Protein AF-A0A9E5NIS7-F1 (afdb_monomer)

Structure (mmCIF, N/CA/C/O backbone):
data_AF-A0A9E5NIS7-F1
#
_entry.id   AF-A0A9E5NIS7-F1
#
loop_
_atom_site.group_PDB
_atom_site.id
_atom_site.type_symbol
_atom_site.label_atom_id
_atom_site.label_alt_id
_atom_site.label_comp_id
_atom_site.label_asym_id
_atom_site.label_entity_id
_atom_site.label_seq_id
_atom_site.pdbx_PDB_ins_code
_atom_site.Cartn_x
_atom_site.Cartn_y
_atom_site.Cartn_z
_atom_site.occupancy
_atom_site.B_iso_or_equiv
_atom_site.auth_seq_id
_atom_site.auth_comp_id
_atom_site.auth_asym_id
_atom_site.auth_atom_id
_atom_site.pdbx_PDB_model_num
ATOM 1 N N . MET A 1 1 ? -7.235 -54.089 -7.232 1.00 50.25 1 MET A N 1
ATOM 2 C CA . MET A 1 1 ? -8.246 -53.008 -7.090 1.00 50.25 1 MET A CA 1
ATOM 3 C C . MET A 1 1 ? -9.148 -53.120 -5.850 1.00 50.25 1 MET A C 1
ATOM 5 O O . MET A 1 1 ? -9.599 -52.086 -5.379 1.00 50.25 1 MET A O 1
ATOM 9 N N . ALA A 1 2 ? -9.374 -54.301 -5.255 1.00 45.34 2 ALA A N 1
ATOM 10 C CA . ALA A 1 2 ? -10.142 -54.419 -4.001 1.00 45.34 2 ALA A CA 1
ATOM 11 C C . ALA A 1 2 ? -9.331 -54.105 -2.719 1.00 45.34 2 ALA A C 1
ATOM 13 O O . ALA A 1 2 ? -9.905 -53.744 -1.694 1.00 45.34 2 ALA A O 1
ATOM 14 N N . GLU A 1 3 ? -7.998 -54.183 -2.776 1.00 42.12 3 GLU A N 1
ATOM 15 C CA . GLU A 1 3 ? -7.111 -53.960 -1.621 1.00 42.12 3 GLU A CA 1
ATOM 16 C C . GLU A 1 3 ? -6.833 -52.473 -1.327 1.00 42.12 3 GLU A C 1
ATOM 18 O O . GLU A 1 3 ? -6.758 -52.076 -0.166 1.00 42.12 3 GLU A O 1
ATOM 23 N N . ASN A 1 4 ? -6.821 -51.612 -2.354 1.00 43.50 4 ASN A N 1
ATOM 24 C CA . ASN A 1 4 ? -6.663 -50.161 -2.174 1.00 43.50 4 ASN A CA 1
ATOM 25 C C . ASN A 1 4 ? -7.905 -49.487 -1.569 1.00 43.50 4 ASN A C 1
ATOM 27 O O . ASN A 1 4 ? -7.769 -48.509 -0.840 1.00 43.50 4 ASN A O 1
ATOM 31 N N . ARG A 1 5 ? -9.114 -50.035 -1.772 1.00 44.28 5 ARG A N 1
ATOM 32 C CA . ARG A 1 5 ? -10.333 -49.507 -1.128 1.00 44.28 5 ARG A CA 1
ATOM 33 C C . ARG A 1 5 ? -10.367 -49.763 0.382 1.00 44.28 5 ARG A C 1
ATOM 35 O O . ARG A 1 5 ? -10.916 -48.946 1.112 1.00 44.28 5 ARG A O 1
ATOM 42 N N . LYS A 1 6 ? -9.739 -50.838 0.874 1.00 43.81 6 LYS A N 1
ATOM 43 C CA . LYS A 1 6 ? -9.675 -51.131 2.318 1.00 43.81 6 LYS A CA 1
ATOM 44 C C . LYS A 1 6 ? -8.683 -50.231 3.066 1.00 43.81 6 LYS A C 1
ATOM 46 O O . LYS A 1 6 ? -8.939 -49.899 4.218 1.00 43.81 6 LYS A O 1
ATOM 51 N N . ARG A 1 7 ? -7.605 -49.774 2.413 1.00 46.09 7 ARG A N 1
ATOM 52 C CA . ARG A 1 7 ? -6.649 -48.813 3.001 1.00 46.09 7 ARG A CA 1
ATOM 53 C C . ARG A 1 7 ? -7.211 -47.391 3.094 1.00 46.09 7 ARG A C 1
ATOM 55 O O . ARG A 1 7 ? -6.992 -46.732 4.102 1.00 46.09 7 ARG A O 1
ATOM 62 N N . VAL A 1 8 ? -8.001 -46.954 2.110 1.00 49.34 8 VAL A N 1
ATOM 63 C CA . VAL A 1 8 ? -8.644 -45.624 2.132 1.00 49.34 8 VAL A CA 1
ATOM 64 C C . VAL A 1 8 ? -9.731 -45.537 3.213 1.00 49.34 8 VAL A C 1
ATOM 66 O O . VAL A 1 8 ? -9.801 -44.544 3.928 1.00 49.34 8 VAL A O 1
ATOM 69 N N . VAL A 1 9 ? -10.519 -46.600 3.423 1.00 48.97 9 VAL A N 1
ATOM 70 C CA . VAL A 1 9 ? -11.538 -46.631 4.492 1.00 48.97 9 VAL A CA 1
ATOM 71 C C . VAL A 1 9 ? -10.906 -46.642 5.893 1.00 48.97 9 VAL A C 1
ATOM 73 O O . VAL A 1 9 ? -11.435 -46.009 6.802 1.00 48.97 9 VAL A O 1
ATOM 76 N N . LEU A 1 10 ? -9.746 -47.286 6.075 1.00 41.69 10 LEU A N 1
ATOM 77 C CA . LEU A 1 10 ? -9.050 -47.307 7.368 1.00 41.69 10 LEU A CA 1
ATOM 78 C C . LEU A 1 10 ? -8.435 -45.939 7.729 1.00 41.69 10 LEU A C 1
ATOM 80 O O . LEU A 1 10 ? -8.458 -45.553 8.894 1.00 41.69 10 LEU A O 1
ATOM 84 N N . ILE A 1 11 ? -7.948 -45.181 6.738 1.00 48.31 11 ILE A N 1
ATOM 85 C CA . ILE A 1 11 ? -7.388 -43.829 6.935 1.00 48.31 11 ILE A CA 1
ATOM 86 C C . ILE A 1 11 ? -8.492 -42.811 7.265 1.00 48.31 11 ILE A C 1
ATOM 88 O O . ILE A 1 11 ? -8.315 -41.984 8.157 1.00 48.31 11 ILE A O 1
ATOM 92 N N . VAL A 1 12 ? -9.666 -42.918 6.633 1.00 46.78 12 VAL A N 1
ATOM 93 C CA . VAL A 1 12 ? -10.815 -42.035 6.916 1.00 46.78 12 VAL A CA 1
ATOM 94 C C . VAL A 1 12 ? -11.391 -42.280 8.321 1.00 46.78 12 VAL A C 1
ATOM 96 O O . VAL A 1 12 ? -11.752 -41.329 9.016 1.00 46.78 12 VAL A O 1
ATOM 99 N N . VAL A 1 13 ? -11.405 -43.528 8.805 1.00 45.97 13 VAL A N 1
ATOM 100 C CA . VAL A 1 13 ? -11.854 -43.848 10.176 1.00 45.97 13 VAL A CA 1
ATOM 101 C C . VAL A 1 13 ? -10.844 -43.376 11.235 1.00 45.97 13 VAL A C 1
ATOM 103 O O . VAL A 1 13 ? -11.252 -42.870 12.279 1.00 45.97 13 VAL A O 1
ATOM 106 N N . LEU A 1 14 ? -9.536 -43.440 10.958 1.00 39.91 14 LEU A N 1
ATOM 107 C CA . LEU A 1 14 ? -8.494 -42.925 11.861 1.00 39.91 14 LEU A CA 1
ATOM 108 C C . LEU A 1 14 ? -8.490 -41.387 11.965 1.00 39.91 14 LEU A C 1
ATOM 110 O O . LEU A 1 14 ? -8.329 -40.865 13.067 1.00 39.91 14 LEU A O 1
ATOM 114 N N . LEU A 1 15 ? -8.764 -40.660 10.874 1.00 41.22 15 LEU A N 1
ATOM 115 C CA . LEU A 1 15 ? -8.943 -39.198 10.910 1.00 41.22 15 LEU A CA 1
ATOM 116 C C . LEU A 1 15 ? -10.208 -38.770 11.675 1.00 41.22 15 LEU A C 1
ATOM 118 O O . LEU A 1 15 ? -10.198 -37.752 12.365 1.00 41.22 15 LEU A O 1
ATOM 122 N N . SER A 1 16 ? -11.270 -39.577 11.627 1.00 38.44 16 SER A N 1
ATOM 123 C CA . SER A 1 16 ? -12.523 -39.318 12.356 1.00 38.44 16 SER A CA 1
ATOM 124 C C . SER A 1 16 ? -12.361 -39.479 13.878 1.00 38.44 16 SER A C 1
ATOM 126 O O . SER A 1 16 ? -12.952 -38.736 14.664 1.00 38.44 16 SER A O 1
ATOM 128 N N . ILE A 1 17 ? -11.520 -40.426 14.310 1.00 41.69 17 ILE A N 1
ATOM 129 C CA . ILE A 1 17 ? -11.227 -40.679 15.731 1.00 41.69 17 ILE A CA 1
ATOM 130 C C . ILE A 1 17 ? -10.254 -39.624 16.293 1.00 41.69 17 ILE A C 1
ATOM 132 O O . ILE A 1 17 ? -10.407 -39.208 17.441 1.00 41.69 17 ILE A O 1
ATOM 136 N N . LEU A 1 18 ? -9.331 -39.101 15.476 1.00 36.44 18 LEU A N 1
ATOM 137 C CA . LEU A 1 18 ? -8.460 -37.976 15.850 1.00 36.44 18 LEU A CA 1
ATOM 138 C C . LEU A 1 18 ? -9.215 -36.639 15.948 1.00 36.44 18 LEU A C 1
ATOM 140 O O . LEU A 1 18 ? -8.961 -35.881 16.881 1.00 36.44 18 LEU A O 1
ATOM 144 N N . LEU A 1 19 ? -10.208 -36.383 15.086 1.00 36.41 19 LEU A N 1
ATOM 145 C CA . LEU A 1 19 ? -11.086 -35.209 15.229 1.00 36.41 19 LEU A CA 1
ATOM 146 C C . LEU A 1 19 ? -11.973 -35.285 16.485 1.00 36.41 19 LEU A C 1
ATOM 148 O O . LEU A 1 19 ? -12.240 -34.267 17.119 1.00 36.41 19 LEU A O 1
ATOM 152 N N . SER A 1 20 ? -12.384 -36.490 16.888 1.00 33.38 20 SER A N 1
ATOM 153 C CA . SER A 1 20 ? -13.212 -36.697 18.086 1.00 33.38 20 SER A CA 1
ATOM 154 C C . SER A 1 20 ? -12.415 -36.541 19.392 1.00 33.38 20 SER A C 1
ATOM 156 O O . SER A 1 20 ? -12.963 -36.112 20.407 1.00 33.38 20 SER A O 1
ATOM 158 N N . ALA A 1 21 ? -11.107 -36.826 19.371 1.00 31.30 21 ALA A N 1
ATOM 159 C CA . ALA A 1 21 ? -10.221 -36.669 20.527 1.00 31.30 21 ALA A CA 1
ATOM 160 C C . ALA A 1 21 ? -9.796 -35.208 20.784 1.00 31.30 21 ALA A C 1
ATOM 162 O O . ALA A 1 21 ? -9.495 -34.856 21.923 1.00 31.30 21 ALA A O 1
ATOM 163 N N . VAL A 1 22 ? -9.850 -34.331 19.772 1.00 33.78 22 VAL A N 1
ATOM 164 C CA . VAL A 1 22 ? -9.609 -32.880 19.932 1.00 33.78 22 VAL A CA 1
ATOM 165 C C . VAL A 1 22 ? -10.830 -32.154 20.528 1.00 33.78 22 VAL A C 1
ATOM 167 O O . VAL A 1 22 ? -10.695 -31.086 21.119 1.00 33.78 22 VAL A O 1
ATOM 170 N N . VAL A 1 23 ? -12.019 -32.766 20.483 1.00 35.09 23 VAL A N 1
ATOM 171 C CA . VAL A 1 23 ? -13.262 -32.197 21.043 1.00 35.09 23 VAL A CA 1
ATOM 172 C C . VAL A 1 23 ? -13.480 -32.566 22.527 1.00 35.09 23 VAL A C 1
ATOM 174 O O . VAL A 1 23 ? -14.280 -31.924 23.205 1.00 35.09 23 VAL A O 1
ATOM 177 N N . ALA A 1 24 ? -12.735 -33.527 23.092 1.00 32.31 24 ALA A N 1
ATOM 178 C CA . ALA A 1 24 ? -12.999 -34.074 24.434 1.00 32.31 24 ALA A CA 1
ATOM 179 C C . ALA A 1 24 ? -11.950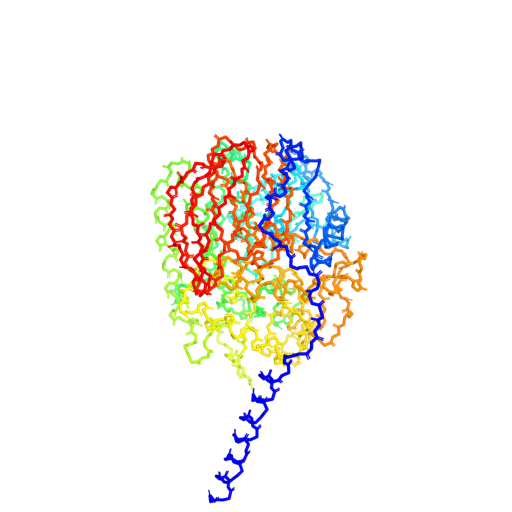 -33.758 25.526 1.00 32.31 24 ALA A C 1
ATOM 181 O O . ALA A 1 24 ? -12.021 -34.324 26.615 1.00 32.31 24 ALA A O 1
ATOM 182 N N . ALA A 1 25 ? -11.021 -32.823 25.301 1.00 32.94 25 ALA A N 1
ATOM 183 C CA . ALA A 1 25 ? -10.080 -32.348 26.326 1.00 32.94 25 ALA A CA 1
ATOM 184 C C . ALA A 1 25 ? -10.395 -30.906 26.774 1.00 32.94 25 ALA A C 1
ATOM 186 O O . ALA A 1 25 ? -9.562 -30.008 26.711 1.00 32.94 25 ALA A O 1
ATOM 187 N N . ARG A 1 26 ? -11.627 -30.672 27.243 1.00 40.84 26 ARG A N 1
ATOM 188 C CA . ARG A 1 26 ? -11.985 -29.501 28.062 1.00 40.84 26 ARG A CA 1
ATOM 189 C C . ARG A 1 26 ? -12.266 -29.966 29.488 1.00 40.84 26 ARG A C 1
ATOM 191 O O . ARG A 1 26 ? -13.321 -30.542 29.731 1.00 40.84 26 ARG A O 1
ATOM 198 N N . ARG A 1 27 ? -11.311 -29.722 30.392 1.00 35.09 27 ARG A N 1
ATOM 199 C CA . ARG A 1 27 ? -11.364 -29.699 31.878 1.00 35.09 27 ARG A CA 1
ATOM 200 C C . ARG A 1 27 ? -9.895 -29.676 32.330 1.00 35.09 27 ARG A C 1
ATOM 202 O O . ARG A 1 27 ? -9.139 -30.513 31.872 1.00 35.09 27 ARG A O 1
ATOM 209 N N . LEU A 1 28 ? -9.366 -28.804 33.174 1.00 32.62 28 LEU A N 1
ATOM 210 C CA . LEU A 1 28 ? -9.856 -27.739 34.035 1.00 32.62 28 LEU A CA 1
ATOM 211 C C . LEU A 1 28 ? -8.669 -26.772 34.165 1.00 32.62 28 LEU A C 1
ATOM 213 O O . LEU A 1 28 ? -7.615 -27.175 34.648 1.00 32.62 28 LEU A O 1
ATOM 217 N N . VAL A 1 29 ? -8.838 -25.517 33.766 1.00 31.75 29 VAL A N 1
ATOM 218 C CA . VAL A 1 29 ? -8.044 -24.416 34.322 1.00 31.75 29 VAL A CA 1
ATOM 219 C C . VAL A 1 29 ? -9.032 -23.641 35.189 1.00 31.75 29 VAL A C 1
ATOM 221 O O . VAL A 1 29 ? -10.125 -23.351 34.693 1.00 31.75 29 VAL A O 1
ATOM 224 N N . PRO A 1 30 ? -8.751 -23.359 36.472 1.00 29.48 30 PRO A N 1
ATOM 225 C CA . PRO A 1 30 ? -9.657 -22.558 37.275 1.00 29.48 30 PRO A CA 1
ATOM 226 C C . PRO A 1 30 ? -9.638 -21.134 36.715 1.00 29.48 30 PRO A C 1
ATOM 228 O O . PRO A 1 30 ? -8.688 -20.386 36.923 1.00 29.48 30 PRO A O 1
ATOM 231 N N . SER A 1 31 ? -10.684 -20.763 35.981 1.00 33.12 31 SER A N 1
ATOM 232 C CA . SER A 1 31 ? -10.993 -19.371 35.681 1.00 33.12 31 SER A CA 1
ATOM 233 C C . SER A 1 31 ? -11.517 -18.728 36.964 1.00 33.12 31 SER A C 1
ATOM 235 O O . SER A 1 31 ? -12.718 -18.720 37.233 1.00 33.12 31 SER A O 1
ATOM 237 N N . SER A 1 32 ? -10.616 -18.235 37.805 1.00 38.88 32 SER A N 1
ATOM 238 C CA . SER A 1 32 ? -10.978 -17.393 38.938 1.00 38.88 32 SER A CA 1
ATOM 239 C C . SER A 1 32 ? -11.095 -15.940 38.489 1.00 38.88 32 SER A C 1
ATOM 241 O O . SER A 1 32 ? -10.210 -15.162 38.803 1.00 38.88 32 SER A O 1
ATOM 243 N N . VAL A 1 33 ? -12.165 -15.594 37.767 1.00 34.84 33 VAL A N 1
ATOM 244 C CA . VAL A 1 33 ? -12.882 -14.309 37.891 1.00 34.84 33 VAL A CA 1
ATOM 245 C C . VAL A 1 33 ? -14.302 -14.543 37.363 1.00 34.84 33 VAL A C 1
ATOM 247 O O . VAL A 1 33 ? -14.600 -14.357 36.190 1.00 34.84 33 VAL A O 1
ATOM 250 N N . THR A 1 34 ? -15.205 -14.984 38.234 1.00 34.78 34 THR A N 1
ATOM 251 C CA . THR A 1 34 ? -16.611 -14.586 38.115 1.00 34.78 34 THR A CA 1
ATOM 252 C C . THR A 1 34 ? -16.664 -13.105 38.470 1.00 34.78 34 THR A C 1
ATOM 254 O O . THR A 1 34 ? -16.646 -12.773 39.657 1.00 34.78 34 THR A O 1
ATOM 257 N N . SER A 1 35 ? -16.675 -12.208 37.483 1.00 35.06 35 SER A N 1
ATOM 258 C CA . SER A 1 35 ? -17.102 -10.838 37.742 1.00 35.06 35 SER A CA 1
ATOM 259 C C . SER A 1 35 ? -18.624 -10.832 37.716 1.00 35.06 35 SER A C 1
ATOM 261 O O . SER A 1 35 ? -19.275 -11.223 36.750 1.00 35.06 35 SER A O 1
ATOM 263 N N . ALA A 1 36 ? -19.188 -10.434 38.852 1.00 35.34 36 ALA A N 1
ATOM 264 C CA . ALA A 1 36 ? -20.543 -9.929 38.945 1.00 35.34 36 ALA A CA 1
ATOM 265 C C . ALA A 1 36 ? -20.765 -8.818 37.902 1.00 35.34 36 ALA A C 1
ATOM 267 O O . ALA A 1 36 ? -19.798 -8.305 37.343 1.00 35.34 36 ALA A O 1
ATOM 268 N N . VAL A 1 37 ? -22.024 -8.421 37.692 1.00 38.41 37 VAL A N 1
ATOM 269 C CA . VAL A 1 37 ? -22.419 -7.195 36.977 1.00 38.41 37 VAL A CA 1
ATOM 270 C C . VAL A 1 37 ? -21.708 -6.001 37.630 1.00 38.41 37 VAL A C 1
ATOM 272 O O . VAL A 1 37 ? -22.212 -5.374 38.558 1.00 38.41 37 VAL A O 1
ATOM 275 N N . GLY A 1 38 ? -20.463 -5.777 37.231 1.00 48.44 38 GLY A N 1
ATOM 276 C CA . GLY A 1 38 ? -19.601 -4.714 37.698 1.00 48.44 38 GLY A CA 1
ATOM 277 C C . GLY A 1 38 ? -19.851 -3.520 36.806 1.00 48.44 38 GLY A C 1
ATOM 278 O O . GLY A 1 38 ? -19.929 -3.659 35.588 1.00 48.44 38 GLY A O 1
ATOM 279 N N . SER A 1 39 ? -20.001 -2.348 37.415 1.00 70.06 39 SER A N 1
ATOM 280 C CA . SER A 1 39 ? -19.918 -1.082 36.695 1.00 70.06 39 SER A CA 1
ATOM 281 C C . SER A 1 39 ? -18.714 -1.115 35.753 1.00 70.06 39 SER A C 1
ATOM 283 O O . SER A 1 39 ? -17.619 -1.469 36.199 1.00 70.06 39 SER A O 1
ATOM 285 N N . LEU A 1 40 ? -18.920 -0.756 34.480 1.00 80.69 40 LEU A N 1
ATOM 286 C CA . LEU A 1 40 ? -17.829 -0.586 33.519 1.00 80.69 40 LEU A CA 1
ATOM 287 C C . LEU A 1 40 ? -16.710 0.254 34.155 1.00 80.69 40 LEU A C 1
ATOM 289 O O . LEU A 1 40 ? -17.026 1.194 34.898 1.00 80.69 40 LEU A O 1
ATOM 293 N N . PRO A 1 41 ? -15.430 -0.053 33.880 1.00 86.12 41 PRO A N 1
ATOM 294 C CA . PRO A 1 41 ? -14.334 0.753 34.396 1.00 86.12 41 PRO A CA 1
ATOM 295 C C . PRO A 1 41 ? -14.530 2.229 34.007 1.00 86.12 41 PRO A C 1
ATOM 297 O O . PRO A 1 41 ? -15.158 2.525 32.977 1.00 86.12 41 PRO A O 1
ATOM 300 N N . PRO A 1 42 ? -14.059 3.176 34.838 1.00 89.81 42 PRO A N 1
ATOM 301 C CA . PRO A 1 42 ? -14.079 4.582 34.466 1.00 89.81 42 PRO A CA 1
ATOM 302 C C . PRO A 1 42 ? -13.263 4.780 33.187 1.00 89.81 42 PRO A C 1
ATOM 304 O O . PRO A 1 42 ? -12.239 4.132 32.995 1.00 89.81 42 PRO A O 1
ATOM 307 N N . MET A 1 43 ? -13.740 5.662 32.314 1.00 94.00 43 MET A N 1
ATOM 308 C CA . MET A 1 43 ? -13.024 6.035 31.097 1.00 94.00 43 MET A CA 1
ATOM 309 C C . MET A 1 43 ? -11.737 6.788 31.448 1.00 94.00 43 MET A C 1
ATOM 311 O O . MET A 1 43 ? -11.750 7.651 32.331 1.00 94.00 43 MET A O 1
ATOM 315 N N . ASN A 1 44 ? -10.663 6.537 30.697 1.00 93.25 44 ASN A N 1
ATOM 316 C CA . ASN A 1 44 ? -9.409 7.295 30.753 1.00 93.25 44 ASN A CA 1
ATOM 317 C C . ASN A 1 44 ? -9.559 8.684 30.100 1.00 93.25 44 ASN A C 1
ATOM 319 O O . ASN A 1 44 ? -8.891 9.010 29.122 1.00 93.25 44 ASN A O 1
ATOM 323 N N . TYR A 1 45 ? -10.468 9.512 30.626 1.00 94.31 45 TYR A N 1
ATOM 324 C CA . TYR A 1 45 ? -10.863 10.780 30.002 1.00 94.31 45 TYR A CA 1
ATOM 325 C C . TYR A 1 45 ? -9.673 11.713 29.741 1.00 94.31 45 TYR A C 1
ATOM 327 O O . TYR A 1 45 ? -9.595 12.320 28.680 1.00 94.31 45 TYR A O 1
ATOM 335 N N . GLU A 1 46 ? -8.733 11.817 30.686 1.00 92.31 46 GLU A N 1
ATOM 336 C CA . GLU A 1 46 ? -7.555 12.683 30.544 1.00 92.31 46 GLU A CA 1
ATOM 337 C C . GLU A 1 46 ? -6.715 12.290 29.323 1.00 92.31 46 GLU A C 1
ATOM 339 O O . GLU A 1 46 ? -6.415 13.140 28.485 1.00 92.31 46 GLU A O 1
ATOM 344 N N . GLU A 1 47 ? -6.428 10.998 29.168 1.00 93.31 47 GLU A N 1
ATOM 345 C CA . GLU A 1 47 ? -5.602 10.480 28.078 1.00 93.31 47 GLU A CA 1
ATOM 346 C C . GLU A 1 47 ? -6.308 10.552 26.716 1.00 93.31 47 GLU A C 1
ATOM 348 O O . GLU A 1 47 ? -5.679 10.855 25.705 1.00 93.31 47 GLU A O 1
ATOM 353 N N . LEU A 1 48 ? -7.626 10.333 26.684 1.00 96.94 48 LEU A N 1
ATOM 354 C CA . LEU A 1 48 ? -8.426 10.416 25.458 1.00 96.94 48 LEU A CA 1
ATOM 355 C C . LEU A 1 48 ? -8.732 11.861 25.039 1.00 96.94 48 LEU A C 1
ATOM 357 O O . LEU A 1 48 ? -9.032 12.105 23.877 1.00 96.94 48 LEU A O 1
ATOM 361 N N . SER A 1 49 ? -8.660 12.826 25.957 1.00 95.56 49 SER A N 1
ATOM 362 C CA . SER A 1 49 ? -9.017 14.227 25.686 1.00 95.56 49 SER A CA 1
ATOM 363 C C . SER A 1 49 ? -7.953 15.037 24.951 1.00 95.56 49 SER A C 1
ATOM 365 O O . SER A 1 49 ? -8.250 16.126 24.451 1.00 95.56 49 SER A O 1
ATOM 367 N N . SER A 1 50 ? -6.720 14.536 24.891 1.00 91.56 50 SER A N 1
ATOM 368 C CA . SER A 1 50 ? -5.570 15.276 24.376 1.00 91.56 50 SER A CA 1
ATOM 369 C C . SER A 1 50 ? -4.838 14.490 23.287 1.00 91.56 50 SER A C 1
ATOM 371 O O . SER A 1 50 ? -4.767 13.263 23.367 1.00 91.56 50 SER A O 1
ATOM 373 N N . PRO A 1 51 ? -4.250 15.172 22.284 1.00 92.19 51 PRO A N 1
ATOM 374 C CA . PRO A 1 51 ? -3.372 14.513 21.328 1.00 92.19 51 PRO A CA 1
ATOM 375 C C . PRO A 1 51 ? -2.212 13.823 22.063 1.00 92.19 51 PRO A C 1
ATOM 377 O O . PRO A 1 51 ? -1.594 14.450 22.932 1.00 92.19 51 PRO A O 1
ATOM 380 N N . PRO A 1 52 ? -1.886 12.562 21.737 1.00 93.75 52 PRO A N 1
ATOM 381 C CA . PRO A 1 52 ? -0.747 11.894 22.344 1.00 93.75 52 PRO A CA 1
ATOM 382 C C . PRO A 1 52 ? 0.560 12.508 21.826 1.00 93.75 52 PRO A C 1
ATOM 384 O O . PRO A 1 52 ? 0.619 13.056 20.727 1.00 93.75 52 PRO A O 1
ATOM 387 N N . ALA A 1 53 ? 1.640 12.374 22.598 1.00 92.25 53 ALA A N 1
ATOM 388 C CA . ALA A 1 53 ? 2.956 12.866 22.179 1.00 92.25 53 ALA A CA 1
ATOM 389 C C . ALA A 1 53 ? 3.506 12.129 20.943 1.00 92.25 53 ALA A C 1
ATOM 391 O O . ALA A 1 53 ? 4.281 12.691 20.173 1.00 92.25 53 ALA A O 1
ATOM 392 N N . GLN A 1 54 ? 3.128 10.863 20.772 1.00 91.56 54 GLN A N 1
ATOM 393 C CA . GLN A 1 54 ? 3.497 10.027 19.636 1.00 91.56 54 GLN A CA 1
ATOM 394 C C . GLN A 1 54 ? 2.446 8.939 19.438 1.00 91.56 54 GLN A C 1
ATOM 396 O O . GLN A 1 54 ? 1.726 8.599 20.380 1.00 91.56 54 GLN A O 1
ATOM 401 N N . THR A 1 55 ? 2.411 8.348 18.244 1.00 97.12 55 THR A N 1
ATOM 402 C CA . THR A 1 55 ? 1.527 7.214 17.987 1.00 97.12 55 THR A CA 1
ATOM 403 C C . THR A 1 55 ? 1.948 5.988 18.803 1.00 97.12 55 THR A C 1
ATOM 405 O O . THR A 1 55 ? 3.102 5.556 18.742 1.00 97.12 55 THR A O 1
ATOM 408 N N . THR A 1 56 ? 1.026 5.414 19.577 1.00 96.94 56 THR A N 1
ATOM 409 C CA . THR A 1 56 ? 1.259 4.212 20.394 1.00 96.94 56 THR A CA 1
ATOM 410 C C . THR A 1 56 ? 0.109 3.227 20.274 1.00 96.94 56 THR A C 1
ATOM 412 O O . THR A 1 56 ? -1.015 3.603 19.965 1.00 96.94 56 THR A O 1
ATOM 415 N N . TRP A 1 57 ? 0.385 1.953 20.535 1.00 97.69 57 TRP A N 1
ATOM 416 C CA . TRP A 1 57 ? -0.633 0.918 20.641 1.00 97.69 57 TRP A CA 1
ATOM 417 C C . TRP A 1 57 ? -0.212 -0.152 21.635 1.00 97.69 57 TRP A C 1
ATOM 419 O O . TRP A 1 57 ? 0.978 -0.324 21.918 1.00 97.69 57 TRP A O 1
ATOM 429 N N . ASN A 1 58 ? -1.193 -0.895 22.128 1.00 97.19 58 ASN A N 1
ATOM 430 C CA . ASN A 1 58 ? -0.976 -2.018 23.016 1.00 97.19 58 ASN A CA 1
ATOM 431 C C . ASN A 1 58 ? -2.123 -3.031 22.894 1.00 97.19 58 ASN A C 1
ATOM 433 O O . ASN A 1 58 ? -3.292 -2.679 22.755 1.00 97.19 58 ASN A O 1
ATOM 437 N N . VAL A 1 59 ? -1.758 -4.311 22.930 1.00 96.88 59 VAL A N 1
ATOM 438 C CA . VAL A 1 59 ? -2.686 -5.444 22.950 1.00 96.88 59 VAL A CA 1
ATOM 439 C C . VAL A 1 59 ? -2.176 -6.387 24.037 1.00 96.88 59 VAL A C 1
ATOM 441 O O . VAL A 1 59 ? -1.230 -7.134 23.772 1.00 96.88 59 VAL A O 1
ATOM 444 N N . PRO A 1 60 ? -2.735 -6.356 25.261 1.00 96.31 60 PRO A N 1
ATOM 445 C CA . PRO A 1 60 ? -2.165 -7.062 26.413 1.00 96.31 60 PRO A CA 1
ATOM 446 C C . PRO A 1 60 ? -1.938 -8.563 26.193 1.00 96.31 60 PRO A C 1
ATOM 448 O O . PRO A 1 60 ? -0.932 -9.113 26.638 1.00 96.31 60 PRO A O 1
ATOM 451 N N . ASP A 1 61 ? -2.828 -9.219 25.445 1.00 96.50 61 ASP A N 1
ATOM 452 C CA . ASP A 1 61 ? -2.711 -10.644 25.109 1.00 96.50 61 ASP A CA 1
ATOM 453 C C . ASP A 1 61 ? -1.580 -10.946 24.106 1.00 96.50 61 ASP A C 1
ATOM 455 O O . ASP A 1 61 ? -1.140 -12.094 23.981 1.00 96.50 61 ASP A O 1
ATOM 459 N N . TYR A 1 62 ? -1.097 -9.929 23.385 1.00 96.50 62 TYR A N 1
ATOM 460 C CA . TYR A 1 62 ? -0.085 -10.032 22.333 1.00 96.50 62 TYR A CA 1
ATOM 461 C C . TYR A 1 62 ? 1.020 -8.973 22.500 1.00 96.50 62 TYR A C 1
ATOM 463 O O . TYR A 1 62 ? 1.207 -8.129 21.619 1.00 96.50 62 TYR A O 1
ATOM 471 N N . PRO A 1 63 ? 1.830 -9.045 23.576 1.00 95.56 63 PRO A N 1
ATOM 472 C CA . PRO A 1 63 ? 2.863 -8.044 23.865 1.00 95.56 63 PRO A CA 1
ATOM 473 C C . PRO A 1 63 ? 3.913 -7.913 22.752 1.00 95.56 63 PRO A C 1
ATOM 475 O O . PRO A 1 63 ? 4.488 -6.845 22.574 1.00 95.56 63 PRO A O 1
ATOM 478 N N . ALA A 1 64 ? 4.125 -8.969 21.959 1.00 96.69 64 ALA A N 1
ATOM 479 C CA . ALA A 1 64 ? 5.009 -8.931 20.798 1.00 96.69 64 ALA A CA 1
ATOM 480 C C . ALA A 1 64 ? 4.542 -7.928 19.724 1.00 96.69 64 ALA A C 1
ATOM 482 O O . ALA A 1 64 ? 5.375 -7.250 19.140 1.00 96.69 64 ALA A O 1
ATOM 483 N N . ILE A 1 65 ? 3.227 -7.768 19.513 1.00 96.50 65 ILE A N 1
ATOM 484 C CA . ILE A 1 65 ? 2.673 -6.762 18.586 1.00 96.50 65 ILE A CA 1
ATOM 485 C C . ILE A 1 65 ? 2.903 -5.346 19.135 1.00 96.50 65 ILE A C 1
ATOM 487 O O . ILE A 1 65 ? 3.235 -4.433 18.382 1.00 96.50 65 ILE A O 1
ATOM 491 N N . GLY A 1 66 ? 2.774 -5.158 20.453 1.00 91.75 66 GLY A N 1
ATOM 492 C CA . GLY A 1 66 ? 3.127 -3.893 21.106 1.00 91.75 66 GLY A CA 1
ATOM 493 C C . GLY A 1 66 ? 4.612 -3.549 20.938 1.00 91.75 66 GLY A C 1
ATOM 494 O O . GLY A 1 66 ? 4.952 -2.419 20.595 1.00 91.75 66 GLY A O 1
ATOM 495 N N . ALA A 1 67 ? 5.496 -4.539 21.097 1.00 92.75 67 ALA A N 1
ATOM 496 C CA . ALA A 1 67 ? 6.944 -4.368 20.967 1.00 92.75 67 ALA A CA 1
ATOM 497 C C . ALA A 1 67 ? 7.404 -4.006 19.541 1.00 92.75 67 ALA A C 1
ATOM 499 O O . ALA A 1 67 ? 8.423 -3.331 19.391 1.00 92.75 67 ALA A O 1
ATOM 500 N N . MET A 1 68 ? 6.645 -4.383 18.499 1.00 95.56 68 MET A N 1
ATOM 501 C CA . MET A 1 68 ? 6.960 -4.018 17.107 1.00 95.56 68 MET A CA 1
ATOM 502 C C . MET A 1 68 ? 7.038 -2.502 16.894 1.00 95.56 68 MET A C 1
ATOM 504 O O . MET A 1 68 ? 7.769 -2.059 16.011 1.00 95.56 68 MET A O 1
ATOM 508 N N . ARG A 1 69 ? 6.344 -1.697 17.713 1.00 92.25 69 ARG A N 1
ATOM 509 C CA . ARG A 1 69 ? 6.401 -0.231 17.640 1.00 92.25 69 ARG A CA 1
ATOM 510 C C . ARG A 1 69 ? 7.827 0.289 17.780 1.00 92.25 69 ARG A C 1
ATOM 512 O O . ARG A 1 69 ? 8.267 1.094 16.967 1.00 92.25 69 ARG A O 1
ATOM 519 N N . ASP A 1 70 ? 8.530 -0.147 18.822 1.00 89.75 70 ASP A N 1
ATOM 520 C CA . ASP A 1 70 ? 9.829 0.425 19.177 1.00 89.75 70 ASP A CA 1
ATOM 521 C C . ASP A 1 70 ? 10.899 0.007 18.160 1.00 89.75 70 ASP A C 1
ATOM 523 O O . ASP A 1 70 ? 11.672 0.851 17.710 1.00 89.75 70 ASP A O 1
ATOM 527 N N . GLY A 1 71 ? 10.883 -1.259 17.721 1.00 90.56 71 GLY A N 1
ATOM 528 C CA . GLY A 1 71 ? 11.766 -1.754 16.657 1.00 90.56 71 GLY A CA 1
ATOM 529 C C . GLY A 1 71 ? 11.477 -1.122 15.290 1.00 90.56 71 GLY A C 1
ATOM 530 O O . GLY A 1 71 ? 12.406 -0.740 14.574 1.00 90.56 71 GLY A O 1
ATOM 531 N N . GLY A 1 72 ? 10.196 -0.936 14.953 1.00 93.12 72 GLY A N 1
ATOM 532 C CA . GLY A 1 72 ? 9.767 -0.261 13.728 1.00 93.12 72 GLY A CA 1
ATOM 533 C C . GLY A 1 72 ? 10.189 1.207 13.704 1.00 93.12 72 GLY A C 1
ATOM 534 O O . GLY A 1 72 ? 10.846 1.641 12.765 1.00 93.12 72 GLY A O 1
ATOM 535 N N . LEU A 1 73 ? 9.908 1.964 14.769 1.00 93.62 73 LEU A N 1
ATOM 536 C CA . LEU A 1 73 ? 10.326 3.366 14.880 1.00 93.62 73 LEU A CA 1
ATOM 537 C C . LEU A 1 73 ? 11.844 3.531 14.891 1.00 93.62 73 LEU A C 1
ATOM 539 O O . LEU A 1 73 ? 12.362 4.469 14.289 1.00 93.62 73 LEU A O 1
ATOM 543 N N . HIS A 1 74 ? 12.563 2.637 15.572 1.00 94.25 74 HIS A N 1
ATOM 544 C CA . HIS A 1 74 ? 14.020 2.635 15.537 1.00 94.25 74 HIS A CA 1
ATOM 545 C C . HIS A 1 74 ? 14.538 2.450 14.107 1.00 94.25 74 HIS A C 1
ATOM 547 O O . HIS A 1 74 ? 15.401 3.207 13.669 1.00 94.25 74 HIS A O 1
ATOM 553 N N . THR A 1 75 ? 13.955 1.502 13.373 1.00 95.81 75 THR A N 1
ATOM 554 C CA . THR A 1 75 ? 14.288 1.221 11.974 1.00 95.81 75 THR A CA 1
ATOM 555 C C . THR A 1 75 ? 14.016 2.420 11.063 1.00 95.81 75 THR A C 1
ATOM 557 O O . THR A 1 75 ? 14.910 2.823 10.322 1.00 95.81 75 THR A O 1
ATOM 560 N N . LEU A 1 76 ? 12.8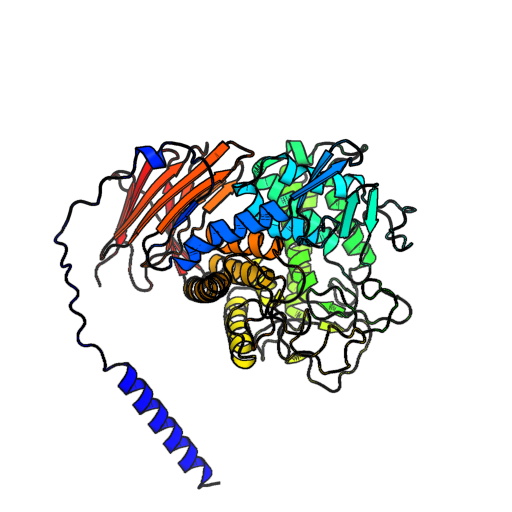34 3.039 11.164 1.00 96.06 76 LEU A N 1
ATOM 561 C CA . LEU A 1 76 ? 12.489 4.227 10.374 1.00 96.06 76 LEU A CA 1
ATOM 562 C C . LEU A 1 76 ? 13.493 5.367 10.609 1.00 96.06 76 LEU A C 1
ATOM 564 O O . LEU A 1 76 ? 14.009 5.928 9.648 1.00 96.06 76 LEU A O 1
ATOM 568 N N . ARG A 1 77 ? 13.861 5.632 11.872 1.00 95.69 77 ARG A N 1
ATOM 569 C CA . ARG A 1 77 ? 14.842 6.675 12.227 1.00 95.69 77 ARG A CA 1
ATOM 570 C C . ARG A 1 77 ? 16.236 6.429 11.664 1.00 95.69 77 ARG A C 1
ATOM 572 O O . ARG A 1 77 ? 16.923 7.377 11.306 1.00 95.69 77 ARG A O 1
ATOM 579 N N . LEU A 1 78 ? 16.676 5.173 11.602 1.00 96.12 78 LEU A N 1
ATOM 580 C CA . LEU A 1 78 ? 17.978 4.827 11.022 1.00 96.12 78 LEU A CA 1
ATOM 581 C C . LEU A 1 78 ? 18.032 5.033 9.506 1.00 96.12 78 LEU A C 1
ATOM 583 O O . LEU A 1 78 ? 19.128 5.132 8.956 1.00 96.12 78 LEU A O 1
ATOM 587 N N . CYS A 1 79 ? 16.871 5.084 8.856 1.00 97.12 79 CYS A N 1
ATOM 588 C CA . CYS A 1 79 ? 16.743 5.226 7.413 1.00 97.12 79 CYS A CA 1
ATOM 589 C C . CYS A 1 79 ? 16.365 6.645 6.977 1.00 97.12 79 CYS A C 1
ATOM 591 O O . CYS A 1 79 ? 16.208 6.884 5.782 1.00 97.12 79 CYS A O 1
ATOM 593 N N . GLU A 1 80 ? 16.218 7.586 7.913 1.00 97.50 80 GLU A N 1
ATOM 594 C CA . GLU A 1 80 ? 16.007 8.997 7.597 1.00 97.50 80 GLU A CA 1
ATOM 595 C C . GLU A 1 80 ? 17.165 9.538 6.752 1.00 97.50 80 GLU A C 1
ATOM 597 O O . GLU A 1 80 ? 18.343 9.309 7.036 1.00 97.50 80 GLU A O 1
ATOM 602 N N . THR A 1 81 ? 16.824 10.280 5.704 1.00 97.31 81 THR A N 1
ATOM 603 C CA . THR A 1 81 ? 17.792 10.965 4.855 1.00 97.31 81 THR A CA 1
ATOM 604 C C . THR A 1 81 ? 17.279 12.342 4.462 1.00 97.31 81 THR A C 1
ATOM 606 O O . THR A 1 81 ? 16.073 12.558 4.300 1.00 97.31 81 THR A O 1
ATOM 609 N N . GLU A 1 82 ? 18.211 13.272 4.288 1.00 97.31 82 GLU A N 1
ATOM 610 C CA . GLU A 1 82 ? 17.939 14.595 3.750 1.00 97.31 82 GLU A CA 1
ATOM 611 C C . GLU A 1 82 ? 19.030 15.017 2.764 1.00 97.31 82 GLU A C 1
ATOM 613 O O . GLU A 1 82 ? 20.211 14.705 2.939 1.00 97.31 82 GLU A O 1
ATOM 618 N N . PHE A 1 83 ? 18.633 15.715 1.704 1.00 98.00 83 PHE A N 1
ATOM 619 C CA . PHE A 1 83 ? 19.559 16.272 0.720 1.00 98.00 83 PHE A CA 1
ATOM 620 C C . PHE A 1 83 ? 18.946 17.465 -0.015 1.00 98.00 83 PHE A C 1
ATOM 622 O O . PHE A 1 83 ? 17.731 17.646 -0.050 1.00 98.00 83 PHE A O 1
ATOM 629 N N . GLU A 1 84 ? 19.793 18.287 -0.632 1.00 98.12 84 GLU A N 1
ATOM 630 C CA . GLU A 1 84 ? 19.348 19.397 -1.479 1.00 98.12 84 GLU A CA 1
ATOM 631 C C . GLU A 1 84 ? 18.735 18.871 -2.788 1.00 98.12 84 GLU A C 1
ATOM 633 O O . GLU A 1 84 ? 19.424 18.240 -3.597 1.00 98.12 84 GLU A O 1
ATOM 638 N N . GLY A 1 85 ? 17.437 19.120 -2.980 1.00 96.44 85 GLY A N 1
ATOM 639 C CA . GLY A 1 85 ? 16.694 18.843 -4.210 1.00 96.44 85 GLY A CA 1
ATOM 640 C C . GLY A 1 85 ? 16.683 20.029 -5.177 1.00 96.44 85 GLY A C 1
ATOM 641 O O . GLY A 1 85 ? 17.441 20.987 -5.025 1.00 96.44 85 GLY A O 1
ATOM 642 N N . LEU A 1 86 ? 15.809 19.986 -6.189 1.00 94.25 86 LEU A N 1
ATOM 643 C CA . LEU A 1 86 ? 15.754 21.032 -7.226 1.00 94.25 86 LEU A CA 1
ATOM 644 C C . LEU A 1 86 ? 15.264 22.395 -6.714 1.00 94.25 86 LEU A C 1
ATOM 646 O O . LEU A 1 86 ? 15.750 23.429 -7.165 1.00 94.25 86 LEU A O 1
ATOM 650 N N . GLU A 1 87 ? 14.301 22.409 -5.791 1.00 92.00 87 GLU A N 1
ATOM 651 C CA . GLU A 1 87 ? 13.687 23.645 -5.270 1.00 92.00 87 GLU A CA 1
ATOM 652 C C . GLU A 1 87 ? 13.622 23.668 -3.731 1.00 92.00 87 GLU A C 1
ATOM 654 O O . GLU A 1 87 ? 12.777 24.344 -3.141 1.00 92.00 87 GLU A O 1
ATOM 659 N N . GLY A 1 88 ? 14.508 22.920 -3.068 1.00 95.00 88 GLY A N 1
ATOM 660 C CA . GLY A 1 88 ? 14.634 22.887 -1.612 1.00 95.00 88 GLY A CA 1
ATOM 661 C C . GLY A 1 88 ? 15.065 21.525 -1.079 1.00 95.00 88 GLY A C 1
ATOM 662 O O . GLY A 1 88 ? 15.237 20.569 -1.834 1.00 95.00 88 GLY A O 1
ATOM 663 N N . THR A 1 89 ? 15.221 21.440 0.240 1.00 98.19 89 THR A N 1
ATOM 664 C CA . THR A 1 89 ? 15.618 20.208 0.924 1.00 98.19 89 THR A CA 1
ATOM 665 C C . THR A 1 89 ? 14.539 19.130 0.794 1.00 98.19 89 THR A C 1
ATOM 667 O O . THR A 1 89 ? 13.362 19.363 1.088 1.00 98.19 89 THR A O 1
ATOM 670 N N . VAL A 1 90 ? 14.961 17.943 0.372 1.00 98.56 90 VAL A N 1
ATOM 671 C CA . VAL A 1 90 ? 14.164 16.717 0.357 1.00 98.56 90 VAL A CA 1
ATOM 672 C C . VAL A 1 90 ? 14.403 15.988 1.667 1.00 98.56 90 VAL A C 1
ATOM 674 O O . VAL A 1 90 ? 15.551 15.768 2.035 1.00 98.56 90 VAL A O 1
ATOM 677 N N . TYR A 1 91 ? 13.323 15.605 2.339 1.00 98.25 91 TYR A N 1
ATOM 678 C CA . TYR A 1 91 ? 13.316 14.778 3.542 1.00 98.25 91 TYR A CA 1
ATOM 679 C C . TYR A 1 91 ? 12.599 13.480 3.210 1.00 98.25 91 TYR A C 1
ATOM 681 O O . TYR A 1 91 ? 11.453 13.516 2.766 1.00 98.25 91 TYR A O 1
ATOM 689 N N . GLY A 1 92 ? 13.238 12.341 3.430 1.00 97.19 92 GLY A N 1
ATOM 690 C CA . GLY A 1 92 ? 12.630 11.051 3.138 1.00 97.19 92 GLY A CA 1
ATOM 691 C C . GLY A 1 92 ? 13.314 9.916 3.872 1.00 97.19 92 GLY A C 1
ATOM 692 O O . GLY A 1 92 ? 14.070 10.136 4.818 1.00 97.19 92 GLY A O 1
ATOM 693 N N . LEU A 1 93 ? 13.004 8.696 3.449 1.00 97.88 93 LEU A N 1
ATOM 694 C CA . LEU A 1 93 ? 13.609 7.492 3.992 1.00 97.88 93 LEU A CA 1
ATOM 695 C C . LEU A 1 93 ? 14.201 6.661 2.856 1.00 97.88 93 LEU A C 1
ATOM 697 O O . LEU A 1 93 ? 13.574 6.495 1.808 1.00 97.88 93 LEU A O 1
ATOM 701 N N . VAL A 1 94 ? 15.402 6.137 3.079 1.00 97.31 94 VAL A N 1
ATOM 702 C CA . VAL A 1 94 ? 15.976 5.081 2.239 1.00 97.31 94 VAL A CA 1
ATOM 703 C C . VAL A 1 94 ? 15.367 3.716 2.624 1.00 97.31 94 VAL A C 1
ATOM 705 O O . VAL A 1 94 ? 14.882 3.574 3.747 1.00 97.31 94 VAL A O 1
ATOM 708 N N . PRO A 1 95 ? 15.369 2.697 1.743 1.00 94.69 95 PRO A N 1
ATOM 709 C CA . PRO A 1 95 ? 14.782 1.383 2.043 1.00 94.69 95 PRO A CA 1
ATOM 710 C C . PRO A 1 95 ? 15.404 0.674 3.250 1.00 94.69 95 PRO A C 1
ATOM 712 O O . PRO A 1 95 ? 14.710 0.001 4.003 1.00 94.69 95 PRO A O 1
ATOM 715 N N . GLY A 1 96 ? 16.709 0.833 3.445 1.00 93.00 96 GLY A N 1
ATOM 716 C CA . GLY A 1 96 ? 17.475 0.253 4.544 1.00 93.00 96 GLY A CA 1
ATOM 717 C C . GLY A 1 96 ? 18.783 1.011 4.730 1.00 93.00 96 GLY A C 1
ATOM 718 O O . GLY A 1 96 ? 19.178 1.802 3.873 1.00 93.00 96 GLY A O 1
ATOM 719 N N . ARG A 1 97 ? 19.485 0.776 5.839 1.00 85.31 97 ARG A N 1
ATOM 720 C CA . ARG A 1 97 ? 20.639 1.600 6.243 1.00 85.31 97 ARG A CA 1
ATOM 721 C C . ARG A 1 97 ? 21.795 1.615 5.232 1.00 85.31 97 ARG A C 1
ATOM 723 O O . ARG A 1 97 ? 22.597 2.546 5.226 1.00 85.31 97 ARG A O 1
ATOM 730 N N . GLU A 1 98 ? 21.909 0.578 4.412 1.00 88.94 98 GLU A N 1
ATOM 731 C CA . GLU A 1 98 ? 22.980 0.453 3.413 1.00 88.94 98 GLU A CA 1
ATOM 732 C C . GLU A 1 98 ? 22.637 1.124 2.076 1.00 88.94 98 GLU A C 1
ATOM 734 O O . GLU A 1 98 ? 23.502 1.259 1.211 1.00 88.94 98 GLU A O 1
ATOM 739 N N . TYR A 1 99 ? 21.396 1.582 1.910 1.00 92.69 99 TYR A N 1
ATOM 740 C CA . TYR A 1 99 ? 20.943 2.258 0.705 1.00 92.69 99 TYR A CA 1
ATOM 741 C C . TYR A 1 99 ? 21.312 3.747 0.731 1.00 92.69 99 TYR A C 1
ATOM 743 O O . TYR A 1 99 ? 21.179 4.431 1.742 1.00 92.69 99 TYR A O 1
ATOM 751 N N . GLY A 1 100 ? 21.749 4.270 -0.418 1.00 92.50 100 GLY A N 1
ATOM 752 C CA . GLY A 1 100 ? 22.113 5.683 -0.590 1.00 92.50 100 GLY A CA 1
ATOM 753 C C . GLY A 1 100 ? 21.054 6.540 -1.287 1.00 92.50 100 GLY A C 1
ATOM 754 O O . GLY A 1 100 ? 21.346 7.676 -1.656 1.00 92.50 100 GLY A O 1
ATOM 755 N N . MET A 1 101 ? 19.864 5.991 -1.547 1.00 96.50 101 MET A N 1
ATOM 756 C CA . MET A 1 101 ? 18.860 6.593 -2.430 1.00 96.50 101 MET A CA 1
ATOM 757 C C . MET A 1 101 ? 17.449 6.370 -1.889 1.00 96.50 101 MET A C 1
ATOM 759 O O . MET A 1 101 ? 17.177 5.345 -1.262 1.00 96.50 101 MET A O 1
ATOM 763 N N . ILE A 1 102 ? 16.552 7.316 -2.162 1.00 98.19 102 ILE A N 1
ATOM 764 C CA . ILE A 1 102 ? 15.119 7.154 -1.911 1.00 98.19 102 ILE A CA 1
ATOM 765 C C . ILE A 1 102 ? 14.511 6.458 -3.125 1.00 98.19 102 ILE A C 1
ATOM 767 O O . ILE A 1 102 ? 14.665 6.932 -4.250 1.00 98.19 102 ILE A O 1
ATOM 771 N N . PHE A 1 103 ? 13.784 5.372 -2.880 1.00 98.19 103 PHE A N 1
ATOM 772 C CA . PHE A 1 103 ? 13.055 4.618 -3.897 1.00 98.19 103 PHE A CA 1
ATOM 773 C C . PHE A 1 103 ? 11.571 4.989 -3.858 1.00 98.19 103 PHE A C 1
ATOM 775 O O . PHE A 1 103 ? 10.978 5.123 -2.780 1.00 98.19 103 PHE A O 1
ATOM 782 N N . ILE A 1 104 ? 10.945 5.151 -5.025 1.00 98.38 104 ILE A N 1
ATOM 783 C CA . ILE A 1 104 ? 9.522 5.509 -5.098 1.00 98.38 104 ILE A CA 1
ATOM 784 C C . ILE A 1 104 ? 8.620 4.376 -4.604 1.00 98.38 104 ILE A C 1
ATOM 786 O O . ILE A 1 104 ? 7.608 4.640 -3.953 1.00 98.38 104 ILE A O 1
ATOM 790 N N . ARG A 1 105 ? 9.014 3.120 -4.848 1.00 97.38 105 ARG A N 1
ATOM 791 C CA . ARG A 1 105 ? 8.318 1.922 -4.361 1.00 97.38 105 ARG A CA 1
ATOM 792 C C . ARG A 1 105 ? 8.237 1.932 -2.837 1.00 97.38 105 ARG A C 1
ATOM 794 O O . ARG A 1 105 ? 7.140 1.909 -2.286 1.00 97.38 105 ARG A O 1
ATOM 801 N N . ASP A 1 106 ? 9.378 2.075 -2.175 1.00 97.69 106 ASP A N 1
ATOM 802 C CA . ASP A 1 106 ? 9.496 2.141 -0.717 1.00 97.69 106 ASP A CA 1
ATOM 803 C C . ASP A 1 106 ? 8.782 3.362 -0.132 1.00 97.69 106 ASP A C 1
ATOM 805 O O . ASP A 1 106 ? 8.022 3.254 0.829 1.00 97.69 106 ASP A O 1
ATOM 809 N N . THR A 1 107 ? 8.939 4.532 -0.757 1.00 98.12 107 THR A N 1
ATOM 810 C CA . THR A 1 107 ? 8.206 5.745 -0.356 1.00 98.12 107 THR A CA 1
ATOM 811 C C . THR A 1 107 ? 6.697 5.497 -0.368 1.00 98.12 107 THR A C 1
ATOM 813 O O . THR A 1 107 ? 5.995 5.831 0.585 1.00 98.12 107 THR A O 1
ATOM 816 N N . SER A 1 108 ? 6.198 4.882 -1.440 1.00 97.81 108 SER A N 1
ATOM 817 C CA . SER A 1 108 ? 4.785 4.579 -1.652 1.00 97.81 108 SER A CA 1
ATOM 818 C C . SER A 1 108 ? 4.238 3.578 -0.633 1.00 97.81 108 SER A C 1
ATOM 820 O O . SER A 1 108 ? 3.155 3.800 -0.094 1.00 97.81 108 SER A O 1
ATOM 822 N N . THR A 1 109 ? 4.978 2.509 -0.330 1.00 95.75 109 THR A N 1
ATOM 823 C CA . THR A 1 109 ? 4.540 1.466 0.615 1.00 95.75 109 THR A CA 1
ATOM 824 C C . THR A 1 109 ? 4.647 1.890 2.076 1.00 95.75 109 THR A C 1
ATOM 826 O O . THR A 1 109 ? 3.856 1.438 2.900 1.00 95.75 109 THR A O 1
ATOM 829 N N . MET A 1 110 ? 5.578 2.783 2.417 1.00 97.12 110 MET A N 1
ATOM 830 C CA . MET A 1 110 ? 5.702 3.318 3.774 1.00 97.12 110 MET A CA 1
ATOM 831 C C . MET A 1 110 ? 4.726 4.463 4.063 1.00 97.12 110 MET A C 1
ATOM 833 O O . MET A 1 110 ? 4.353 4.660 5.223 1.00 97.12 110 MET A O 1
ATOM 837 N N . MET A 1 111 ? 4.298 5.218 3.042 1.00 96.56 111 MET A N 1
ATOM 838 C CA . MET A 1 111 ? 3.480 6.432 3.194 1.00 96.56 111 MET A CA 1
ATOM 839 C C . MET A 1 111 ? 2.258 6.264 4.121 1.00 96.56 111 MET A C 1
ATOM 841 O O . MET A 1 111 ? 2.046 7.139 4.968 1.00 96.56 111 MET A O 1
ATOM 845 N N . PRO A 1 112 ? 1.475 5.161 4.053 1.00 96.12 112 PRO A N 1
ATOM 846 C CA . PRO A 1 112 ? 0.347 4.951 4.961 1.00 96.12 112 PRO A CA 1
ATOM 847 C C . PRO A 1 112 ? 0.727 4.923 6.448 1.00 96.12 112 PRO A C 1
ATOM 849 O O . PRO A 1 112 ? -0.100 5.286 7.282 1.00 96.12 112 PRO A O 1
ATOM 852 N N . ALA A 1 113 ? 1.955 4.530 6.794 1.00 96.62 113 ALA A N 1
ATOM 853 C CA . ALA A 1 113 ? 2.453 4.525 8.167 1.00 96.62 113 ALA A CA 1
ATOM 854 C C . ALA A 1 113 ? 3.200 5.810 8.544 1.00 96.62 113 ALA A C 1
ATOM 856 O O . ALA A 1 113 ? 3.021 6.305 9.658 1.00 96.62 113 ALA A O 1
ATOM 857 N N . LEU A 1 114 ? 4.008 6.377 7.639 1.00 97.31 114 LEU A N 1
ATOM 858 C CA . LEU A 1 114 ? 4.848 7.545 7.945 1.00 97.31 114 LEU A CA 1
ATOM 859 C C . LEU A 1 114 ? 4.037 8.742 8.452 1.00 97.31 114 LEU A C 1
ATOM 861 O O . LEU A 1 114 ? 4.501 9.464 9.335 1.00 97.31 114 LEU A O 1
ATOM 865 N N . GLN A 1 115 ? 2.803 8.911 7.969 1.00 96.69 115 GLN A N 1
ATOM 866 C CA . GLN A 1 115 ? 1.896 9.976 8.408 1.00 96.69 115 GLN A CA 1
ATOM 867 C C . GLN A 1 115 ? 1.628 10.008 9.923 1.00 96.69 115 GLN A C 1
ATOM 869 O O . GLN A 1 115 ? 1.224 11.048 10.438 1.00 96.69 115 GLN A O 1
ATOM 874 N N . TYR A 1 116 ? 1.857 8.900 10.636 1.00 97.44 116 TYR A N 1
ATOM 875 C CA . TYR A 1 116 ? 1.626 8.785 12.078 1.00 97.44 116 TYR A CA 1
ATOM 876 C C . TYR A 1 116 ? 2.851 9.110 12.946 1.00 97.44 116 TYR A C 1
ATOM 878 O O . TYR A 1 116 ? 2.758 9.097 14.178 1.00 97.44 116 TYR A O 1
ATOM 886 N N . PHE A 1 117 ? 4.000 9.388 12.322 1.00 96.56 117 PHE A N 1
ATOM 887 C CA . PHE A 1 117 ? 5.272 9.626 13.020 1.00 96.56 117 PHE A CA 1
ATOM 888 C C . PHE A 1 117 ? 6.050 10.823 12.486 1.00 96.56 117 PHE A C 1
ATOM 890 O O . PHE A 1 117 ? 6.810 11.432 13.236 1.00 96.56 117 PHE A O 1
ATOM 897 N N . TYR A 1 118 ? 5.841 11.182 11.222 1.00 97.19 118 TYR A N 1
ATOM 898 C CA . TYR A 1 118 ? 6.589 12.227 10.545 1.00 97.19 118 TYR A CA 1
ATOM 899 C C . TYR A 1 118 ? 5.715 13.433 10.191 1.00 97.19 118 TYR A C 1
ATOM 901 O O . TYR A 1 118 ? 4.502 13.331 9.988 1.00 97.19 118 TYR A O 1
ATOM 909 N N . GLY A 1 119 ? 6.357 14.602 10.144 1.00 96.50 119 GLY A N 1
ATOM 910 C CA . GLY A 1 119 ? 5.740 15.852 9.703 1.00 96.50 119 GLY A CA 1
ATOM 911 C C . GLY A 1 119 ? 5.670 15.981 8.179 1.00 96.50 119 GLY A C 1
ATOM 912 O O . GLY A 1 119 ? 6.259 15.187 7.444 1.00 96.50 119 GLY A O 1
ATOM 913 N N . ASP A 1 120 ? 4.994 17.041 7.723 1.00 97.50 120 ASP A N 1
ATOM 914 C CA . ASP A 1 120 ? 4.620 17.279 6.320 1.00 97.50 120 ASP A CA 1
ATOM 915 C C . ASP A 1 120 ? 5.777 17.076 5.336 1.00 97.50 120 ASP A C 1
ATOM 917 O O . ASP A 1 120 ? 5.613 16.447 4.294 1.00 97.50 120 ASP A O 1
ATOM 921 N N . GLN A 1 121 ? 6.966 17.565 5.686 1.00 97.62 121 GLN A N 1
ATOM 922 C CA . GLN A 1 121 ? 8.141 17.522 4.821 1.00 97.62 121 GLN A CA 1
ATOM 923 C C . GLN A 1 121 ? 8.530 16.105 4.367 1.00 97.62 121 GLN A C 1
ATOM 925 O O . GLN A 1 121 ? 8.864 15.932 3.198 1.00 97.62 121 GLN A O 1
ATOM 930 N N . TYR A 1 122 ? 8.418 15.098 5.238 1.00 98.06 122 TYR A N 1
ATOM 931 C CA . TYR A 1 122 ? 8.752 13.704 4.916 1.00 98.06 122 TYR A CA 1
ATOM 932 C C . TYR A 1 122 ? 7.716 13.038 4.009 1.00 98.06 122 TYR A C 1
ATOM 934 O O . TYR A 1 122 ? 8.026 12.078 3.310 1.00 98.06 122 TYR A O 1
ATOM 942 N N . LEU A 1 123 ? 6.481 13.543 4.020 1.00 98.12 123 LEU A N 1
ATOM 943 C CA . LEU A 1 123 ? 5.395 13.019 3.197 1.00 98.12 123 LEU A CA 1
ATOM 944 C C . LEU A 1 123 ? 5.347 13.729 1.837 1.00 98.12 123 LEU A C 1
ATOM 946 O O . LEU A 1 123 ? 5.107 13.102 0.812 1.00 98.12 123 LEU A O 1
ATOM 950 N N . ARG A 1 124 ? 5.598 15.044 1.822 1.00 98.50 124 ARG A N 1
ATOM 951 C CA . ARG A 1 124 ? 5.457 15.902 0.641 1.00 98.50 124 ARG A CA 1
ATOM 952 C C . ARG A 1 124 ? 6.703 15.940 -0.233 1.00 98.50 124 ARG A C 1
ATOM 954 O O . ARG A 1 124 ? 6.602 15.843 -1.454 1.00 98.50 124 ARG A O 1
ATOM 961 N N . THR A 1 125 ? 7.872 16.181 0.364 1.00 98.56 125 THR A N 1
ATOM 962 C CA . THR A 1 125 ? 9.053 16.594 -0.413 1.00 98.56 125 THR A CA 1
ATOM 963 C C . THR A 1 125 ? 9.619 15.510 -1.332 1.00 98.56 125 THR A C 1
ATOM 965 O O . THR A 1 125 ? 9.988 15.884 -2.447 1.00 98.56 125 THR A O 1
ATOM 968 N N . PRO A 1 126 ? 9.611 14.201 -0.991 1.00 98.44 126 PRO A N 1
ATOM 969 C CA . PRO A 1 126 ? 10.043 13.167 -1.932 1.00 98.44 126 PRO A CA 1
ATOM 970 C C . PRO A 1 126 ? 9.153 13.117 -3.175 1.00 98.44 126 PRO A C 1
ATOM 972 O O . PRO A 1 126 ? 9.660 13.099 -4.291 1.00 98.44 126 PRO A O 1
ATOM 975 N N . ILE A 1 127 ? 7.826 13.174 -2.995 1.00 98.69 127 ILE A N 1
ATOM 976 C CA . ILE A 1 127 ? 6.849 13.146 -4.095 1.00 98.69 127 ILE A CA 1
ATOM 977 C C . ILE A 1 127 ? 7.070 14.337 -5.029 1.00 98.69 127 ILE A C 1
ATOM 979 O O . ILE A 1 127 ? 7.143 14.172 -6.246 1.00 98.69 127 ILE A O 1
ATOM 983 N N . GLU A 1 128 ? 7.196 15.543 -4.467 1.00 98.69 128 GLU A N 1
ATOM 984 C CA . GLU A 1 128 ? 7.460 16.736 -5.273 1.00 98.69 128 GLU A CA 1
ATOM 985 C C . GLU A 1 128 ? 8.805 16.647 -6.004 1.00 98.69 128 GLU A C 1
ATOM 987 O O . GLU A 1 128 ? 8.896 17.108 -7.137 1.00 98.69 128 GLU A O 1
ATOM 992 N N . GLU A 1 129 ? 9.839 16.050 -5.404 1.00 98.50 129 GLU A N 1
ATOM 993 C CA . GLU A 1 129 ? 11.134 15.882 -6.070 1.00 98.50 129 GLU A CA 1
ATOM 994 C C . GLU A 1 129 ? 11.064 14.892 -7.240 1.00 98.50 129 GLU A C 1
ATOM 996 O O . GLU A 1 129 ? 11.555 15.221 -8.320 1.00 98.50 129 GLU A O 1
ATOM 1001 N N . PHE A 1 130 ? 10.395 13.743 -7.085 1.00 98.50 130 PHE A N 1
ATOM 1002 C CA . PHE A 1 130 ? 10.129 12.832 -8.208 1.00 98.50 130 PHE A CA 1
ATOM 1003 C C . PHE A 1 130 ? 9.381 13.547 -9.344 1.00 98.50 130 PHE A C 1
ATOM 1005 O O . PHE A 1 130 ? 9.755 13.423 -10.507 1.00 98.50 130 PHE A O 1
ATOM 1012 N N . LEU A 1 131 ? 8.367 14.357 -9.019 1.00 98.38 131 LEU A N 1
ATOM 1013 C CA . LEU A 1 131 ? 7.589 15.104 -10.014 1.00 98.38 131 LEU A CA 1
ATOM 1014 C C . LEU A 1 131 ? 8.392 16.215 -10.706 1.00 98.38 131 LEU A C 1
ATOM 1016 O O . LEU A 1 131 ? 8.224 16.422 -11.908 1.00 98.38 131 LEU A O 1
ATOM 1020 N N . ARG A 1 132 ? 9.271 16.928 -9.987 1.00 96.50 132 ARG A N 1
ATOM 1021 C CA . ARG A 1 132 ? 10.173 17.930 -10.591 1.00 96.50 132 ARG A CA 1
ATOM 1022 C C . ARG A 1 132 ? 11.199 17.289 -11.522 1.00 96.50 132 ARG A C 1
ATOM 1024 O O . ARG A 1 132 ? 11.627 17.925 -12.481 1.00 96.50 132 ARG A O 1
ATOM 1031 N N . ARG A 1 133 ? 11.586 16.044 -11.236 1.00 95.50 133 ARG A N 1
ATOM 1032 C CA . ARG A 1 133 ? 12.542 15.254 -12.022 1.00 95.50 133 ARG A CA 1
ATOM 1033 C C . ARG A 1 133 ? 11.887 14.335 -13.052 1.00 95.50 133 ARG A C 1
ATOM 1035 O O . ARG A 1 133 ? 12.594 13.548 -13.673 1.00 95.50 133 ARG A O 1
ATOM 1042 N N . GLN A 1 134 ? 10.572 14.444 -13.250 1.00 96.50 134 GLN A N 1
ATOM 1043 C CA . GLN A 1 134 ? 9.847 13.712 -14.286 1.00 96.50 134 GLN A CA 1
ATOM 1044 C C . GLN A 1 134 ? 10.527 13.918 -15.645 1.00 96.50 134 GLN A C 1
ATOM 1046 O O . GLN A 1 134 ? 10.825 15.051 -16.037 1.00 96.50 134 GLN A O 1
ATOM 1051 N N . TYR A 1 135 ? 10.792 12.817 -16.346 1.00 96.38 135 TYR A N 1
ATOM 1052 C CA . TYR A 1 135 ? 11.554 12.834 -17.585 1.00 96.38 135 TYR A CA 1
ATOM 1053 C C . TYR A 1 135 ? 10.799 13.595 -18.680 1.00 96.38 135 TYR A C 1
ATOM 1055 O O . TYR A 1 135 ? 9.583 13.466 -18.852 1.00 96.38 135 TYR A O 1
ATOM 1063 N N . GLY A 1 136 ? 11.556 14.397 -19.428 1.00 92.81 136 GLY A N 1
ATOM 1064 C CA . GLY A 1 136 ? 11.142 14.934 -20.721 1.00 92.81 136 GLY A CA 1
ATOM 1065 C C . GLY A 1 136 ? 11.622 14.048 -21.872 1.00 92.81 136 GLY A C 1
ATOM 1066 O O . GLY A 1 136 ? 12.316 13.054 -21.666 1.00 92.81 136 GLY A O 1
ATOM 1067 N N . SER A 1 137 ? 11.327 14.451 -23.107 1.00 88.81 137 SER A N 1
ATOM 1068 C CA . SER A 1 137 ? 11.641 13.679 -24.322 1.00 88.81 137 SER A CA 1
ATOM 1069 C C . SER A 1 137 ? 13.128 13.379 -24.565 1.00 88.81 137 SER A C 1
ATOM 1071 O O . SER A 1 137 ? 13.434 12.456 -25.312 1.00 88.81 137 SER A O 1
ATOM 1073 N N . GLU A 1 138 ? 14.046 14.158 -23.985 1.00 88.44 138 GLU A N 1
ATOM 1074 C CA . GLU A 1 138 ? 15.500 14.042 -24.213 1.00 88.44 138 GLU A CA 1
ATOM 1075 C C . GLU A 1 138 ? 16.300 13.725 -22.937 1.00 88.44 138 GLU A C 1
ATOM 1077 O O . GLU A 1 138 ? 17.520 13.574 -22.991 1.00 88.44 138 GLU A O 1
ATOM 1082 N N . ALA A 1 139 ? 15.643 13.655 -21.775 1.00 87.69 139 ALA A N 1
ATOM 1083 C CA . ALA A 1 139 ? 16.325 13.457 -20.501 1.00 87.69 139 ALA A CA 1
ATOM 1084 C C . ALA A 1 139 ? 16.757 11.992 -20.334 1.00 87.69 139 ALA A C 1
ATOM 1086 O O . ALA A 1 139 ? 15.948 11.081 -20.511 1.00 87.69 139 ALA A O 1
ATOM 1087 N N . ALA A 1 140 ? 18.023 11.780 -19.966 1.00 88.31 140 ALA A N 1
ATOM 1088 C CA . ALA A 1 140 ? 18.584 10.451 -19.762 1.00 88.31 140 ALA A CA 1
ATOM 1089 C C . ALA A 1 140 ? 18.573 10.035 -18.282 1.00 88.31 140 ALA A C 1
ATOM 1091 O O . ALA A 1 140 ? 18.797 10.852 -17.386 1.00 88.31 140 ALA A O 1
ATOM 1092 N N . SER A 1 141 ? 18.342 8.746 -18.051 1.00 88.94 141 SER A N 1
ATOM 1093 C CA . SER A 1 141 ? 18.553 8.040 -16.789 1.00 88.94 141 SER A CA 1
ATOM 1094 C C . SER A 1 141 ? 20.038 7.998 -16.417 1.00 88.94 141 SER A C 1
ATOM 1096 O O . SER A 1 141 ? 20.894 8.154 -17.293 1.00 88.94 141 SER A O 1
ATOM 1098 N N . ALA A 1 142 ? 20.373 7.727 -15.151 1.00 87.06 142 ALA A N 1
ATOM 1099 C CA . ALA A 1 142 ? 21.761 7.467 -14.746 1.00 87.06 142 ALA A CA 1
ATOM 1100 C C . ALA A 1 142 ? 22.393 6.325 -15.557 1.00 87.06 142 ALA A C 1
ATOM 1102 O O . ALA A 1 142 ? 23.589 6.346 -15.854 1.00 87.06 142 ALA A O 1
ATOM 1103 N N . ASP A 1 143 ? 21.563 5.378 -15.979 1.00 86.56 143 ASP A N 1
ATOM 1104 C CA . ASP A 1 143 ? 21.951 4.264 -16.824 1.00 86.56 143 ASP A CA 1
ATOM 1105 C C . ASP A 1 143 ? 22.104 4.581 -18.317 1.00 86.56 143 ASP A C 1
ATOM 1107 O O . ASP A 1 143 ? 22.599 3.738 -19.066 1.00 86.56 143 ASP A O 1
ATOM 1111 N N . GLY A 1 144 ? 21.770 5.801 -18.742 1.00 86.50 144 GLY A N 1
ATOM 1112 C CA . GLY A 1 144 ? 21.902 6.279 -20.120 1.00 86.50 144 GLY A CA 1
ATOM 1113 C C . GLY A 1 144 ? 20.659 6.080 -20.990 1.00 86.50 144 GLY A C 1
ATOM 1114 O O . GLY A 1 144 ? 20.607 6.637 -22.087 1.00 86.50 144 GLY A O 1
ATOM 1115 N N . ASP A 1 145 ? 19.656 5.347 -20.503 1.00 87.56 145 ASP A N 1
ATOM 1116 C CA . ASP A 1 145 ? 18.361 5.196 -21.170 1.00 87.56 145 ASP A CA 1
ATOM 1117 C C . ASP A 1 145 ? 17.633 6.541 -21.264 1.00 87.56 145 ASP A C 1
ATOM 1119 O O . ASP A 1 145 ? 17.766 7.381 -20.378 1.00 87.56 145 ASP A O 1
ATOM 1123 N N . ILE A 1 146 ? 16.833 6.748 -22.313 1.00 91.88 146 ILE A N 1
ATOM 1124 C CA . ILE A 1 146 ? 15.942 7.911 -22.453 1.00 91.88 146 ILE A CA 1
ATOM 1125 C C . ILE A 1 146 ? 14.505 7.393 -22.329 1.00 91.88 146 ILE A C 1
ATOM 1127 O O . ILE A 1 146 ? 13.936 6.945 -23.328 1.00 91.88 146 ILE A O 1
ATOM 1131 N N . PRO A 1 147 ? 13.912 7.408 -21.120 1.00 92.94 147 PRO A N 1
ATOM 1132 C CA . PRO A 1 147 ? 12.575 6.863 -20.887 1.00 92.94 147 PRO A CA 1
ATOM 1133 C C . PRO A 1 147 ? 11.473 7.494 -21.738 1.00 92.94 147 PRO A C 1
ATOM 1135 O O . PRO A 1 147 ? 10.497 6.828 -22.084 1.00 92.94 147 PRO A O 1
ATOM 1138 N N . GLY A 1 148 ? 11.631 8.776 -22.065 1.00 94.12 148 GLY A N 1
ATOM 1139 C CA . GLY A 1 148 ? 10.644 9.567 -22.786 1.00 94.12 148 GLY A CA 1
ATOM 1140 C C . GLY A 1 148 ? 9.778 10.436 -21.876 1.00 94.12 148 GLY A C 1
ATOM 1141 O O . GLY A 1 148 ? 9.877 10.413 -20.650 1.00 94.12 148 GLY A O 1
ATOM 1142 N N . ASP A 1 149 ? 8.943 11.244 -22.522 1.00 95.12 149 ASP A N 1
ATOM 1143 C CA . ASP A 1 149 ? 8.148 12.280 -21.873 1.00 95.12 149 ASP A CA 1
ATOM 1144 C C . ASP A 1 149 ? 7.087 11.702 -20.925 1.00 95.12 149 ASP A C 1
ATOM 1146 O O . ASP A 1 149 ? 6.302 10.842 -21.316 1.00 95.12 149 ASP A O 1
ATOM 1150 N N . GLY A 1 150 ? 7.054 12.190 -19.684 1.00 95.75 150 GLY A N 1
ATOM 1151 C CA . GLY A 1 150 ? 6.083 11.777 -18.666 1.00 95.75 150 GLY A CA 1
ATOM 1152 C C . GLY A 1 150 ? 6.544 10.624 -17.771 1.00 95.75 150 GLY A C 1
ATOM 1153 O O . GLY A 1 150 ? 5.975 10.458 -16.690 1.00 95.75 150 GLY A O 1
ATOM 1154 N N . ALA A 1 151 ? 7.598 9.892 -18.149 1.00 97.62 151 ALA A N 1
ATOM 1155 C CA . ALA A 1 151 ? 8.175 8.840 -17.313 1.00 97.62 151 ALA A CA 1
ATOM 1156 C C . ALA A 1 151 ? 8.685 9.403 -15.984 1.00 97.62 151 ALA A C 1
ATOM 1158 O O . ALA A 1 151 ? 9.128 10.554 -15.919 1.00 97.62 151 ALA A O 1
ATOM 1159 N N . ILE A 1 152 ? 8.721 8.579 -14.940 1.00 97.25 152 ILE A N 1
ATOM 1160 C CA . ILE A 1 152 ? 9.356 8.954 -13.669 1.00 97.25 152 ILE A CA 1
ATOM 1161 C C . ILE A 1 152 ? 10.547 8.048 -13.362 1.00 97.25 152 ILE A C 1
ATOM 1163 O O . ILE A 1 152 ? 10.683 6.979 -13.961 1.00 97.25 152 ILE A O 1
ATOM 1167 N N . SER A 1 153 ? 11.447 8.506 -12.489 1.00 96.88 153 SER A N 1
ATOM 1168 C CA . SER A 1 153 ? 12.556 7.686 -11.993 1.00 96.88 153 SER A CA 1
ATOM 1169 C C . SER A 1 153 ? 12.104 6.798 -10.842 1.00 96.88 153 SER A C 1
ATOM 1171 O O . SER A 1 153 ? 11.314 7.217 -9.998 1.00 96.88 153 SER A O 1
ATOM 1173 N N . GLY A 1 154 ? 12.654 5.592 -10.763 1.00 97.12 154 GLY A N 1
ATOM 1174 C CA . GLY A 1 154 ? 12.502 4.712 -9.609 1.00 97.12 154 GLY A CA 1
ATOM 1175 C C . GLY A 1 154 ? 13.203 5.251 -8.366 1.00 97.12 154 GLY A C 1
ATOM 1176 O O . GLY A 1 154 ? 12.761 4.982 -7.247 1.00 97.12 154 GLY A O 1
ATOM 1177 N N . VAL A 1 155 ? 14.258 6.054 -8.553 1.00 97.88 155 VAL A N 1
ATOM 1178 C CA . VAL A 1 155 ? 15.064 6.619 -7.462 1.00 97.88 155 VAL A CA 1
ATOM 1179 C C . VAL A 1 155 ? 15.311 8.121 -7.588 1.00 97.88 155 VAL A C 1
ATOM 1181 O O . VAL A 1 155 ? 15.345 8.678 -8.689 1.00 97.88 155 VAL A O 1
ATOM 1184 N N . ILE A 1 156 ? 15.527 8.761 -6.438 1.00 98.06 156 ILE A N 1
ATOM 1185 C CA . ILE A 1 156 ? 16.117 10.099 -6.292 1.00 98.06 156 ILE A CA 1
ATOM 1186 C C . ILE A 1 156 ? 17.207 10.059 -5.216 1.00 98.06 156 ILE A C 1
ATOM 1188 O O . ILE A 1 156 ? 17.071 9.374 -4.198 1.00 98.06 156 ILE A O 1
ATOM 1192 N N . ALA A 1 157 ? 18.288 10.813 -5.414 1.00 96.94 157 ALA A N 1
ATOM 1193 C CA . ALA A 1 157 ? 19.337 10.953 -4.407 1.00 96.94 157 ALA A CA 1
ATOM 1194 C C . ALA A 1 157 ? 20.082 12.294 -4.488 1.00 96.94 157 ALA A C 1
ATOM 1196 O O . ALA A 1 157 ? 19.899 13.097 -5.412 1.00 96.94 157 ALA A O 1
ATOM 1197 N N . ALA A 1 158 ? 20.965 12.512 -3.511 1.00 94.19 158 ALA A N 1
ATOM 1198 C CA . ALA A 1 158 ? 21.838 13.677 -3.443 1.00 94.19 158 ALA A CA 1
ATOM 1199 C C . ALA A 1 158 ? 22.662 13.861 -4.731 1.00 94.19 158 ALA A C 1
ATOM 1201 O O . ALA A 1 158 ? 23.031 12.904 -5.412 1.00 94.19 158 ALA A O 1
ATOM 1202 N N . GLY A 1 159 ? 22.955 15.117 -5.079 1.00 92.94 159 GLY A N 1
ATOM 1203 C CA . GLY A 1 159 ? 23.650 15.446 -6.331 1.00 92.94 159 GLY A CA 1
ATOM 1204 C C . GLY A 1 159 ? 22.776 15.310 -7.582 1.00 92.94 159 GLY A C 1
ATOM 1205 O O . GLY A 1 159 ? 23.271 15.486 -8.692 1.00 92.94 159 GLY A O 1
ATOM 1206 N N . GLY A 1 160 ? 21.479 15.036 -7.410 1.00 91.88 160 GLY A N 1
ATOM 1207 C CA . GLY A 1 160 ? 20.500 14.976 -8.487 1.00 91.88 160 GLY A CA 1
ATOM 1208 C C . GLY A 1 160 ? 20.496 13.674 -9.281 1.00 91.88 160 GLY A C 1
ATOM 1209 O O . GLY A 1 160 ? 20.025 13.671 -10.416 1.00 91.88 160 GLY A O 1
ATOM 1210 N N . HIS A 1 161 ? 21.009 12.595 -8.692 1.00 94.31 161 HIS A N 1
ATOM 1211 C CA . HIS A 1 161 ? 20.955 11.264 -9.280 1.00 94.31 161 HIS A CA 1
ATOM 1212 C C . HIS A 1 161 ? 19.503 10.779 -9.397 1.00 94.31 161 HIS A C 1
ATOM 1214 O O . HIS A 1 161 ? 18.742 10.853 -8.429 1.00 94.31 161 HIS A O 1
ATOM 1220 N N . ILE A 1 162 ? 19.154 10.286 -10.586 1.00 96.00 162 I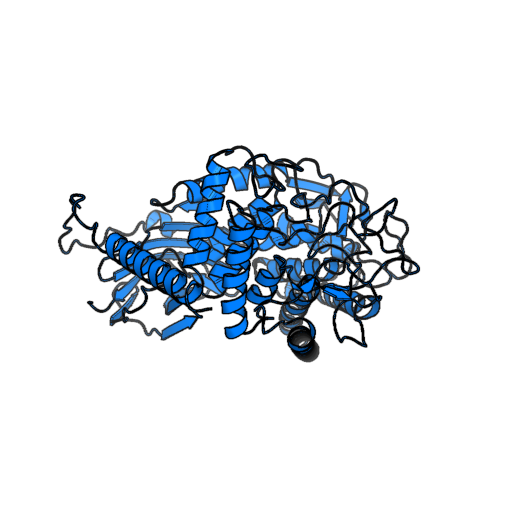LE A N 1
ATOM 1221 C CA . ILE A 1 162 ? 17.881 9.642 -10.907 1.00 96.00 162 ILE A CA 1
ATOM 1222 C C . ILE A 1 162 ? 18.131 8.453 -11.815 1.00 96.00 162 ILE A C 1
ATOM 1224 O O . ILE A 1 162 ? 18.937 8.547 -12.741 1.00 96.00 162 ILE A O 1
ATOM 1228 N N . ASP A 1 163 ? 17.412 7.367 -11.573 1.00 95.94 163 ASP A N 1
ATOM 1229 C CA . ASP A 1 163 ? 17.477 6.188 -12.420 1.00 95.94 163 ASP A CA 1
ATOM 1230 C C . ASP A 1 163 ? 16.100 5.552 -12.616 1.00 95.94 163 ASP A C 1
ATOM 1232 O O . ASP A 1 163 ? 15.254 5.621 -11.721 1.00 95.94 163 ASP A O 1
ATOM 1236 N N . LYS A 1 164 ? 15.874 4.976 -13.796 1.00 95.69 164 LYS A N 1
ATOM 1237 C CA . LYS A 1 164 ? 14.649 4.292 -14.197 1.00 95.69 164 LYS A CA 1
ATOM 1238 C C . LYS A 1 164 ? 14.944 2.820 -14.451 1.00 95.69 164 LYS A C 1
ATOM 1240 O O . LYS A 1 164 ? 15.668 2.497 -15.391 1.00 95.69 164 LYS A O 1
ATOM 1245 N N . ALA A 1 165 ? 14.291 1.934 -13.706 1.00 95.62 165 ALA A N 1
ATOM 1246 C CA . ALA A 1 165 ? 14.369 0.505 -13.973 1.00 95.62 165 ALA A CA 1
ATOM 1247 C C . ALA A 1 165 ? 13.469 0.159 -15.169 1.00 95.62 165 ALA A C 1
ATOM 1249 O O . ALA A 1 165 ? 12.254 -0.008 -15.054 1.00 95.62 165 ALA A O 1
ATOM 1250 N N . THR A 1 166 ? 14.042 0.056 -16.367 1.00 95.44 166 THR A N 1
ATOM 1251 C CA . THR A 1 166 ? 13.244 -0.166 -17.584 1.00 95.44 166 THR A CA 1
ATOM 1252 C C . THR A 1 166 ? 12.625 -1.566 -17.658 1.00 95.44 166 THR A C 1
ATOM 1254 O O . THR A 1 166 ? 11.684 -1.766 -18.426 1.00 95.44 166 THR A O 1
ATOM 1257 N N . VAL A 1 167 ? 13.073 -2.518 -16.837 1.00 96.69 167 VAL A N 1
ATOM 1258 C CA . VAL A 1 167 ? 12.485 -3.864 -16.743 1.00 96.69 167 VAL A CA 1
ATOM 1259 C C . VAL A 1 167 ? 11.145 -3.904 -15.996 1.00 96.69 167 VAL A C 1
ATOM 1261 O O . VAL A 1 167 ? 10.389 -4.869 -16.127 1.00 96.69 167 VAL A O 1
ATOM 1264 N N . VAL A 1 168 ? 10.825 -2.873 -15.210 1.00 97.00 168 VAL A N 1
ATOM 1265 C CA . VAL A 1 168 ? 9.614 -2.825 -14.377 1.00 97.00 168 VAL A CA 1
ATOM 1266 C C . VAL A 1 168 ? 8.543 -1.906 -14.977 1.00 97.00 168 VAL A C 1
ATOM 1268 O O . VAL A 1 168 ? 8.746 -1.264 -16.013 1.00 97.00 168 VAL A O 1
ATOM 1271 N N . SER A 1 169 ? 7.345 -1.899 -14.389 1.00 97.75 169 SER A N 1
ATOM 1272 C CA . SER A 1 169 ? 6.213 -1.056 -14.822 1.00 97.75 169 SER A CA 1
ATOM 1273 C C . SER A 1 169 ? 5.392 -0.498 -13.657 1.00 97.75 169 SER A C 1
ATOM 1275 O O . SER A 1 169 ? 4.267 -0.038 -13.838 1.00 97.75 169 SER A O 1
ATOM 1277 N N . ASP A 1 170 ? 5.962 -0.517 -12.454 1.00 97.75 170 ASP A N 1
ATOM 1278 C CA . ASP A 1 170 ? 5.284 -0.142 -11.220 1.00 97.75 170 ASP A CA 1
ATOM 1279 C C . ASP A 1 170 ? 5.698 1.233 -10.673 1.00 97.75 170 ASP A C 1
ATOM 1281 O O . ASP A 1 170 ? 4.985 1.778 -9.829 1.00 97.75 170 ASP A O 1
ATOM 1285 N N . GLU A 1 171 ? 6.781 1.840 -11.164 1.00 98.25 171 GLU A N 1
ATOM 1286 C CA . GLU A 1 171 ? 7.302 3.116 -10.653 1.00 98.25 171 GLU A CA 1
ATOM 1287 C C . GLU A 1 171 ? 6.250 4.244 -10.733 1.00 98.25 171 GLU A C 1
ATOM 1289 O O . GLU A 1 171 ? 5.928 4.873 -9.719 1.00 98.25 171 GLU A O 1
ATOM 1294 N N . GLU A 1 172 ? 5.634 4.458 -11.903 1.00 98.62 172 GLU A N 1
ATOM 1295 C CA . GLU A 1 172 ? 4.581 5.467 -12.095 1.00 98.62 172 GLU A CA 1
ATOM 1296 C C . GLU A 1 172 ? 3.374 5.213 -11.179 1.00 98.62 172 GLU A C 1
ATOM 1298 O O . GLU A 1 172 ? 2.829 6.135 -10.566 1.00 98.62 172 GLU A O 1
ATOM 1303 N N . THR A 1 173 ? 2.969 3.948 -11.040 1.00 98.69 173 THR A N 1
ATOM 1304 C CA . THR A 1 173 ? 1.826 3.568 -10.195 1.00 98.69 173 THR A CA 1
ATOM 1305 C C . THR A 1 173 ? 2.112 3.774 -8.707 1.00 98.69 173 THR A C 1
ATOM 1307 O O . THR A 1 173 ? 1.206 4.120 -7.941 1.00 98.69 173 THR A O 1
ATOM 1310 N N . HIS A 1 174 ? 3.369 3.611 -8.285 1.00 98.75 174 HIS A N 1
ATOM 1311 C CA . HIS A 1 174 ? 3.806 3.883 -6.924 1.00 98.75 174 HIS A CA 1
ATOM 1312 C C . HIS A 1 174 ? 3.843 5.381 -6.625 1.00 98.75 174 HIS A C 1
ATOM 1314 O O . HIS A 1 174 ? 3.386 5.774 -5.545 1.00 98.75 174 HIS A O 1
ATOM 1320 N N . LEU A 1 175 ? 4.274 6.217 -7.577 1.00 98.88 175 LEU A N 1
ATOM 1321 C CA . LEU A 1 175 ? 4.208 7.674 -7.438 1.00 98.88 175 LEU A CA 1
ATOM 1322 C C . LEU A 1 175 ? 2.770 8.172 -7.295 1.00 98.88 175 LEU A C 1
ATOM 1324 O O . LEU A 1 175 ? 2.481 8.953 -6.387 1.00 98.88 175 LEU A O 1
ATOM 1328 N N . ILE A 1 176 ? 1.863 7.688 -8.147 1.00 98.94 176 ILE A N 1
ATOM 1329 C CA . ILE A 1 176 ? 0.438 8.043 -8.089 1.00 98.94 176 ILE A CA 1
ATOM 1330 C C . ILE A 1 176 ? -0.155 7.680 -6.727 1.00 98.94 176 ILE A C 1
ATOM 1332 O O . ILE A 1 176 ? -0.872 8.485 -6.131 1.00 98.94 176 ILE A O 1
ATOM 1336 N N . HIS A 1 177 ? 0.182 6.505 -6.198 1.00 98.81 177 HIS A N 1
ATOM 1337 C CA . HIS A 1 177 ? -0.298 6.109 -4.882 1.00 98.81 177 HIS A CA 1
ATOM 1338 C C . HIS A 1 177 ? 0.285 6.951 -3.748 1.00 98.81 177 HIS A C 1
ATOM 1340 O O . HIS A 1 177 ? -0.466 7.408 -2.889 1.00 98.81 177 HIS A O 1
ATOM 1346 N N . ALA A 1 178 ? 1.597 7.204 -3.752 1.00 98.81 178 ALA A N 1
ATOM 1347 C CA . ALA A 1 178 ? 2.234 8.053 -2.746 1.00 98.81 178 ALA A CA 1
ATOM 1348 C C . ALA A 1 178 ? 1.586 9.449 -2.725 1.00 98.81 178 ALA A C 1
ATOM 1350 O O . ALA A 1 178 ? 1.235 9.961 -1.660 1.00 98.81 178 ALA A O 1
ATOM 1351 N N . ALA A 1 179 ? 1.343 10.021 -3.911 1.00 98.94 179 ALA A N 1
ATOM 1352 C CA . ALA A 1 179 ? 0.626 11.279 -4.084 1.00 98.94 179 ALA A CA 1
ATOM 1353 C C . ALA A 1 179 ? -0.806 11.220 -3.542 1.00 98.94 179 ALA A C 1
ATOM 1355 O O . ALA A 1 179 ? -1.225 12.146 -2.851 1.00 98.94 179 ALA A O 1
ATOM 1356 N N . CYS A 1 180 ? -1.540 10.135 -3.796 1.00 98.88 180 CYS A N 1
ATOM 1357 C CA . CYS A 1 180 ? -2.900 9.965 -3.294 1.00 98.88 180 CYS A CA 1
ATOM 1358 C C . CYS A 1 180 ? -2.946 9.866 -1.761 1.00 98.88 180 CYS A C 1
ATOM 1360 O O . CYS A 1 180 ? -3.768 10.521 -1.119 1.00 98.88 180 CYS A O 1
ATOM 1362 N N . GLN A 1 181 ? -2.015 9.122 -1.156 1.00 98.62 181 GLN A N 1
ATOM 1363 C CA . GLN A 1 181 ? -1.887 9.035 0.300 1.00 98.62 181 GLN A CA 1
ATOM 1364 C C . GLN A 1 181 ? -1.593 10.408 0.920 1.00 98.62 181 GLN A C 1
ATOM 1366 O O . GLN A 1 181 ? -2.254 10.800 1.883 1.00 98.62 181 GLN A O 1
ATOM 1371 N N . TYR A 1 182 ? -0.663 11.177 0.343 1.00 98.69 182 TYR A N 1
ATOM 1372 C CA . TYR A 1 182 ? -0.376 12.534 0.809 1.00 98.69 182 TYR A CA 1
ATOM 1373 C C . TYR A 1 182 ? -1.560 13.492 0.596 1.00 98.69 182 TYR A C 1
ATOM 1375 O O . TYR A 1 182 ? -1.889 14.271 1.494 1.00 98.69 182 TYR A O 1
ATOM 1383 N N . TYR A 1 183 ? -2.242 13.408 -0.549 1.00 98.69 183 TYR A N 1
ATOM 1384 C CA . TYR A 1 183 ? -3.454 14.171 -0.852 1.00 98.69 183 TYR A CA 1
ATOM 1385 C C . TYR A 1 183 ? -4.541 13.955 0.214 1.00 98.69 183 TYR A C 1
ATOM 1387 O O . TYR A 1 183 ? -5.046 14.940 0.764 1.00 98.69 183 TYR A O 1
ATOM 1395 N N . ARG A 1 184 ? -4.855 12.691 0.541 1.00 98.12 184 ARG A N 1
ATOM 1396 C CA . ARG A 1 184 ? -5.872 12.320 1.540 1.00 98.12 184 ARG A CA 1
ATOM 1397 C C . ARG A 1 184 ? -5.479 12.760 2.951 1.00 98.12 184 ARG A C 1
ATOM 1399 O O . ARG A 1 184 ? -6.318 13.277 3.688 1.00 98.12 184 ARG A O 1
ATOM 1406 N N . ALA A 1 185 ? -4.211 12.585 3.326 1.00 96.94 185 ALA A N 1
ATOM 1407 C CA . ALA A 1 185 ? -3.738 12.860 4.682 1.00 96.94 185 ALA A CA 1
ATOM 1408 C C . ALA A 1 185 ? -3.538 14.359 4.967 1.00 96.94 185 ALA A C 1
ATOM 1410 O O . ALA A 1 185 ? -3.955 14.848 6.015 1.00 96.94 185 ALA A O 1
ATOM 1411 N N . VAL A 1 186 ? -2.898 15.100 4.051 1.00 96.88 186 VAL A N 1
ATOM 1412 C CA . VAL A 1 186 ? -2.391 16.458 4.327 1.00 96.88 186 VAL A CA 1
ATOM 1413 C C . VAL A 1 186 ? -2.615 17.427 3.170 1.00 96.88 186 VAL A C 1
ATOM 1415 O O . VAL A 1 186 ? -3.135 18.516 3.405 1.00 96.88 186 VAL A O 1
ATOM 1418 N N . GLY A 1 187 ? -2.264 17.061 1.936 1.00 97.62 187 GLY A N 1
ATOM 1419 C CA . GLY A 1 187 ? -2.159 18.000 0.815 1.00 97.62 187 GLY A CA 1
ATOM 1420 C C . GLY A 1 187 ? -3.491 18.602 0.352 1.00 97.62 187 GLY A C 1
ATOM 1421 O O . GLY A 1 187 ? -3.588 19.811 0.139 1.00 97.62 187 GLY A O 1
ATOM 1422 N N . GLY A 1 188 ? -4.538 17.782 0.218 1.00 98.06 188 GLY A N 1
ATOM 1423 C CA . GLY A 1 188 ? -5.831 18.209 -0.324 1.00 98.06 188 GLY A CA 1
ATOM 1424 C C . GLY A 1 188 ? -5.768 18.764 -1.758 1.00 98.06 188 GLY A C 1
ATOM 1425 O O . GLY A 1 188 ? -4.752 18.681 -2.449 1.00 98.06 188 GLY A O 1
ATOM 1426 N N . THR A 1 189 ? -6.883 19.335 -2.224 1.00 98.25 189 THR A N 1
ATOM 1427 C CA . THR A 1 189 ? -7.022 19.845 -3.602 1.00 98.25 189 THR A CA 1
ATOM 1428 C C . THR A 1 189 ? -6.046 20.981 -3.923 1.00 98.25 189 THR A C 1
ATOM 1430 O O . THR A 1 189 ? -5.540 21.046 -5.040 1.00 98.25 189 THR A O 1
ATOM 1433 N N . GLU A 1 190 ? -5.743 21.850 -2.953 1.00 98.19 190 GLU A N 1
ATOM 1434 C CA . GLU A 1 190 ? -4.810 22.971 -3.145 1.00 98.19 190 GLU A CA 1
ATOM 1435 C C . GLU A 1 190 ? -3.405 22.484 -3.521 1.00 98.19 190 GLU A C 1
ATOM 1437 O O . GLU A 1 190 ? -2.773 23.050 -4.411 1.00 98.19 190 GLU A O 1
ATOM 1442 N N . TRP A 1 191 ? -2.935 21.394 -2.903 1.00 98.69 191 TRP A N 1
ATOM 1443 C CA . TRP A 1 191 ? -1.657 20.788 -3.266 1.00 98.69 191 TRP A CA 1
ATOM 1444 C C . TRP A 1 191 ? -1.684 20.199 -4.680 1.00 98.69 191 TRP A C 1
ATOM 1446 O O . TRP A 1 191 ? -0.762 20.441 -5.449 1.00 98.69 191 TRP A O 1
ATOM 1456 N N . LEU A 1 192 ? -2.757 19.507 -5.073 1.00 98.88 192 LEU A N 1
ATOM 1457 C CA . LEU A 1 192 ? -2.884 18.958 -6.431 1.00 98.88 192 LEU A CA 1
ATOM 1458 C C . LEU A 1 192 ? -2.841 20.041 -7.525 1.00 98.88 192 LEU A C 1
ATOM 1460 O O . LEU A 1 192 ? -2.340 19.790 -8.622 1.00 98.88 192 LEU A O 1
ATOM 1464 N N . GLN A 1 193 ? -3.356 21.237 -7.225 1.00 98.75 193 GLN A N 1
ATOM 1465 C CA . GLN A 1 193 ? -3.379 22.390 -8.132 1.00 98.75 193 GLN A CA 1
ATOM 1466 C C . GLN A 1 193 ? -2.091 23.225 -8.099 1.00 98.75 193 GLN A C 1
ATOM 1468 O O . GLN A 1 193 ? -1.914 24.094 -8.952 1.00 98.75 193 GLN A O 1
ATOM 1473 N N . LYS A 1 194 ? -1.183 22.974 -7.148 1.00 98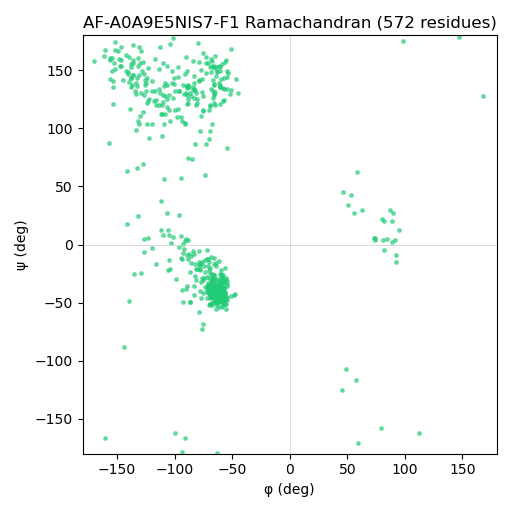.44 194 LYS A N 1
ATOM 1474 C CA . LYS A 1 194 ? 0.124 23.636 -7.088 1.00 98.44 194 LYS A CA 1
ATOM 1475 C C . LYS A 1 194 ? 0.921 23.330 -8.354 1.00 98.44 194 LYS A C 1
ATOM 1477 O O . LYS A 1 194 ? 1.009 22.178 -8.775 1.00 98.44 194 LYS A O 1
ATOM 1482 N N . GLU A 1 195 ? 1.552 24.353 -8.919 1.00 97.94 195 GLU A N 1
ATOM 1483 C CA . GLU A 1 195 ? 2.486 24.191 -10.030 1.00 97.94 195 GLU A CA 1
ATOM 1484 C C . GLU A 1 195 ? 3.878 23.788 -9.531 1.00 97.94 195 GLU A C 1
ATOM 1486 O O . GLU A 1 195 ? 4.436 24.401 -8.619 1.00 97.94 195 GLU A O 1
ATOM 1491 N N . LEU A 1 196 ? 4.449 22.770 -10.171 1.00 95.94 196 LEU A N 1
ATOM 1492 C CA . LEU A 1 196 ? 5.862 22.418 -10.104 1.00 95.94 196 LEU A CA 1
ATOM 1493 C C . LEU A 1 196 ? 6.450 22.656 -11.493 1.00 95.94 196 LEU A C 1
ATOM 1495 O O . LEU A 1 196 ? 5.970 22.082 -12.472 1.00 95.94 196 LEU A O 1
ATOM 1499 N N . SER A 1 197 ? 7.445 23.538 -11.596 1.00 89.12 197 SER A N 1
ATOM 1500 C CA . SER A 1 197 ? 8.109 23.896 -12.861 1.00 89.12 197 SER A CA 1
ATOM 1501 C C . SER A 1 197 ? 7.131 24.180 -14.023 1.00 89.12 197 SER A C 1
ATOM 1503 O O . SER A 1 197 ? 7.314 23.682 -15.132 1.00 89.12 197 SER A O 1
ATOM 1505 N N . GLY A 1 198 ? 6.070 24.953 -13.752 1.00 92.50 198 GLY A N 1
ATOM 1506 C CA . GLY A 1 198 ? 5.088 25.416 -14.746 1.00 92.50 198 GLY A CA 1
ATOM 1507 C C . GLY A 1 198 ? 3.940 24.453 -15.075 1.00 92.50 198 GLY A C 1
ATOM 1508 O O . GLY A 1 198 ? 3.140 24.757 -15.953 1.00 92.50 198 GLY A O 1
ATOM 1509 N N . GLU A 1 199 ? 3.836 23.310 -14.393 1.00 96.75 199 GLU A N 1
ATOM 1510 C CA . GLU A 1 199 ? 2.736 22.357 -14.573 1.00 96.75 199 GLU A CA 1
ATOM 1511 C C . GLU A 1 199 ? 2.178 21.912 -13.218 1.00 96.75 199 GLU A C 1
ATOM 1513 O O . GLU A 1 199 ? 2.934 21.677 -12.273 1.00 96.75 199 GLU A O 1
ATOM 1518 N N . THR A 1 200 ? 0.852 21.793 -13.112 1.00 98.69 200 THR A N 1
ATOM 1519 C CA . THR A 1 200 ? 0.202 21.344 -11.871 1.00 98.69 200 THR A CA 1
ATOM 1520 C C . THR A 1 200 ? 0.597 19.916 -11.497 1.00 98.69 200 THR A C 1
ATOM 1522 O O . THR A 1 200 ? 0.828 19.073 -12.367 1.00 98.69 200 THR A O 1
ATOM 1525 N N . ILE A 1 201 ? 0.621 19.614 -10.199 1.00 98.88 201 ILE A N 1
ATOM 1526 C CA . ILE A 1 201 ? 0.896 18.261 -9.698 1.00 98.88 201 ILE A CA 1
ATOM 1527 C C . ILE A 1 201 ? -0.057 17.232 -10.318 1.00 98.88 201 ILE A C 1
ATOM 1529 O O . ILE A 1 201 ? 0.396 16.191 -10.792 1.00 98.88 201 ILE A O 1
ATOM 1533 N N . ILE A 1 202 ? -1.360 17.526 -10.389 1.00 98.88 202 ILE A N 1
ATOM 1534 C CA . ILE A 1 202 ? -2.333 16.603 -10.991 1.00 98.88 202 ILE A CA 1
ATOM 1535 C C . ILE A 1 202 ? -2.076 16.350 -12.484 1.00 98.88 202 ILE A C 1
ATOM 1537 O O . ILE A 1 202 ? -2.251 15.225 -12.950 1.00 98.88 202 ILE A O 1
ATOM 1541 N N . ALA A 1 203 ? -1.620 17.352 -13.240 1.00 98.75 203 ALA A N 1
ATOM 1542 C CA . ALA A 1 203 ? -1.280 17.172 -14.651 1.00 98.75 203 ALA A CA 1
ATOM 1543 C C . ALA A 1 203 ? -0.038 16.278 -14.821 1.00 98.75 203 ALA A C 1
ATOM 1545 O O . ALA A 1 203 ? -0.078 15.317 -15.588 1.00 98.75 203 ALA A O 1
ATOM 1546 N N . ARG A 1 204 ? 1.002 16.477 -14.001 1.00 98.69 204 ARG A N 1
ATOM 1547 C CA . ARG A 1 204 ? 2.194 15.608 -13.979 1.00 98.69 204 ARG A CA 1
ATOM 1548 C C . ARG A 1 204 ? 1.868 14.152 -13.638 1.00 98.69 204 ARG A C 1
ATOM 1550 O O . ARG A 1 204 ? 2.404 13.239 -14.263 1.00 98.69 204 ARG A O 1
ATOM 1557 N N . LEU A 1 205 ? 0.961 13.924 -12.684 1.00 98.88 205 LEU A N 1
ATOM 1558 C CA . LEU A 1 205 ? 0.490 12.579 -12.324 1.00 98.88 205 LEU A CA 1
ATOM 1559 C C . LEU A 1 205 ? -0.311 11.920 -13.460 1.00 98.88 205 LEU A C 1
ATOM 1561 O O . LEU A 1 205 ? -0.142 10.727 -13.709 1.00 98.88 205 LEU A O 1
ATOM 1565 N N . ASN A 1 206 ? -1.142 12.684 -14.180 1.00 98.81 206 ASN A N 1
ATOM 1566 C CA . ASN A 1 206 ? -1.807 12.189 -15.390 1.00 98.81 206 ASN A CA 1
ATOM 1567 C C . ASN A 1 206 ? -0.794 11.803 -16.476 1.00 98.81 206 ASN A C 1
ATOM 1569 O O . ASN A 1 206 ? -0.920 10.719 -17.041 1.00 98.81 206 ASN A O 1
ATOM 1573 N N . ARG A 1 207 ? 0.247 12.616 -16.695 1.00 98.38 207 ARG A N 1
ATOM 1574 C CA . ARG A 1 207 ? 1.329 12.309 -17.646 1.00 98.38 207 ARG A CA 1
ATOM 1575 C C . ARG A 1 207 ? 2.116 11.051 -17.275 1.00 98.38 207 ARG A C 1
ATOM 1577 O O . ARG A 1 207 ? 2.476 10.288 -18.164 1.00 98.38 207 ARG A O 1
ATOM 1584 N N . ALA A 1 208 ? 2.334 10.794 -15.983 1.00 98.69 208 ALA A N 1
ATOM 1585 C CA . ALA A 1 208 ? 2.962 9.553 -15.522 1.00 98.69 208 ALA A CA 1
ATOM 1586 C C . ALA A 1 208 ? 2.123 8.320 -15.900 1.00 98.69 208 ALA A C 1
ATOM 1588 O O . ALA A 1 208 ? 2.642 7.354 -16.458 1.00 98.69 208 ALA A O 1
ATOM 1589 N N . LEU A 1 209 ? 0.805 8.363 -15.679 1.00 98.81 209 LEU A N 1
ATOM 1590 C CA . LEU A 1 209 ? -0.078 7.279 -16.113 1.00 98.81 209 LEU A CA 1
ATOM 1591 C C . LEU A 1 209 ? -0.124 7.146 -17.646 1.00 98.81 209 LEU A C 1
ATOM 1593 O O . LEU A 1 209 ? -0.149 6.033 -18.171 1.00 98.81 209 LEU A O 1
ATOM 1597 N N . GLU A 1 210 ? -0.148 8.263 -18.371 1.00 98.56 210 GLU A N 1
ATOM 1598 C CA . GLU A 1 210 ? -0.138 8.262 -19.837 1.00 98.56 210 GLU A CA 1
ATOM 1599 C C . GLU A 1 210 ? 1.133 7.620 -20.390 1.00 98.56 210 GLU A C 1
ATOM 1601 O O . GLU A 1 210 ? 1.031 6.782 -21.284 1.00 98.56 210 GLU A O 1
ATOM 1606 N N . TRP A 1 211 ? 2.302 7.924 -19.818 1.00 98.44 211 TRP A N 1
ATOM 1607 C CA . TRP A 1 211 ? 3.553 7.257 -20.177 1.00 98.44 211 TRP A CA 1
ATOM 1608 C C . TRP A 1 211 ? 3.445 5.739 -19.994 1.00 98.44 211 TRP A C 1
ATOM 1610 O O . TRP A 1 211 ? 3.751 4.984 -20.919 1.00 98.44 211 TRP A O 1
ATOM 1620 N N . LEU A 1 212 ? 2.927 5.280 -18.848 1.00 98.56 212 LEU A N 1
ATOM 1621 C CA . LEU A 1 212 ? 2.730 3.852 -18.592 1.00 98.56 212 LEU A CA 1
ATOM 1622 C C . LEU A 1 212 ? 1.860 3.206 -19.681 1.00 98.56 212 LEU A C 1
ATOM 1624 O O . LEU A 1 212 ? 2.228 2.173 -20.237 1.00 98.56 212 LEU A O 1
ATOM 1628 N N . TYR A 1 213 ? 0.736 3.823 -20.047 1.00 98.50 213 TYR A N 1
ATOM 1629 C CA . TYR A 1 213 ? -0.135 3.279 -21.091 1.00 98.50 213 TYR A CA 1
ATOM 1630 C C . TYR A 1 213 ? 0.483 3.343 -22.493 1.00 98.50 213 TYR A C 1
ATOM 1632 O O . TYR A 1 213 ? 0.300 2.418 -23.275 1.00 98.50 213 TYR A O 1
ATOM 1640 N N . ILE A 1 214 ? 1.243 4.386 -22.822 1.00 97.81 214 ILE A N 1
ATOM 1641 C CA . ILE A 1 214 ? 1.899 4.506 -24.132 1.00 97.81 214 ILE A CA 1
ATOM 1642 C C . ILE A 1 214 ? 3.009 3.458 -24.292 1.00 97.81 214 ILE A C 1
ATOM 1644 O O . ILE A 1 214 ? 3.171 2.887 -25.370 1.00 97.81 214 ILE A O 1
ATOM 1648 N N . HIS A 1 215 ? 3.778 3.198 -23.233 1.00 96.81 215 HIS A N 1
ATOM 1649 C CA . HIS A 1 215 ? 5.013 2.413 -23.321 1.00 96.81 215 HIS A CA 1
ATOM 1650 C C . HIS A 1 215 ? 4.892 0.975 -22.803 1.00 96.81 215 HIS A C 1
ATOM 1652 O O . HIS A 1 215 ? 5.719 0.123 -23.152 1.00 96.81 215 HIS A O 1
ATOM 1658 N N . ARG A 1 216 ? 3.894 0.692 -21.960 1.00 97.69 216 ARG A N 1
ATOM 1659 C CA . ARG A 1 216 ? 3.726 -0.600 -21.278 1.00 97.69 216 ARG A CA 1
ATOM 1660 C C . ARG A 1 216 ? 2.352 -1.227 -21.467 1.00 97.69 216 ARG A C 1
ATOM 1662 O O . ARG A 1 216 ? 2.186 -2.375 -21.080 1.00 97.69 216 ARG A O 1
ATOM 1669 N N . PHE A 1 217 ? 1.374 -0.567 -22.080 1.00 98.44 217 PHE A N 1
ATOM 1670 C CA . PHE A 1 217 ? 0.129 -1.258 -22.419 1.00 98.44 217 PHE A CA 1
ATOM 1671 C C . PHE A 1 217 ? 0.338 -2.173 -23.630 1.00 98.44 217 PHE A C 1
ATOM 1673 O O . PHE A 1 217 ? 0.844 -1.755 -24.671 1.00 98.44 217 PHE A O 1
ATOM 1680 N N . ASP A 1 218 ? -0.035 -3.439 -23.491 1.00 98.31 218 ASP A N 1
ATOM 1681 C CA . ASP A 1 218 ? -0.067 -4.391 -24.592 1.00 98.31 218 ASP A CA 1
ATOM 1682 C C . ASP A 1 218 ? -1.475 -4.439 -25.192 1.00 98.31 218 ASP A C 1
ATOM 1684 O O . ASP A 1 218 ? -2.405 -4.959 -24.577 1.00 98.31 218 ASP A O 1
ATOM 1688 N N . ASP A 1 219 ? -1.646 -3.912 -26.407 1.00 96.50 219 ASP A N 1
ATOM 1689 C CA . ASP A 1 219 ? -2.957 -3.839 -27.064 1.00 96.50 219 ASP A CA 1
ATOM 1690 C C . ASP A 1 219 ? -3.567 -5.220 -27.356 1.00 96.50 219 ASP A C 1
ATOM 1692 O O . ASP A 1 219 ? -4.791 -5.370 -27.354 1.00 96.50 219 ASP A O 1
ATOM 1696 N N . GLY A 1 220 ? -2.746 -6.249 -27.590 1.00 96.00 220 GLY A N 1
ATOM 1697 C CA . GLY A 1 220 ? -3.237 -7.604 -27.852 1.00 96.00 220 GLY A CA 1
ATOM 1698 C C . GLY A 1 220 ? -3.893 -8.216 -26.615 1.00 96.00 220 GLY A C 1
ATOM 1699 O O . GLY A 1 220 ? -4.994 -8.777 -26.672 1.00 96.00 220 GLY A O 1
ATOM 1700 N N . HIS A 1 221 ? -3.242 -8.058 -25.466 1.00 97.56 221 HIS A N 1
ATOM 1701 C CA . HIS A 1 221 ? -3.700 -8.605 -24.197 1.00 97.56 221 HIS A CA 1
ATOM 1702 C C . HIS A 1 221 ? -4.539 -7.624 -23.383 1.00 97.56 221 HIS A C 1
ATOM 1704 O O . HIS A 1 221 ? -5.246 -8.073 -22.485 1.00 97.56 221 HIS A O 1
ATOM 1710 N N . GLN A 1 222 ? -4.586 -6.341 -23.733 1.00 98.44 222 GLN A N 1
ATOM 1711 C CA . GLN A 1 222 ? -5.288 -5.305 -22.972 1.00 98.44 222 GLN A CA 1
ATOM 1712 C C . GLN A 1 222 ? -4.852 -5.296 -21.492 1.00 98.44 222 GLN A C 1
ATOM 1714 O O . GLN A 1 222 ? -5.698 -5.242 -20.593 1.00 98.44 222 GLN A O 1
ATOM 1719 N N . LEU A 1 223 ? -3.542 -5.433 -21.262 1.00 98.75 223 LEU A N 1
ATOM 1720 C CA . LEU A 1 223 ? -2.869 -5.549 -19.962 1.00 98.75 223 LEU A CA 1
ATOM 1721 C C . LEU A 1 223 ? -1.565 -4.740 -19.977 1.00 98.75 223 LEU A C 1
ATOM 1723 O O . LEU A 1 223 ? -1.037 -4.432 -21.042 1.00 98.75 223 LEU A O 1
ATOM 1727 N N . ILE A 1 224 ? -1.028 -4.427 -18.799 1.00 98.75 224 ILE A N 1
ATOM 1728 C CA . ILE A 1 224 ? 0.301 -3.819 -18.658 1.00 98.75 224 ILE A CA 1
ATOM 1729 C C . ILE A 1 224 ? 1.370 -4.908 -18.753 1.00 98.75 224 ILE A C 1
ATOM 1731 O O . ILE A 1 224 ? 1.255 -5.942 -18.092 1.00 98.75 224 ILE A O 1
ATOM 1735 N N . LYS A 1 225 ? 2.389 -4.697 -19.584 1.00 98.12 225 LYS A N 1
ATOM 1736 C CA . LYS A 1 225 ? 3.541 -5.588 -19.731 1.00 98.12 225 LYS A CA 1
ATOM 1737 C C . LYS A 1 225 ? 4.760 -5.041 -18.998 1.00 98.12 225 LYS A C 1
ATOM 1739 O O . LYS A 1 225 ? 4.964 -3.834 -18.969 1.00 98.12 225 LYS A O 1
ATOM 1744 N N . ARG A 1 226 ? 5.608 -5.944 -18.523 1.00 97.50 226 ARG A N 1
ATOM 1745 C CA . ARG A 1 226 ? 6.923 -5.703 -17.926 1.00 97.50 226 ARG A CA 1
ATOM 1746 C C . ARG A 1 226 ? 7.938 -6.722 -18.464 1.00 97.50 226 ARG A C 1
ATOM 1748 O O . ARG A 1 226 ? 7.549 -7.663 -19.159 1.00 97.50 226 ARG A O 1
ATOM 1755 N N . GLY A 1 227 ? 9.221 -6.550 -18.157 1.00 97.50 227 GLY A N 1
ATOM 1756 C CA . GLY A 1 227 ? 10.207 -7.607 -18.391 1.00 97.50 227 GLY A CA 1
ATOM 1757 C C . GLY A 1 227 ? 9.917 -8.832 -17.527 1.00 97.50 227 GLY A C 1
ATOM 1758 O O . GLY A 1 227 ? 9.332 -8.700 -16.450 1.00 97.50 227 GLY A O 1
ATOM 1759 N N . HIS A 1 228 ? 10.325 -10.015 -17.980 1.00 96.94 228 HIS A N 1
ATOM 1760 C CA . HIS A 1 228 ? 10.107 -11.254 -17.244 1.00 96.94 228 HIS A CA 1
ATOM 1761 C C . HIS A 1 228 ? 10.985 -11.313 -15.985 1.00 96.94 228 HIS A C 1
ATOM 1763 O O . HIS A 1 228 ? 12.106 -11.824 -15.989 1.00 96.94 228 HIS A O 1
ATOM 1769 N N . THR A 1 229 ? 10.439 -10.815 -14.881 1.00 96.19 229 THR A N 1
ATOM 1770 C CA . THR A 1 229 ? 10.978 -10.990 -13.529 1.00 96.19 229 THR A CA 1
ATOM 1771 C C . THR A 1 229 ? 10.212 -12.114 -12.822 1.00 96.19 229 THR A C 1
ATOM 1773 O O . THR A 1 229 ? 9.614 -12.951 -13.495 1.00 96.19 229 THR A O 1
ATOM 1776 N N . THR A 1 230 ? 10.271 -12.224 -11.494 1.00 91.69 230 THR A N 1
ATOM 1777 C CA . THR A 1 230 ? 9.487 -13.222 -10.748 1.00 91.69 230 THR A CA 1
ATOM 1778 C C . THR A 1 230 ? 8.009 -12.846 -10.631 1.00 91.69 230 THR A C 1
ATOM 1780 O O . THR A 1 230 ? 7.147 -13.519 -11.170 1.00 91.69 230 THR A O 1
ATOM 1783 N N . ASP A 1 231 ? 7.714 -11.798 -9.872 1.00 88.94 231 ASP A N 1
ATOM 1784 C CA . ASP A 1 231 ? 6.370 -11.274 -9.618 1.00 88.94 231 ASP A CA 1
ATOM 1785 C C . ASP A 1 231 ? 6.485 -9.747 -9.529 1.00 88.94 231 ASP A C 1
ATOM 1787 O O . ASP A 1 231 ? 6.462 -9.037 -10.533 1.00 88.94 231 ASP A O 1
ATOM 1791 N N . TRP A 1 232 ? 6.748 -9.242 -8.326 1.00 91.12 232 TRP A N 1
ATOM 1792 C CA . TRP A 1 232 ? 7.036 -7.835 -8.063 1.00 91.12 232 TRP A CA 1
ATOM 1793 C C . TRP A 1 232 ? 8.493 -7.443 -8.343 1.00 91.12 232 TRP A C 1
ATOM 1795 O O . TRP A 1 232 ? 8.781 -6.264 -8.544 1.00 91.12 232 TRP A O 1
ATOM 1805 N N . GLY A 1 233 ? 9.398 -8.428 -8.351 1.00 93.00 233 GLY A N 1
ATOM 1806 C CA . GLY A 1 233 ? 10.847 -8.246 -8.416 1.00 93.00 233 GLY A CA 1
ATOM 1807 C C . GLY A 1 233 ? 11.326 -7.425 -9.610 1.00 93.00 233 GLY A C 1
ATOM 1808 O O . GLY A 1 233 ? 10.630 -7.291 -10.616 1.00 93.00 233 GLY A O 1
ATOM 1809 N N . ASP A 1 234 ? 12.525 -6.874 -9.502 1.00 93.75 234 ASP A N 1
ATOM 1810 C CA . ASP A 1 234 ? 13.190 -6.027 -10.499 1.00 93.75 234 ASP A CA 1
ATOM 1811 C C . ASP A 1 234 ? 14.393 -6.709 -11.171 1.00 93.75 234 ASP A C 1
ATOM 1813 O O . ASP A 1 234 ? 15.101 -6.082 -11.954 1.00 93.75 234 ASP A O 1
ATOM 1817 N N . ILE A 1 235 ? 14.595 -8.003 -10.915 1.00 96.44 235 ILE A N 1
ATOM 1818 C CA . ILE A 1 235 ? 15.628 -8.819 -11.553 1.00 96.44 235 ILE A CA 1
ATOM 1819 C C . ILE A 1 235 ? 15.002 -9.645 -12.682 1.00 96.44 235 ILE A C 1
ATOM 1821 O O . ILE A 1 235 ? 14.158 -10.508 -12.423 1.00 96.44 235 ILE A O 1
ATOM 1825 N N . LYS A 1 236 ? 15.406 -9.395 -13.935 1.00 95.56 236 LYS A N 1
ATOM 1826 C CA . LYS A 1 236 ? 15.012 -10.239 -15.081 1.00 95.56 236 LYS A CA 1
ATOM 1827 C C . LYS A 1 236 ? 15.715 -11.590 -15.101 1.00 95.56 236 LYS A C 1
ATOM 1829 O O . LYS A 1 236 ? 16.770 -11.763 -14.488 1.00 95.56 236 LYS A O 1
ATOM 1834 N N . LEU A 1 237 ? 15.141 -12.534 -15.846 1.00 94.75 237 LEU A N 1
ATOM 1835 C CA . LEU A 1 237 ? 15.739 -13.854 -16.050 1.00 94.75 237 LEU A CA 1
ATOM 1836 C C . LEU A 1 237 ? 17.041 -13.793 -16.862 1.00 94.75 237 LEU A C 1
ATOM 1838 O O . LEU A 1 237 ? 17.952 -14.580 -16.605 1.00 94.75 237 LEU A O 1
ATOM 1842 N N . GLU A 1 238 ? 17.150 -12.874 -17.825 1.00 95.75 238 GLU A N 1
ATOM 1843 C CA . GLU A 1 238 ? 18.270 -12.817 -18.763 1.00 95.75 238 GLU A CA 1
ATOM 1844 C C . GLU A 1 238 ? 19.574 -12.324 -18.123 1.00 95.75 238 GLU A C 1
ATOM 1846 O O . GLU A 1 238 ? 19.603 -11.448 -17.257 1.00 95.75 238 GLU A O 1
ATOM 1851 N N . ALA A 1 239 ? 20.699 -12.845 -18.621 1.00 94.06 239 ALA A N 1
ATOM 1852 C CA . ALA A 1 239 ? 22.019 -12.371 -18.230 1.00 94.06 239 ALA A CA 1
ATOM 1853 C C . ALA A 1 239 ? 22.261 -10.959 -18.776 1.00 94.06 239 ALA A C 1
ATOM 1855 O O . ALA A 1 239 ? 22.301 -10.747 -19.987 1.00 94.06 239 ALA A O 1
ATOM 1856 N N . ALA A 1 240 ? 22.494 -10.001 -17.883 1.00 91.44 240 ALA A N 1
ATOM 1857 C CA . ALA A 1 240 ? 22.832 -8.637 -18.256 1.00 91.44 240 ALA A CA 1
ATOM 1858 C C . ALA A 1 240 ? 23.795 -8.008 -17.242 1.00 91.44 240 ALA A C 1
ATOM 1860 O O . ALA A 1 240 ? 23.761 -8.363 -16.064 1.00 91.44 240 ALA A O 1
ATOM 1861 N N . PRO A 1 241 ? 24.617 -7.026 -17.659 1.00 88.50 241 PRO A N 1
ATOM 1862 C CA . PRO A 1 241 ? 25.401 -6.221 -16.723 1.00 88.50 241 PRO A CA 1
ATOM 1863 C C . PRO A 1 241 ? 24.531 -5.462 -15.712 1.00 88.50 241 PRO A C 1
ATOM 1865 O O . PRO A 1 241 ? 24.989 -5.184 -14.608 1.00 88.50 241 PRO A O 1
ATOM 1868 N N . LYS A 1 242 ? 23.297 -5.117 -16.104 1.00 91.31 242 LYS A N 1
ATOM 1869 C CA . LYS A 1 242 ? 22.297 -4.453 -15.265 1.00 91.31 242 LYS A CA 1
ATOM 1870 C C . LYS A 1 242 ? 20.969 -5.209 -15.371 1.00 91.31 242 LYS A C 1
ATOM 1872 O O . LYS A 1 242 ? 20.305 -5.103 -16.403 1.00 91.31 242 LYS A O 1
ATOM 1877 N N . PRO A 1 243 ? 20.591 -6.009 -14.361 1.00 92.62 243 PRO A N 1
ATOM 1878 C CA . PRO A 1 243 ? 19.389 -6.845 -14.421 1.00 92.62 243 PRO A CA 1
ATOM 1879 C C . PRO A 1 243 ? 18.079 -6.042 -14.350 1.00 92.62 243 PRO A C 1
ATOM 1881 O O . PRO A 1 243 ? 17.018 -6.581 -14.645 1.00 92.62 243 PRO A O 1
ATOM 1884 N N . THR A 1 244 ? 18.160 -4.757 -14.000 1.00 94.12 244 THR A N 1
ATOM 1885 C CA . THR A 1 244 ? 17.040 -3.812 -13.907 1.00 94.12 244 THR A CA 1
ATOM 1886 C C . THR A 1 244 ? 16.656 -3.175 -15.245 1.00 94.12 244 THR A C 1
ATOM 1888 O O . THR A 1 244 ? 15.658 -2.451 -15.317 1.00 94.12 244 THR A O 1
ATOM 1891 N N . ASN A 1 245 ? 17.421 -3.440 -16.312 1.00 93.88 245 ASN A N 1
ATOM 1892 C CA . ASN A 1 245 ? 17.221 -2.806 -17.612 1.00 93.88 245 ASN A CA 1
ATOM 1893 C C . ASN A 1 245 ? 16.770 -3.838 -18.637 1.00 93.88 245 ASN A C 1
ATOM 1895 O O . ASN A 1 245 ? 17.360 -4.916 -18.757 1.00 93.88 245 ASN A O 1
ATOM 1899 N N . ILE A 1 246 ? 15.740 -3.481 -19.396 1.00 94.25 246 ILE A N 1
ATOM 1900 C CA . ILE A 1 246 ? 15.247 -4.309 -20.487 1.00 94.25 246 ILE A CA 1
ATOM 1901 C C . ILE A 1 246 ? 16.068 -4.065 -21.758 1.00 94.25 246 ILE A C 1
ATOM 1903 O O . ILE A 1 246 ? 16.286 -2.923 -22.158 1.00 94.25 246 ILE A O 1
ATOM 1907 N N . ASP A 1 247 ? 16.486 -5.140 -22.413 1.00 93.81 247 ASP A N 1
ATOM 1908 C CA . ASP A 1 247 ? 16.916 -5.141 -23.804 1.00 93.81 247 ASP A CA 1
ATOM 1909 C C . ASP A 1 247 ? 15.708 -5.513 -24.685 1.00 93.81 247 ASP A C 1
ATOM 1911 O O . ASP A 1 247 ? 15.290 -6.673 -24.706 1.00 93.81 247 ASP A O 1
ATOM 1915 N N . PRO A 1 248 ? 15.112 -4.554 -25.416 1.00 89.81 248 PRO A N 1
ATOM 1916 C CA . PRO A 1 248 ? 13.913 -4.808 -26.207 1.00 89.81 248 PRO A CA 1
ATOM 1917 C C . PRO A 1 248 ? 14.136 -5.778 -27.377 1.00 89.81 248 PRO A C 1
ATOM 1919 O O . PRO A 1 248 ? 13.147 -6.289 -27.907 1.00 89.81 248 PRO A O 1
ATOM 1922 N N . ASP A 1 249 ? 15.386 -6.024 -27.784 1.00 91.06 249 ASP A N 1
ATOM 1923 C CA . ASP A 1 249 ? 15.709 -6.914 -28.902 1.00 91.06 249 ASP A CA 1
ATOM 1924 C C . ASP A 1 249 ? 15.832 -8.382 -28.468 1.00 91.06 249 ASP A C 1
ATOM 1926 O O . ASP A 1 249 ? 15.677 -9.281 -29.303 1.00 91.06 249 ASP A O 1
ATOM 1930 N N . THR A 1 250 ? 16.130 -8.642 -27.189 1.00 92.75 250 THR A N 1
ATOM 1931 C CA . THR A 1 250 ? 16.482 -9.991 -26.713 1.00 92.75 250 THR A CA 1
ATOM 1932 C C . THR A 1 250 ? 15.705 -10.478 -25.493 1.00 92.75 250 THR A C 1
ATOM 1934 O O . THR A 1 250 ? 15.551 -11.692 -25.348 1.00 92.75 250 THR A O 1
ATOM 1937 N N . ASP A 1 251 ? 15.173 -9.583 -24.659 1.00 96.38 251 ASP A N 1
ATOM 1938 C CA . ASP A 1 251 ? 14.499 -9.969 -23.419 1.00 96.38 251 ASP A CA 1
ATOM 1939 C C . ASP A 1 251 ? 13.024 -10.357 -23.615 1.00 96.38 251 ASP A C 1
ATOM 1941 O O . ASP A 1 251 ? 12.327 -9.946 -24.555 1.00 96.38 251 ASP A O 1
ATOM 1945 N N . HIS A 1 252 ? 12.513 -11.127 -22.656 1.00 97.06 252 HIS A N 1
ATOM 1946 C CA . HIS A 1 252 ? 11.132 -11.582 -22.637 1.00 97.06 252 HIS A CA 1
ATOM 1947 C C . HIS A 1 252 ? 10.218 -10.598 -21.907 1.00 97.06 252 HIS A C 1
ATOM 1949 O O . HIS A 1 252 ? 10.510 -10.118 -20.812 1.00 97.06 252 HIS A O 1
ATOM 1955 N N . TRP A 1 253 ? 9.054 -10.349 -22.507 1.00 97.62 253 TRP A N 1
ATOM 1956 C CA . TRP A 1 253 ? 7.989 -9.544 -21.923 1.00 97.62 253 TRP A CA 1
ATOM 1957 C C . TRP A 1 253 ? 6.873 -10.427 -21.374 1.00 97.62 253 TRP A C 1
ATOM 1959 O O . TRP A 1 253 ? 6.429 -11.367 -22.041 1.00 97.62 253 TRP A O 1
ATOM 1969 N N . THR A 1 254 ? 6.355 -10.067 -20.204 1.00 97.69 254 THR A N 1
ATOM 1970 C CA . THR A 1 254 ? 5.192 -10.696 -19.571 1.00 97.69 254 THR A CA 1
ATOM 1971 C C . THR A 1 254 ? 4.179 -9.640 -19.140 1.00 97.69 254 THR A C 1
ATOM 1973 O O . THR A 1 254 ? 4.520 -8.486 -18.904 1.00 97.69 254 THR A O 1
ATOM 1976 N N . CYS A 1 255 ? 2.913 -10.021 -19.016 1.00 98.19 255 CYS A N 1
ATOM 1977 C CA . CYS A 1 255 ? 1.934 -9.287 -18.225 1.00 98.19 255 CYS A CA 1
ATOM 1978 C C . CYS A 1 255 ? 1.836 -9.969 -16.862 1.00 98.19 255 CYS A C 1
ATOM 1980 O O . CYS A 1 255 ? 1.316 -11.086 -16.780 1.00 98.19 255 CYS A O 1
ATOM 1982 N N . SER A 1 256 ? 2.338 -9.315 -15.811 1.00 96.75 256 SER A N 1
ATOM 1983 C CA . SER A 1 256 ? 2.301 -9.864 -14.454 1.00 96.75 256 SER A CA 1
ATOM 1984 C C . SER A 1 256 ? 1.018 -9.473 -13.722 1.00 96.75 256 SER A C 1
ATOM 1986 O O . SER A 1 256 ? 0.484 -8.386 -13.958 1.00 96.75 256 SER A O 1
ATOM 1988 N N . ILE A 1 257 ? 0.515 -10.311 -12.808 1.00 97.88 257 ILE A N 1
ATOM 1989 C CA . ILE A 1 257 ? -0.618 -9.918 -11.947 1.00 97.88 257 ILE A CA 1
ATOM 1990 C C . ILE A 1 257 ? -0.280 -8.703 -11.065 1.00 97.88 257 ILE A C 1
ATOM 1992 O O . ILE A 1 257 ? -1.165 -7.885 -10.794 1.00 97.88 257 ILE A O 1
ATOM 1996 N N . TYR A 1 258 ? 0.988 -8.551 -10.673 1.00 98.25 258 TYR A N 1
ATOM 1997 C CA . TYR A 1 258 ? 1.488 -7.420 -9.895 1.00 98.25 258 TYR A CA 1
ATOM 1998 C C . TYR A 1 258 ? 1.183 -6.072 -10.556 1.00 98.25 258 TYR A C 1
ATOM 2000 O O . TYR A 1 258 ? 0.488 -5.239 -9.962 1.00 98.25 258 TYR A O 1
ATOM 2008 N N . ASP A 1 259 ? 1.601 -5.888 -11.812 1.00 98.50 259 ASP A N 1
ATOM 2009 C CA . ASP A 1 259 ? 1.395 -4.620 -12.524 1.00 98.50 259 ASP A CA 1
ATOM 2010 C C . ASP A 1 259 ? -0.092 -4.330 -12.735 1.00 98.50 259 ASP A C 1
ATOM 2012 O O . ASP A 1 259 ? -0.511 -3.172 -12.697 1.00 98.50 259 ASP A O 1
ATOM 2016 N N . GLN A 1 260 ? -0.923 -5.367 -12.918 1.00 98.69 260 GLN A N 1
ATOM 2017 C CA . GLN A 1 260 ? -2.362 -5.166 -13.107 1.00 98.69 260 GLN A CA 1
ATOM 2018 C C . GLN A 1 260 ? -3.020 -4.674 -11.819 1.00 98.69 260 GLN A C 1
ATOM 2020 O O . GLN A 1 260 ? -3.846 -3.761 -11.864 1.00 98.69 260 GLN A O 1
ATOM 2025 N N . ALA A 1 261 ? -2.663 -5.261 -10.672 1.00 98.56 261 ALA A N 1
ATOM 2026 C CA . ALA A 1 261 ? -3.195 -4.853 -9.377 1.00 98.56 261 ALA A CA 1
ATOM 2027 C C . ALA A 1 261 ? -2.797 -3.405 -9.048 1.00 98.56 261 ALA A C 1
ATOM 2029 O O . ALA A 1 261 ? -3.655 -2.598 -8.676 1.00 98.56 261 ALA A O 1
ATOM 2030 N N . LEU A 1 262 ? -1.524 -3.050 -9.248 1.00 98.56 262 LEU A N 1
ATOM 2031 C CA . LEU A 1 262 ? -1.032 -1.698 -8.991 1.00 98.56 262 LEU A CA 1
ATOM 2032 C C . LEU A 1 262 ? -1.596 -0.658 -9.956 1.00 98.56 262 LEU A C 1
ATOM 2034 O O . LEU A 1 262 ? -1.997 0.422 -9.517 1.00 98.56 262 LEU A O 1
ATOM 2038 N N . THR A 1 263 ? -1.683 -0.982 -11.246 1.00 98.88 263 THR A N 1
ATOM 2039 C CA . THR A 1 263 ? -2.257 -0.077 -12.249 1.00 98.88 263 THR A CA 1
ATOM 2040 C C . THR A 1 263 ? -3.745 0.132 -11.999 1.00 98.88 263 THR A C 1
ATOM 2042 O O . THR A 1 263 ? -4.226 1.261 -12.071 1.00 98.88 263 THR A O 1
ATOM 2045 N N . TYR A 1 264 ? -4.479 -0.922 -11.626 1.00 98.94 264 TYR A N 1
ATOM 2046 C CA . TYR A 1 264 ? -5.883 -0.806 -11.238 1.00 98.94 264 TYR A CA 1
ATOM 2047 C C . TYR A 1 264 ? -6.067 0.163 -10.066 1.00 98.94 264 TYR A C 1
ATOM 2049 O O . TYR A 1 264 ? -6.886 1.078 -10.151 1.00 98.94 264 TYR A O 1
ATOM 2057 N N . ARG A 1 265 ? -5.256 0.030 -9.007 1.00 98.81 265 ARG A N 1
ATOM 2058 C CA . ARG A 1 265 ? -5.255 0.982 -7.888 1.00 98.81 265 ARG A CA 1
ATOM 2059 C C . ARG A 1 265 ? -4.910 2.399 -8.351 1.00 98.81 265 ARG A C 1
ATOM 2061 O O . ARG A 1 265 ? -5.633 3.328 -8.009 1.00 98.81 265 ARG A O 1
ATOM 2068 N N . ALA A 1 266 ? -3.843 2.572 -9.130 1.00 98.94 266 ALA A N 1
ATOM 2069 C CA . ALA A 1 266 ? -3.395 3.887 -9.586 1.00 98.94 266 ALA A CA 1
ATOM 2070 C C . ALA A 1 266 ? -4.460 4.609 -10.427 1.00 98.94 266 ALA A C 1
ATOM 2072 O O . ALA A 1 266 ? -4.653 5.810 -10.261 1.00 98.94 266 ALA A O 1
ATOM 2073 N N . LEU A 1 267 ? -5.208 3.889 -11.270 1.00 98.94 267 LEU A N 1
ATOM 2074 C CA . LEU A 1 267 ? -6.339 4.452 -12.016 1.00 98.94 267 LEU A CA 1
ATOM 2075 C C . LEU A 1 267 ? -7.438 4.977 -11.084 1.00 98.94 267 LEU A C 1
ATOM 2077 O O . LEU A 1 267 ? -7.975 6.058 -11.322 1.00 98.94 267 LEU A O 1
ATOM 2081 N N . LEU A 1 268 ? -7.766 4.240 -10.018 1.00 98.94 268 LEU A N 1
ATOM 2082 C CA . LEU A 1 268 ? -8.769 4.661 -9.036 1.00 98.94 268 LEU A CA 1
ATOM 2083 C C . LEU A 1 268 ? -8.290 5.852 -8.197 1.00 98.94 268 LEU A C 1
ATOM 2085 O O . LEU A 1 268 ? -9.032 6.824 -8.047 1.00 98.94 268 LEU A O 1
ATOM 2089 N N . ASP A 1 269 ? -7.052 5.801 -7.706 1.00 98.88 269 ASP A N 1
ATOM 2090 C CA . ASP A 1 269 ? -6.423 6.885 -6.945 1.00 98.88 269 ASP A CA 1
ATOM 2091 C C . ASP A 1 269 ? -6.355 8.172 -7.790 1.00 98.88 269 ASP A C 1
ATOM 2093 O O . ASP A 1 269 ? -6.722 9.257 -7.333 1.00 98.88 269 ASP A O 1
ATOM 2097 N N . LEU A 1 270 ? -5.966 8.066 -9.064 1.00 98.88 270 LEU A N 1
ATOM 2098 C CA . LEU A 1 270 ? -5.903 9.208 -9.972 1.00 98.88 270 LEU A CA 1
ATOM 2099 C C . LEU A 1 270 ? -7.296 9.717 -10.370 1.00 98.88 270 LEU A C 1
ATOM 2101 O O . LEU A 1 270 ? -7.478 10.923 -10.546 1.00 98.88 270 LEU A O 1
ATOM 2105 N N . ALA A 1 271 ? -8.296 8.836 -10.477 1.00 98.94 271 ALA A N 1
ATOM 2106 C CA . ALA A 1 271 ? -9.679 9.243 -10.705 1.00 98.94 271 ALA A CA 1
ATOM 2107 C C . ALA A 1 271 ? -10.233 10.058 -9.529 1.00 98.94 271 ALA A C 1
ATOM 2109 O O . ALA A 1 271 ? -10.936 11.045 -9.746 1.00 98.94 271 ALA A O 1
ATOM 2110 N N . GLU A 1 272 ? -9.915 9.669 -8.293 1.00 98.81 272 GLU A N 1
ATOM 2111 C CA . GLU A 1 272 ? -10.265 10.435 -7.095 1.00 98.81 272 GLU A CA 1
ATOM 2112 C C . GLU A 1 272 ? -9.617 11.822 -7.115 1.00 98.81 272 GLU A C 1
ATOM 2114 O O . GLU A 1 272 ? -10.312 12.829 -6.972 1.00 98.81 272 GLU A O 1
ATOM 2119 N N . MET A 1 273 ? -8.310 11.890 -7.375 1.00 98.88 273 MET A N 1
ATOM 2120 C CA . MET A 1 273 ? -7.587 13.163 -7.411 1.00 98.88 273 MET A CA 1
ATOM 2121 C C . MET A 1 273 ? -8.074 14.089 -8.542 1.00 98.88 273 MET A C 1
ATOM 2123 O O . MET A 1 273 ? -8.251 15.285 -8.311 1.00 98.88 273 MET A O 1
ATOM 2127 N N . ASN A 1 274 ? -8.374 13.563 -9.739 1.00 98.88 274 ASN A N 1
ATOM 2128 C CA . ASN A 1 274 ? -8.959 14.357 -10.832 1.00 98.88 274 ASN A CA 1
ATOM 2129 C C . ASN A 1 274 ? -10.370 14.860 -10.483 1.00 98.88 274 ASN A C 1
ATOM 2131 O O . ASN A 1 274 ? -10.692 16.028 -10.706 1.00 98.88 274 ASN A O 1
ATOM 2135 N N . GLN A 1 275 ? -11.197 14.018 -9.857 1.00 98.81 275 GLN A N 1
ATOM 2136 C CA . GLN A 1 275 ? -12.516 14.428 -9.373 1.00 98.81 275 GLN A CA 1
ATOM 2137 C C . GLN A 1 275 ? -12.409 15.569 -8.349 1.00 98.81 275 GLN A C 1
ATOM 2139 O O . GLN A 1 275 ? -13.226 16.493 -8.375 1.00 98.81 275 GLN A O 1
ATOM 2144 N N . ALA A 1 276 ? -11.403 15.524 -7.471 1.00 98.44 276 ALA A N 1
ATOM 2145 C CA . ALA A 1 276 ? -11.178 16.518 -6.427 1.00 98.44 276 ALA A CA 1
ATOM 2146 C C . ALA A 1 276 ? -10.768 17.898 -6.960 1.00 98.44 276 ALA A C 1
ATOM 2148 O O . ALA A 1 276 ? -11.097 18.906 -6.332 1.00 98.44 276 ALA A O 1
ATOM 2149 N N . VAL A 1 277 ? -10.087 17.959 -8.110 1.00 98.69 277 VAL A N 1
ATOM 2150 C CA . VAL A 1 277 ? -9.749 19.221 -8.801 1.00 98.69 277 VAL A CA 1
ATOM 2151 C C . VAL A 1 277 ? -10.841 19.685 -9.774 1.00 98.69 277 VAL A C 1
ATOM 2153 O O . VAL A 1 277 ? -10.677 20.707 -10.436 1.00 98.69 277 VAL A O 1
ATOM 2156 N N . GLY A 1 278 ? -11.970 18.970 -9.839 1.00 98.56 278 GLY A N 1
ATOM 2157 C CA . GLY A 1 278 ? -13.129 19.322 -10.662 1.00 98.56 278 GLY A CA 1
ATOM 2158 C C . GLY A 1 278 ? -13.140 18.717 -12.069 1.00 98.56 278 GLY A C 1
ATOM 2159 O O . GLY A 1 278 ? -14.073 18.993 -12.823 1.00 98.56 278 GLY A O 1
ATOM 2160 N N . ASP A 1 279 ? -12.174 17.864 -12.421 1.00 98.69 279 ASP A N 1
ATOM 2161 C CA . ASP A 1 279 ? -12.143 17.167 -13.711 1.00 98.69 279 ASP A CA 1
ATOM 2162 C C . ASP A 1 279 ? -12.920 15.840 -13.651 1.00 98.69 279 ASP A C 1
ATOM 2164 O O . ASP A 1 279 ? -12.378 14.732 -13.593 1.00 98.69 279 ASP A O 1
ATOM 2168 N N . ALA A 1 280 ? -14.248 15.966 -13.637 1.00 98.62 280 ALA A N 1
ATOM 2169 C CA . ALA A 1 280 ? -15.154 14.821 -13.599 1.00 98.62 280 ALA A CA 1
ATOM 2170 C C . ALA A 1 280 ? -15.092 13.958 -14.875 1.00 98.62 280 ALA A C 1
ATOM 2172 O O . ALA A 1 280 ? -15.392 12.764 -14.817 1.00 98.62 280 ALA A O 1
ATOM 2173 N N . ALA A 1 281 ? -14.718 14.544 -16.020 1.00 98.75 281 ALA A N 1
ATOM 2174 C CA . ALA A 1 281 ? -14.603 13.818 -17.281 1.00 98.75 281 ALA A CA 1
ATOM 2175 C C . ALA A 1 281 ? -13.410 12.860 -17.229 1.00 98.75 281 ALA A C 1
ATOM 2177 O O . ALA A 1 281 ? -13.590 11.652 -17.403 1.00 98.75 281 ALA A O 1
ATOM 2178 N N . ARG A 1 282 ? -12.230 13.368 -16.856 1.00 98.62 282 ARG A N 1
ATOM 2179 C CA . ARG A 1 282 ? -11.035 12.542 -16.678 1.00 98.62 282 ARG A CA 1
ATOM 2180 C C . ARG A 1 282 ? -11.232 11.483 -15.600 1.00 98.62 282 ARG A C 1
ATOM 2182 O O . ARG A 1 282 ? -10.883 10.322 -15.799 1.00 98.62 282 ARG A O 1
ATOM 2189 N N . ALA A 1 283 ? -11.860 11.842 -14.480 1.00 98.88 283 ALA A N 1
ATOM 2190 C CA . ALA A 1 283 ? -12.187 10.881 -13.428 1.00 98.88 283 ALA A CA 1
ATOM 2191 C C . ALA A 1 283 ? -13.087 9.732 -13.924 1.00 98.88 283 ALA A C 1
ATOM 2193 O O . ALA A 1 283 ? -12.914 8.584 -13.509 1.00 98.88 283 ALA A O 1
ATOM 2194 N N . HIS A 1 284 ? -14.051 10.017 -14.806 1.00 98.88 284 HIS A N 1
ATOM 2195 C CA . HIS A 1 284 ? -14.908 8.993 -15.402 1.00 98.88 284 HIS A CA 1
ATOM 2196 C C . HIS A 1 284 ? -14.136 8.080 -16.365 1.00 98.88 284 HIS A C 1
ATOM 2198 O O . HIS A 1 284 ? -14.289 6.860 -16.292 1.00 98.88 284 HIS A O 1
ATOM 2204 N N . GLU A 1 285 ? -13.281 8.647 -17.218 1.00 98.81 285 GLU A N 1
ATOM 2205 C CA . GLU A 1 285 ? -12.417 7.890 -18.135 1.00 98.81 285 GLU A CA 1
ATOM 2206 C C . GLU A 1 285 ? -11.492 6.928 -17.386 1.00 98.81 285 GLU A C 1
ATOM 2208 O O . GLU A 1 285 ? -11.446 5.741 -17.707 1.00 98.81 285 GLU A O 1
ATOM 2213 N N . LEU A 1 286 ? -10.818 7.413 -16.340 1.00 98.94 286 LEU A N 1
ATOM 2214 C CA . LEU A 1 286 ? -9.907 6.615 -15.517 1.00 98.94 286 LEU A CA 1
ATOM 2215 C C . LEU A 1 286 ? -10.628 5.446 -14.831 1.00 98.94 286 LEU A C 1
ATOM 2217 O O . LEU A 1 286 ? -10.126 4.323 -14.817 1.00 98.94 286 LEU A O 1
ATOM 2221 N N . LYS A 1 287 ? -11.850 5.665 -14.326 1.00 98.94 287 LYS A N 1
ATOM 2222 C CA . LYS A 1 287 ? -12.686 4.584 -13.769 1.00 98.94 287 LYS A CA 1
ATOM 2223 C C . LYS A 1 287 ? -13.087 3.564 -14.834 1.00 98.94 287 LYS A C 1
ATOM 2225 O O . LYS A 1 287 ? -13.068 2.365 -14.566 1.00 98.94 287 LYS A O 1
ATOM 2230 N N . ALA A 1 288 ? -13.430 4.013 -16.040 1.00 98.88 288 ALA A N 1
ATOM 2231 C CA . ALA A 1 288 ? -13.749 3.111 -17.143 1.00 98.88 288 ALA A CA 1
ATOM 2232 C C . ALA A 1 288 ? -12.525 2.280 -17.575 1.00 98.88 288 ALA A C 1
ATOM 2234 O O . ALA A 1 288 ? -12.657 1.080 -17.820 1.00 98.88 288 ALA A O 1
ATOM 2235 N N . GLN A 1 289 ? -11.335 2.888 -17.606 1.00 98.81 289 GLN A N 1
ATOM 2236 C CA . GLN A 1 289 ? -10.067 2.193 -17.842 1.00 98.81 289 GLN A CA 1
ATOM 2237 C C . GLN A 1 289 ? -9.764 1.170 -16.739 1.00 98.81 289 GLN A C 1
ATOM 2239 O O . GLN A 1 289 ? -9.407 0.035 -17.054 1.00 98.81 289 GLN A O 1
ATOM 2244 N N . ALA A 1 290 ? -9.980 1.517 -15.465 1.00 98.88 290 ALA A N 1
ATOM 2245 C CA . ALA A 1 290 ? -9.811 0.591 -14.344 1.00 98.88 290 ALA A CA 1
ATOM 2246 C C . ALA A 1 290 ? -10.711 -0.644 -14.497 1.00 98.88 290 ALA A C 1
ATOM 2248 O O . ALA A 1 290 ? -10.246 -1.778 -14.388 1.00 98.88 290 ALA A O 1
ATOM 2249 N N . GLU A 1 291 ? -11.987 -0.446 -14.831 1.00 98.69 291 GLU A N 1
ATOM 2250 C CA . GLU A 1 291 ? -12.920 -1.549 -15.077 1.00 98.69 291 GLU A CA 1
ATOM 2251 C C . GLU A 1 291 ? -12.539 -2.390 -16.301 1.00 98.69 291 GLU A C 1
ATOM 2253 O O . GLU A 1 291 ? -12.701 -3.613 -16.290 1.00 98.69 291 GLU A O 1
ATOM 2258 N N . GLN A 1 292 ? -12.006 -1.772 -17.357 1.00 98.62 292 GLN A N 1
ATOM 2259 C CA . GLN A 1 292 ? -11.495 -2.508 -18.511 1.00 98.62 292 GLN A CA 1
ATOM 2260 C C . GLN A 1 292 ? -10.305 -3.392 -18.126 1.00 98.62 292 GLN A C 1
ATOM 2262 O O . GLN A 1 292 ? -10.333 -4.589 -18.412 1.00 98.62 292 GLN A O 1
ATOM 2267 N N . LEU A 1 293 ? -9.312 -2.835 -17.429 1.00 98.75 293 LEU A N 1
ATOM 2268 C CA . LEU A 1 293 ? -8.140 -3.570 -16.958 1.00 98.75 293 LEU A CA 1
ATOM 2269 C C . LEU A 1 293 ? -8.544 -4.724 -16.032 1.00 98.75 293 LEU A C 1
ATOM 2271 O O . LEU A 1 293 ? -8.101 -5.860 -16.210 1.00 98.75 293 LEU A O 1
ATOM 2275 N N . ARG A 1 294 ? -9.461 -4.458 -15.094 1.00 98.69 294 ARG A N 1
ATOM 2276 C CA . ARG A 1 294 ? -10.015 -5.465 -14.184 1.00 98.69 294 ARG A CA 1
ATOM 2277 C C . ARG A 1 294 ? -10.673 -6.611 -14.939 1.00 98.69 294 ARG A C 1
ATOM 2279 O O . ARG A 1 294 ? -10.480 -7.768 -14.567 1.00 98.69 294 ARG A O 1
ATOM 2286 N N . ARG A 1 295 ? -11.447 -6.329 -15.992 1.00 98.56 295 ARG A N 1
ATOM 2287 C CA . ARG A 1 295 ? -12.049 -7.375 -16.835 1.00 98.56 295 ARG A CA 1
ATOM 2288 C C . ARG A 1 295 ? -10.984 -8.192 -17.560 1.00 98.56 295 ARG A C 1
ATOM 2290 O O . ARG A 1 295 ? -11.028 -9.414 -17.451 1.00 98.56 295 ARG A O 1
ATOM 2297 N N . SER A 1 296 ? -10.016 -7.544 -18.209 1.00 98.62 296 SER A N 1
ATOM 2298 C CA . SER A 1 296 ? -8.921 -8.227 -18.910 1.00 98.62 296 SER A CA 1
ATOM 2299 C C . SER A 1 296 ? -8.124 -9.143 -17.980 1.00 98.62 296 SER A C 1
ATOM 2301 O O . SER A 1 296 ? -7.913 -10.309 -18.306 1.00 98.62 296 SER A O 1
ATOM 2303 N N . ALA A 1 297 ? -7.731 -8.659 -16.798 1.00 98.44 297 ALA A N 1
ATOM 2304 C CA . ALA A 1 297 ? -6.977 -9.450 -15.825 1.00 98.44 297 ALA A CA 1
ATOM 2305 C C . ALA A 1 297 ? -7.794 -10.653 -15.321 1.00 98.44 297 ALA A C 1
ATOM 2307 O O . ALA A 1 297 ? -7.294 -11.774 -15.253 1.00 98.44 297 ALA A O 1
ATOM 2308 N N . ASN A 1 298 ? -9.083 -10.448 -15.035 1.00 98.06 298 ASN A N 1
ATOM 2309 C CA . ASN A 1 298 ? -9.991 -11.516 -14.611 1.00 98.06 298 ASN A CA 1
ATOM 2310 C C . ASN A 1 298 ? -10.297 -12.555 -15.693 1.00 98.06 298 ASN A C 1
ATOM 2312 O O . ASN A 1 298 ? -10.682 -13.672 -15.349 1.00 98.06 298 ASN A O 1
ATOM 2316 N N . GLU A 1 299 ? -10.193 -12.190 -16.965 1.00 98.00 299 GLU A N 1
ATOM 2317 C CA . GLU A 1 299 ? -10.379 -13.103 -18.091 1.00 98.00 299 GLU A CA 1
ATOM 2318 C C . GLU A 1 299 ? -9.102 -13.895 -18.391 1.00 98.00 299 GLU A C 1
ATOM 2320 O O . GLU A 1 299 ? -9.172 -15.098 -18.626 1.00 98.00 299 GLU A O 1
ATOM 2325 N N . LYS A 1 300 ? -7.946 -13.224 -18.376 1.00 98.12 300 LYS A N 1
ATOM 2326 C CA . LYS A 1 300 ? -6.693 -13.757 -18.933 1.00 98.12 300 LYS A CA 1
ATOM 2327 C C . LYS A 1 300 ? -5.747 -14.351 -17.899 1.00 98.12 300 LYS A C 1
ATOM 2329 O O . LYS A 1 300 ? -5.000 -15.261 -18.235 1.00 98.12 300 LYS A O 1
ATOM 2334 N N . LEU A 1 301 ? -5.767 -13.846 -16.666 1.00 98.12 301 LEU A N 1
ATOM 2335 C CA . LEU A 1 301 ? -4.846 -14.280 -15.611 1.00 98.12 301 LEU A CA 1
ATOM 2336 C C . LEU A 1 301 ? -5.523 -15.160 -14.561 1.00 98.12 301 LEU A C 1
ATOM 2338 O O . LEU A 1 301 ? -4.839 -15.891 -13.861 1.00 98.12 301 LEU A O 1
ATOM 2342 N N . TRP A 1 302 ? -6.848 -15.106 -14.404 1.00 98.19 302 TRP A N 1
ATOM 2343 C CA . TRP A 1 302 ? -7.531 -15.886 -13.369 1.00 98.19 302 TRP A CA 1
ATOM 2344 C C . TRP A 1 302 ? -7.631 -17.377 -13.731 1.00 98.19 302 TRP A C 1
ATOM 2346 O O . TRP A 1 302 ? -8.398 -17.757 -14.619 1.00 98.19 302 TRP A O 1
ATOM 2356 N N . ASP A 1 303 ? -6.964 -18.242 -12.964 1.00 97.56 303 ASP A N 1
ATOM 2357 C CA . ASP A 1 303 ? -7.134 -19.692 -13.050 1.00 97.56 303 ASP A CA 1
ATOM 2358 C C . ASP A 1 303 ? -8.225 -20.154 -12.072 1.00 97.56 303 ASP A C 1
ATOM 2360 O O . ASP A 1 303 ? -8.043 -20.248 -10.855 1.00 97.56 303 ASP A O 1
ATOM 2364 N N . SER A 1 304 ? -9.401 -20.475 -12.615 1.00 95.56 304 SER A N 1
ATOM 2365 C CA . SER A 1 304 ? -10.542 -20.927 -11.810 1.00 95.56 304 SER A CA 1
ATOM 2366 C C . SER A 1 304 ? -10.371 -22.307 -11.171 1.00 95.56 304 SER A C 1
ATOM 2368 O O . SER A 1 304 ? -11.024 -22.568 -10.158 1.00 95.56 304 SER A O 1
ATOM 2370 N N . ALA A 1 305 ? -9.532 -23.175 -11.742 1.00 95.25 305 ALA A N 1
ATOM 2371 C CA . ALA A 1 305 ? -9.308 -24.521 -11.229 1.00 95.25 305 ALA A CA 1
ATOM 2372 C C . ALA A 1 305 ? -8.372 -24.488 -10.018 1.00 95.25 305 ALA A C 1
ATOM 2374 O O . ALA A 1 305 ? -8.611 -25.193 -9.037 1.00 95.25 305 ALA A O 1
ATOM 2375 N N . ARG A 1 306 ? -7.343 -23.638 -10.082 1.00 95.38 306 ARG A N 1
ATOM 2376 C CA . ARG A 1 306 ? -6.369 -23.442 -9.004 1.00 95.38 306 ARG A CA 1
ATOM 2377 C C . ARG A 1 306 ? -6.865 -22.469 -7.935 1.00 95.38 306 ARG A C 1
ATOM 2379 O O . ARG A 1 306 ? -6.675 -22.709 -6.748 1.00 95.38 306 ARG A O 1
ATOM 2386 N N . GLY A 1 307 ? -7.607 -21.437 -8.333 1.00 96.50 307 GLY A N 1
ATOM 2387 C CA . GLY A 1 307 ? -8.182 -20.458 -7.411 1.00 96.50 307 GLY A CA 1
ATOM 2388 C C . GLY A 1 307 ? -7.280 -19.256 -7.131 1.00 96.50 307 GLY A C 1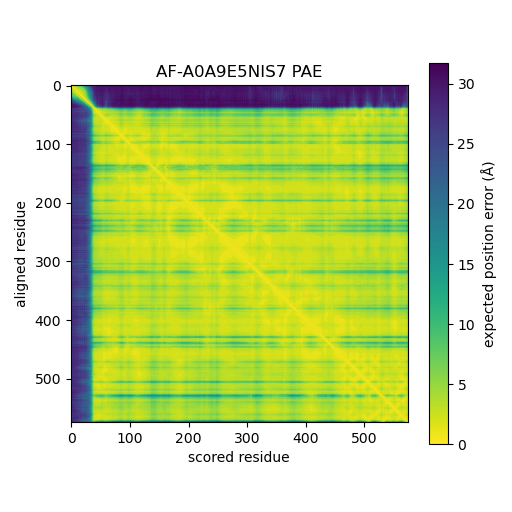
ATOM 2389 O O . GLY A 1 307 ? -7.430 -18.640 -6.075 1.00 96.50 307 GLY A O 1
ATOM 2390 N N . TRP A 1 308 ? -6.395 -18.908 -8.067 1.00 97.75 308 TRP A N 1
ATOM 2391 C CA . TRP A 1 308 ? -5.534 -17.724 -8.023 1.00 97.75 308 TRP A CA 1
ATOM 2392 C C . TRP A 1 308 ? -5.295 -17.152 -9.425 1.00 97.75 308 TRP A C 1
ATOM 2394 O O . TRP A 1 308 ? -5.659 -17.762 -10.431 1.00 97.75 308 TRP A O 1
ATOM 2404 N N . TYR A 1 309 ? -4.703 -15.962 -9.487 1.00 98.50 309 TYR A N 1
ATOM 2405 C CA . TYR A 1 309 ? -4.193 -15.391 -10.727 1.00 98.50 309 TYR A CA 1
ATOM 2406 C C . TYR A 1 309 ? -2.791 -15.925 -11.021 1.00 98.50 309 TYR A C 1
ATOM 2408 O O . TYR A 1 309 ? -1.950 -15.964 -10.118 1.00 98.50 309 TYR A O 1
ATOM 2416 N N . LEU A 1 310 ? -2.551 -16.295 -12.278 1.00 97.69 310 LEU A N 1
ATOM 2417 C CA . LEU A 1 310 ? -1.237 -16.652 -12.808 1.00 97.69 310 LEU A CA 1
ATOM 2418 C C . LEU A 1 310 ? -0.230 -15.524 -12.546 1.00 97.69 310 LEU A C 1
ATOM 2420 O O . LEU A 1 310 ? -0.598 -14.349 -12.631 1.00 97.69 310 LEU A O 1
ATOM 2424 N N . LEU A 1 311 ? 1.030 -15.882 -12.266 1.00 95.75 311 LEU A N 1
ATOM 2425 C CA . LEU A 1 311 ? 2.115 -14.899 -12.143 1.00 95.75 311 LEU A CA 1
ATOM 2426 C C . LEU A 1 311 ? 2.251 -14.116 -13.444 1.00 95.75 311 LEU A C 1
ATOM 2428 O O . LEU A 1 311 ? 2.222 -12.889 -13.415 1.00 95.75 311 LEU A O 1
ATOM 2432 N N . HIS A 1 312 ? 2.316 -14.835 -14.567 1.00 96.44 312 HIS A N 1
ATOM 2433 C CA . HIS A 1 312 ? 2.555 -14.269 -15.884 1.00 96.44 312 HIS A CA 1
ATOM 2434 C C . HIS A 1 312 ? 1.562 -14.750 -16.934 1.00 96.44 312 HIS A C 1
ATOM 2436 O O . HIS A 1 312 ? 1.169 -15.916 -16.989 1.00 96.44 312 HIS A O 1
ATOM 2442 N N . LEU A 1 313 ? 1.253 -13.834 -17.845 1.00 97.00 313 LEU A N 1
ATOM 2443 C CA . LEU A 1 313 ? 0.961 -14.151 -19.233 1.00 97.00 313 LEU A CA 1
ATOM 2444 C C . LEU A 1 313 ? 2.173 -13.739 -20.076 1.00 97.00 313 LEU A C 1
ATOM 2446 O O . LEU A 1 313 ? 2.628 -12.603 -19.979 1.00 97.00 313 LEU A O 1
ATOM 2450 N N . HIS A 1 314 ? 2.688 -14.634 -20.916 1.00 96.81 314 HIS A N 1
ATOM 2451 C CA . HIS A 1 314 ? 3.850 -14.358 -21.770 1.00 96.81 314 HIS A CA 1
ATOM 2452 C C . HIS A 1 314 ? 3.454 -13.581 -23.023 1.00 96.81 314 HIS A C 1
ATOM 2454 O O . HIS A 1 314 ? 2.641 -14.056 -23.816 1.00 96.81 314 HIS A O 1
ATOM 2460 N N . VAL A 1 315 ? 4.045 -12.399 -23.210 1.00 97.00 315 VAL A N 1
ATOM 2461 C CA . VAL A 1 315 ? 3.892 -11.586 -24.428 1.00 97.00 315 VAL A CA 1
ATOM 2462 C C . VAL A 1 315 ? 4.920 -12.031 -25.466 1.00 97.00 315 VAL A C 1
ATOM 2464 O O . VAL A 1 315 ? 4.565 -12.322 -26.608 1.00 97.00 315 VAL A O 1
ATOM 2467 N N . THR A 1 316 ? 6.186 -12.144 -25.056 1.00 96.00 316 THR A N 1
ATOM 2468 C CA . THR A 1 316 ? 7.215 -12.830 -25.847 1.00 96.00 316 THR A CA 1
ATOM 2469 C C . THR A 1 316 ? 7.111 -14.330 -25.568 1.00 96.00 316 THR A C 1
ATOM 2471 O O . THR A 1 316 ? 7.159 -14.710 -24.400 1.00 96.00 316 THR A O 1
ATOM 2474 N N . PRO A 1 317 ? 6.977 -15.204 -26.584 1.00 93.00 317 PRO A N 1
ATOM 2475 C CA . PRO A 1 317 ? 6.874 -16.641 -26.352 1.00 93.00 317 PRO A CA 1
ATOM 2476 C C . PRO A 1 317 ? 8.086 -17.202 -25.598 1.00 93.00 317 PRO A C 1
ATOM 2478 O O . PRO A 1 317 ? 9.209 -17.116 -26.087 1.00 93.00 317 PRO A O 1
ATOM 2481 N N . LEU A 1 318 ? 7.832 -17.845 -24.459 1.00 93.25 318 LEU A N 1
ATOM 2482 C CA . LEU A 1 318 ? 8.812 -18.588 -23.672 1.00 93.25 318 LEU A CA 1
ATOM 2483 C C . LEU A 1 318 ? 8.209 -19.946 -23.294 1.00 93.25 318 LEU A C 1
ATOM 2485 O O . LEU A 1 318 ? 7.032 -20.036 -22.945 1.00 93.25 318 LEU A O 1
ATOM 2489 N N . VAL A 1 319 ? 8.993 -21.018 -23.418 1.00 91.12 319 VAL A N 1
ATOM 2490 C CA . VAL A 1 319 ? 8.561 -22.377 -23.066 1.00 91.12 319 VAL A CA 1
ATOM 2491 C C . VAL A 1 319 ? 9.321 -22.823 -21.831 1.00 91.12 319 VAL A C 1
ATOM 2493 O O . VAL A 1 319 ? 10.544 -22.938 -21.872 1.00 91.12 319 VAL A O 1
ATOM 2496 N N . HIS A 1 320 ? 8.578 -23.127 -20.772 1.00 93.19 320 HIS A N 1
ATOM 2497 C CA . HIS A 1 320 ? 9.120 -23.684 -19.538 1.00 93.19 320 HIS A CA 1
ATOM 2498 C C . HIS A 1 320 ? 9.116 -25.212 -19.579 1.00 93.19 320 HIS A C 1
ATOM 2500 O O . HIS A 1 320 ? 8.213 -25.832 -20.146 1.00 93.19 320 HIS A O 1
ATOM 2506 N N . ASP A 1 321 ? 10.109 -25.831 -18.945 1.00 94.44 321 ASP A N 1
ATOM 2507 C CA . ASP A 1 321 ? 10.134 -27.271 -18.658 1.00 94.44 321 ASP A CA 1
ATOM 2508 C C . ASP A 1 321 ? 9.508 -27.618 -17.290 1.00 94.44 321 ASP A C 1
ATOM 2510 O O . ASP A 1 321 ? 9.470 -28.785 -16.891 1.00 94.44 321 ASP A O 1
ATOM 2514 N N . PHE A 1 322 ? 8.951 -26.614 -16.606 1.00 95.81 322 PHE A N 1
ATOM 2515 C CA . PHE A 1 322 ? 8.187 -26.705 -15.364 1.00 95.81 322 PHE A CA 1
ATOM 2516 C C . PHE A 1 322 ? 6.821 -26.001 -15.506 1.00 95.81 322 PHE A C 1
ATOM 2518 O O . PHE A 1 322 ? 6.666 -25.121 -16.354 1.00 95.81 322 PHE A O 1
ATOM 2525 N N . PRO A 1 323 ? 5.815 -26.365 -14.689 1.00 95.50 323 PRO A N 1
ATOM 2526 C CA . PRO A 1 323 ? 4.485 -25.766 -14.769 1.00 95.50 323 PRO A CA 1
ATOM 2527 C C . PRO A 1 323 ? 4.434 -24.429 -14.012 1.00 95.50 323 PRO A C 1
ATOM 2529 O O . PRO A 1 323 ? 4.084 -24.388 -12.832 1.00 95.50 323 PRO A O 1
ATOM 2532 N N . GLU A 1 324 ? 4.791 -23.321 -14.666 1.00 96.31 324 GLU A N 1
ATOM 2533 C CA . GLU A 1 324 ? 4.734 -21.977 -14.061 1.00 96.31 324 GLU A CA 1
ATOM 2534 C C . GLU A 1 324 ? 3.324 -21.620 -13.560 1.00 96.31 324 GLU A C 1
ATOM 2536 O O . GLU A 1 324 ? 3.173 -20.939 -12.550 1.00 96.31 324 GLU A O 1
ATOM 2541 N N . GLU A 1 325 ? 2.269 -22.143 -14.189 1.00 95.44 325 GLU A N 1
ATOM 2542 C CA . GLU A 1 325 ? 0.891 -21.922 -13.749 1.00 95.44 325 GLU A CA 1
ATOM 2543 C C . GLU A 1 325 ? 0.570 -22.515 -12.363 1.00 95.44 325 GLU A C 1
ATOM 2545 O O . GLU A 1 325 ? -0.449 -22.176 -11.757 1.00 95.44 325 GLU A O 1
ATOM 2550 N N . GLU A 1 326 ? 1.413 -23.416 -11.848 1.00 96.69 326 GLU A N 1
ATOM 2551 C CA . GLU A 1 326 ? 1.311 -23.939 -10.482 1.00 96.69 326 GLU A CA 1
ATOM 2552 C C . GLU A 1 326 ? 1.954 -23.020 -9.438 1.00 96.69 326 GLU A C 1
ATOM 2554 O O . GLU A 1 326 ? 1.769 -23.247 -8.241 1.00 96.69 326 GLU A O 1
ATOM 2559 N N . MET A 1 327 ? 2.663 -21.976 -9.869 1.00 97.56 327 MET A N 1
ATOM 2560 C CA . MET A 1 327 ? 3.211 -20.963 -8.980 1.00 97.56 327 MET A CA 1
ATOM 2561 C C . MET A 1 327 ? 2.119 -19.971 -8.569 1.00 97.56 327 MET A C 1
ATOM 2563 O O . MET A 1 327 ? 1.271 -19.565 -9.367 1.00 97.56 327 MET A O 1
ATOM 2567 N N . ILE A 1 328 ? 2.152 -19.556 -7.306 1.00 97.75 328 ILE A N 1
ATOM 2568 C CA . ILE A 1 328 ? 1.348 -18.452 -6.782 1.00 97.75 328 ILE A CA 1
ATOM 2569 C C . ILE A 1 328 ? 2.273 -17.399 -6.175 1.00 97.75 328 ILE A C 1
ATOM 2571 O O . ILE A 1 328 ? 3.077 -17.705 -5.296 1.00 97.75 328 ILE A O 1
ATOM 2575 N N . GLY A 1 329 ? 2.159 -16.166 -6.670 1.00 97.00 329 GLY A N 1
ATOM 2576 C CA . GLY A 1 329 ? 2.911 -15.002 -6.205 1.00 97.00 329 GLY A CA 1
ATOM 2577 C C . GLY A 1 329 ? 2.119 -14.160 -5.210 1.00 97.00 329 GLY A C 1
ATOM 2578 O O . GLY A 1 329 ? 0.881 -14.133 -5.247 1.00 97.00 329 GLY A O 1
ATOM 2579 N N . ILE A 1 330 ? 2.834 -13.453 -4.337 1.00 97.00 330 ILE A N 1
ATOM 2580 C CA . ILE A 1 330 ? 2.272 -12.615 -3.272 1.00 97.00 330 ILE A CA 1
ATOM 2581 C C . ILE A 1 330 ? 1.355 -11.509 -3.798 1.00 97.00 330 ILE A C 1
ATOM 2583 O O . ILE A 1 330 ? 0.402 -11.130 -3.118 1.00 97.00 330 ILE A O 1
ATOM 2587 N N . SER A 1 331 ? 1.556 -11.051 -5.036 1.00 96.75 331 SER A N 1
ATOM 2588 C CA . SER A 1 331 ? 0.719 -10.032 -5.683 1.00 96.75 331 SER A CA 1
ATOM 2589 C C . SER A 1 331 ? -0.747 -10.432 -5.849 1.00 96.75 331 SER A C 1
ATOM 2591 O O . SER A 1 331 ? -1.618 -9.580 -6.031 1.00 96.75 331 SER A O 1
ATOM 2593 N N . ASN A 1 332 ? -1.071 -11.714 -5.681 1.00 98.06 332 ASN A N 1
ATOM 2594 C CA . ASN A 1 332 ? -2.448 -12.153 -5.494 1.00 98.06 332 ASN A CA 1
ATOM 2595 C C . ASN A 1 332 ? -3.113 -11.447 -4.287 1.00 98.06 332 ASN A C 1
ATOM 2597 O O . ASN A 1 332 ? -4.264 -11.015 -4.383 1.00 98.06 332 ASN A O 1
ATOM 2601 N N . ALA A 1 333 ? -2.404 -11.266 -3.166 1.00 97.69 333 ALA A N 1
ATOM 2602 C CA . ALA A 1 333 ? -2.930 -10.542 -2.004 1.00 97.69 333 ALA A CA 1
ATOM 2603 C C . ALA A 1 333 ? -3.269 -9.087 -2.355 1.00 97.69 333 ALA A C 1
ATOM 2605 O O . ALA A 1 333 ? -4.270 -8.552 -1.884 1.00 97.69 333 ALA A O 1
ATOM 2606 N N . LEU A 1 334 ? -2.486 -8.469 -3.240 1.00 97.31 334 LEU A N 1
ATOM 2607 C CA . LEU A 1 334 ? -2.718 -7.111 -3.723 1.00 97.31 334 LEU A CA 1
ATOM 2608 C C . LEU A 1 334 ? -3.941 -7.012 -4.646 1.00 97.31 334 LEU A C 1
ATOM 2610 O O . LEU A 1 334 ? -4.760 -6.102 -4.505 1.00 97.31 334 LEU A O 1
ATOM 2614 N N . ALA A 1 335 ? -4.117 -7.986 -5.545 1.00 98.00 335 ALA A N 1
ATOM 2615 C CA . ALA A 1 335 ? -5.315 -8.091 -6.379 1.00 98.00 335 ALA A CA 1
ATOM 2616 C C . ALA A 1 335 ? -6.597 -8.204 -5.530 1.00 98.00 335 ALA A C 1
ATOM 2618 O O . ALA A 1 335 ? -7.633 -7.627 -5.879 1.00 98.00 335 ALA A O 1
ATOM 2619 N N . ALA A 1 336 ? -6.523 -8.909 -4.397 1.00 97.00 336 ALA A N 1
ATOM 2620 C CA . ALA A 1 336 ? -7.581 -8.925 -3.394 1.00 97.00 336 ALA A CA 1
ATOM 2621 C C . ALA A 1 336 ? -7.742 -7.575 -2.691 1.00 97.00 336 ALA A C 1
ATOM 2623 O O . ALA A 1 336 ? -8.853 -7.048 -2.638 1.00 97.00 336 ALA A O 1
ATOM 2624 N N . HIS A 1 337 ? -6.643 -7.007 -2.197 1.00 96.56 337 H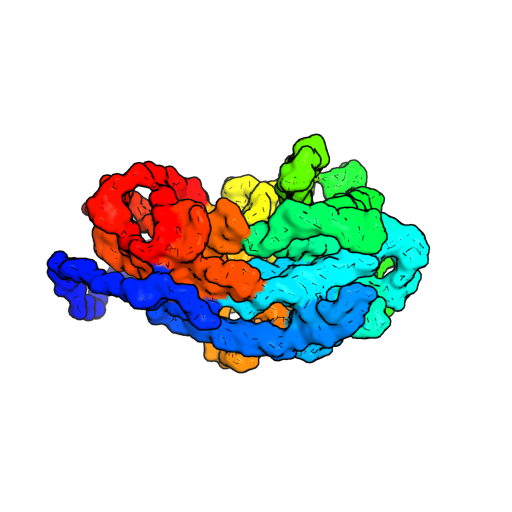IS A N 1
ATOM 2625 C CA . HIS A 1 337 ? -6.646 -5.787 -1.398 1.00 96.56 337 HIS A CA 1
ATOM 2626 C C . HIS A 1 337 ? -7.360 -4.623 -2.087 1.00 96.56 337 HIS A C 1
ATOM 2628 O O . HIS A 1 337 ? -8.192 -3.959 -1.468 1.00 96.56 337 HIS A O 1
ATOM 2634 N N . TRP A 1 338 ? -7.051 -4.381 -3.361 1.00 96.00 338 TRP A N 1
ATOM 2635 C CA . TRP A 1 338 ? -7.574 -3.220 -4.082 1.00 96.00 338 TRP A CA 1
ATOM 2636 C C . TRP A 1 338 ? -8.867 -3.506 -4.840 1.00 96.00 338 TRP A C 1
ATOM 2638 O O . TRP A 1 338 ? -9.417 -2.596 -5.444 1.00 96.00 338 TRP A O 1
ATOM 2648 N N . GLY A 1 339 ? -9.392 -4.734 -4.786 1.00 96.19 339 GLY A N 1
ATOM 2649 C CA . GLY A 1 339 ? -10.662 -5.089 -5.424 1.00 96.19 339 GLY A CA 1
ATOM 2650 C C . GLY A 1 339 ? -10.562 -5.392 -6.923 1.00 96.19 339 GLY A C 1
ATOM 2651 O O . GLY A 1 339 ? -11.577 -5.360 -7.622 1.00 96.19 339 GLY A O 1
ATOM 2652 N N . LEU A 1 340 ? -9.365 -5.720 -7.428 1.00 97.25 340 LEU A N 1
ATOM 2653 C CA . LEU A 1 340 ? -9.215 -6.317 -8.763 1.00 97.25 340 LEU A CA 1
ATOM 2654 C C . LEU A 1 340 ? -9.954 -7.669 -8.813 1.00 97.25 340 LEU A C 1
ATOM 2656 O O . LEU A 1 340 ? -10.643 -7.992 -9.789 1.00 97.25 340 LEU A O 1
ATOM 2660 N N . SER A 1 341 ? -9.850 -8.430 -7.719 1.00 95.31 341 SER A N 1
ATOM 2661 C CA . SER A 1 341 ? -10.604 -9.659 -7.488 1.00 95.31 341 SER A CA 1
ATOM 2662 C C . SER A 1 341 ? -11.949 -9.372 -6.821 1.00 95.31 341 SER A C 1
ATOM 2664 O O . SER A 1 341 ? -12.019 -8.590 -5.875 1.00 95.31 341 SER A O 1
ATOM 2666 N N . ASP A 1 342 ? -13.013 -10.036 -7.275 1.00 93.06 342 ASP A N 1
ATOM 2667 C CA . ASP A 1 342 ? -14.300 -10.015 -6.573 1.00 93.06 342 ASP A CA 1
ATOM 2668 C C . ASP A 1 342 ? -14.280 -10.902 -5.307 1.00 93.06 342 ASP A C 1
ATOM 2670 O O . ASP A 1 342 ? -13.419 -11.781 -5.192 1.00 93.06 342 ASP A O 1
ATOM 2674 N N . PRO A 1 343 ? -15.263 -10.760 -4.393 1.00 92.38 343 PRO A N 1
ATOM 2675 C CA . PRO A 1 343 ? -15.270 -11.478 -3.116 1.00 92.38 343 PRO A CA 1
ATOM 2676 C C . PRO A 1 343 ? -15.150 -13.009 -3.223 1.00 92.38 343 PRO A C 1
ATOM 2678 O O . PRO A 1 343 ? -14.529 -13.645 -2.369 1.00 92.38 343 PRO A O 1
ATOM 2681 N N . SER A 1 344 ? -15.707 -13.626 -4.274 1.00 92.62 344 SER A N 1
ATOM 2682 C CA . SER A 1 344 ? -15.625 -15.081 -4.467 1.00 92.62 344 SER A CA 1
ATOM 2683 C C . SER A 1 344 ? -14.211 -15.536 -4.839 1.00 92.62 344 SER A C 1
ATOM 2685 O O . SER A 1 344 ? -13.760 -16.602 -4.410 1.00 92.62 344 SER A O 1
ATOM 2687 N N . ARG A 1 345 ? -13.490 -14.714 -5.613 1.00 95.62 345 ARG A N 1
ATOM 2688 C CA . ARG A 1 345 ? -12.079 -14.930 -5.947 1.00 95.62 345 ARG A CA 1
ATOM 2689 C C . ARG A 1 345 ? -11.197 -14.679 -4.731 1.00 95.62 345 ARG A C 1
ATOM 2691 O O . ARG A 1 345 ? -10.387 -15.544 -4.410 1.00 95.62 345 ARG A O 1
ATOM 2698 N N . THR A 1 346 ? -11.427 -13.581 -4.009 1.00 95.50 346 THR A N 1
ATOM 2699 C CA . THR A 1 346 ? -10.695 -13.219 -2.785 1.00 95.50 346 THR A CA 1
ATOM 2700 C C . THR A 1 346 ? -10.653 -14.366 -1.772 1.00 95.50 346 THR A C 1
ATOM 2702 O O . THR A 1 346 ? -9.593 -14.695 -1.244 1.00 95.50 346 THR A O 1
ATOM 2705 N N . GLN A 1 347 ? -11.780 -15.050 -1.547 1.00 94.50 347 GLN A N 1
ATOM 2706 C CA . GLN A 1 347 ? -11.828 -16.175 -0.610 1.00 94.50 347 GLN A CA 1
ATOM 2707 C C . GLN A 1 347 ? -10.935 -17.356 -1.011 1.00 94.50 347 GLN A C 1
ATOM 2709 O O . GLN A 1 347 ? -10.264 -17.948 -0.157 1.00 94.50 347 GLN A O 1
ATOM 2714 N N . ARG A 1 348 ? -10.919 -17.716 -2.297 1.00 96.31 348 ARG A N 1
ATOM 2715 C CA . ARG A 1 348 ? -10.046 -18.789 -2.794 1.00 96.31 348 ARG A CA 1
ATOM 2716 C C . ARG A 1 348 ? -8.580 -18.377 -2.770 1.00 96.31 348 ARG A C 1
ATOM 2718 O O . ARG A 1 348 ? -7.728 -19.195 -2.434 1.00 96.31 348 ARG A O 1
ATOM 2725 N N . LEU A 1 349 ? -8.315 -17.109 -3.050 1.00 96.25 349 LEU A N 1
ATOM 2726 C CA . LEU A 1 349 ? -6.980 -16.547 -3.122 1.00 96.25 349 LEU A CA 1
ATOM 2727 C C . LEU A 1 349 ? -6.248 -16.647 -1.779 1.00 96.25 349 LEU A C 1
ATOM 2729 O O . LEU A 1 349 ? -5.181 -17.253 -1.724 1.00 96.25 349 LEU A O 1
ATOM 2733 N N . PHE A 1 350 ? -6.829 -16.150 -0.680 1.00 97.25 350 PHE A N 1
ATOM 2734 C CA . PHE A 1 350 ? -6.171 -16.238 0.634 1.00 97.25 350 PHE A CA 1
ATOM 2735 C C . PHE A 1 350 ? -6.015 -17.677 1.124 1.00 97.25 350 PHE A C 1
ATOM 2737 O O . PHE A 1 350 ? -5.004 -18.024 1.731 1.00 97.25 350 PHE A O 1
ATOM 2744 N N . SER A 1 351 ? -6.977 -18.546 0.800 1.00 96.44 351 SER A N 1
ATOM 2745 C CA . SER A 1 351 ? -6.845 -19.982 1.078 1.00 96.44 351 SER A CA 1
ATOM 2746 C C . SER A 1 351 ? -5.645 -20.592 0.338 1.00 96.44 351 SER A C 1
ATOM 2748 O O . SER A 1 351 ? -4.953 -21.447 0.885 1.00 96.44 351 SER A O 1
ATOM 2750 N N . SER A 1 352 ? -5.381 -20.133 -0.888 1.00 97.56 352 SER A N 1
ATOM 2751 C CA . SER A 1 352 ? -4.273 -20.606 -1.724 1.00 97.56 352 SER A CA 1
ATOM 2752 C C . SER A 1 352 ? -2.923 -20.053 -1.269 1.00 97.56 352 SER A C 1
ATOM 2754 O O . SER A 1 352 ? -1.969 -20.819 -1.172 1.00 97.56 352 SER A O 1
ATOM 2756 N N . LEU A 1 353 ? -2.848 -18.768 -0.900 1.00 98.06 353 LEU A N 1
ATOM 2757 C CA . LEU A 1 353 ? -1.641 -18.162 -0.318 1.00 98.06 353 LEU A CA 1
ATOM 2758 C C . LEU A 1 353 ? -1.247 -18.834 1.004 1.00 98.06 353 LEU A C 1
ATOM 2760 O O . LEU A 1 353 ? -0.080 -19.163 1.211 1.00 98.06 353 LEU A O 1
ATOM 2764 N N . GLU A 1 354 ? -2.214 -19.110 1.882 1.00 98.25 354 GLU A N 1
ATOM 2765 C CA . GLU A 1 354 ? -1.950 -19.852 3.119 1.00 98.25 354 GLU A CA 1
ATOM 2766 C C . GLU A 1 354 ? -1.505 -21.294 2.824 1.00 98.25 354 GLU A C 1
ATOM 2768 O O . GLU A 1 354 ? -0.577 -21.804 3.455 1.00 98.25 354 GLU A O 1
ATOM 2773 N N . GLY A 1 355 ? -2.111 -21.945 1.824 1.00 98.00 355 GLY A N 1
ATOM 2774 C CA . GLY A 1 355 ? -1.676 -23.255 1.339 1.00 98.00 355 GLY A CA 1
ATOM 2775 C C . GLY A 1 355 ? -0.225 -23.252 0.848 1.00 98.00 355 GLY A C 1
ATOM 2776 O O . GLY A 1 355 ? 0.553 -24.125 1.237 1.00 98.00 355 GLY A O 1
ATOM 2777 N N . ALA A 1 356 ? 0.158 -22.246 0.062 1.00 97.94 356 ALA A N 1
ATOM 2778 C CA . ALA A 1 356 ? 1.517 -22.045 -0.431 1.00 97.94 356 ALA A CA 1
ATOM 2779 C C . ALA A 1 356 ? 2.517 -21.812 0.707 1.00 97.94 356 ALA A C 1
ATOM 2781 O O . ALA A 1 356 ? 3.547 -22.484 0.764 1.00 97.94 356 ALA A O 1
ATOM 2782 N N . ARG A 1 357 ? 2.181 -20.951 1.678 1.00 98.00 357 ARG A N 1
ATOM 2783 C CA . ARG A 1 357 ? 2.996 -20.725 2.882 1.00 98.00 357 ARG A CA 1
ATOM 2784 C C . ARG A 1 357 ? 3.258 -22.030 3.637 1.00 98.00 357 ARG A C 1
ATOM 2786 O O . ARG A 1 357 ? 4.395 -22.322 4.011 1.00 98.00 357 ARG A O 1
ATOM 2793 N N . LEU A 1 358 ? 2.218 -22.839 3.844 1.00 97.75 358 LEU A N 1
ATOM 2794 C CA . LEU A 1 358 ? 2.331 -24.131 4.524 1.00 97.75 358 LEU A CA 1
ATOM 2795 C C . LEU A 1 358 ? 3.150 -25.148 3.712 1.00 97.75 358 LEU A C 1
ATOM 2797 O O . LEU A 1 358 ? 3.971 -25.861 4.292 1.00 97.75 358 LEU A O 1
ATOM 2801 N N . ALA A 1 359 ? 2.969 -25.202 2.390 1.00 97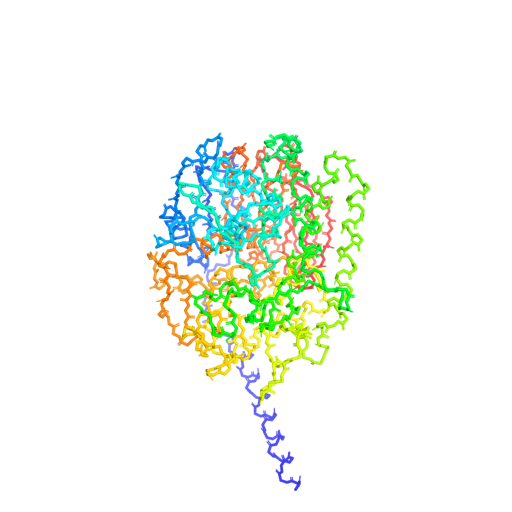.44 359 ALA A N 1
ATOM 2802 C CA . ALA A 1 359 ? 3.719 -26.089 1.498 1.00 97.44 359 ALA A CA 1
ATOM 2803 C C . ALA A 1 359 ? 5.216 -25.732 1.446 1.00 97.44 359 ALA A C 1
ATOM 2805 O O . ALA A 1 359 ? 6.066 -26.622 1.535 1.00 97.44 359 ALA A O 1
ATOM 2806 N N . ALA A 1 360 ? 5.534 -24.436 1.430 1.00 96.75 360 ALA A N 1
ATOM 2807 C CA . ALA A 1 360 ? 6.890 -23.904 1.545 1.00 96.75 360 ALA A CA 1
ATOM 2808 C C . ALA A 1 360 ? 7.517 -24.114 2.932 1.00 96.75 360 ALA A C 1
ATOM 2810 O O . ALA A 1 360 ? 8.710 -23.880 3.113 1.00 96.75 360 ALA A O 1
ATOM 2811 N N . ARG A 1 361 ? 6.721 -24.539 3.927 1.00 96.06 361 ARG A N 1
ATOM 2812 C CA . ARG A 1 361 ? 7.093 -24.577 5.352 1.00 96.06 361 ARG A CA 1
ATOM 2813 C C . ARG A 1 361 ? 7.542 -23.212 5.884 1.00 96.06 361 ARG A C 1
ATOM 2815 O O . ARG A 1 361 ? 8.295 -23.146 6.853 1.00 96.06 361 ARG A O 1
ATOM 2822 N N . ALA A 1 362 ? 7.041 -22.141 5.275 1.00 96.75 362 ALA A N 1
ATOM 2823 C CA . ALA A 1 362 ? 7.320 -20.775 5.671 1.00 96.75 362 ALA A CA 1
ATOM 2824 C C . ALA A 1 362 ? 6.725 -20.483 7.055 1.00 96.75 362 ALA A C 1
ATOM 2826 O O . ALA A 1 362 ? 5.559 -20.780 7.335 1.00 96.75 362 ALA A O 1
ATOM 2827 N N . ARG A 1 363 ? 7.525 -19.889 7.944 1.00 94.81 363 ARG A N 1
ATOM 2828 C CA . ARG A 1 363 ? 7.177 -19.717 9.368 1.00 94.81 363 ARG A CA 1
ATOM 2829 C C . ARG A 1 363 ? 6.204 -18.560 9.638 1.00 94.81 363 ARG A C 1
ATOM 2831 O O . ARG A 1 363 ? 5.566 -18.547 10.689 1.00 94.81 363 ARG A O 1
ATOM 2838 N N . LYS A 1 364 ? 6.069 -17.634 8.686 1.00 97.06 364 LYS A N 1
ATOM 2839 C CA . LYS A 1 364 ? 5.247 -16.413 8.737 1.00 97.06 364 LYS A CA 1
ATOM 2840 C C . LYS A 1 364 ? 4.742 -16.048 7.319 1.00 97.06 364 LYS A C 1
ATOM 2842 O O . LYS A 1 364 ? 5.191 -16.697 6.369 1.00 97.06 364 LYS A O 1
ATOM 2847 N N . PRO A 1 365 ? 3.764 -15.131 7.156 1.00 97.94 365 PRO A N 1
ATOM 2848 C CA . PRO A 1 365 ? 3.350 -14.609 5.838 1.00 97.94 365 PRO A CA 1
ATOM 2849 C C . PRO A 1 365 ? 4.475 -13.842 5.119 1.00 97.94 365 PRO A C 1
ATOM 2851 O O . PRO A 1 365 ? 5.568 -13.699 5.659 1.00 97.94 365 PRO A O 1
ATOM 2854 N N . GLY A 1 366 ? 4.190 -13.321 3.919 1.00 97.19 366 GLY A N 1
ATOM 2855 C CA . GLY A 1 366 ? 5.156 -12.541 3.131 1.00 97.19 366 GLY A CA 1
ATOM 2856 C C . GLY A 1 366 ? 6.038 -13.380 2.207 1.00 97.19 366 GLY A C 1
ATOM 2857 O O . GLY A 1 366 ? 7.111 -12.943 1.803 1.00 97.19 366 GLY A O 1
ATOM 2858 N N . LEU A 1 367 ? 5.607 -14.602 1.887 1.00 97.69 367 LEU A N 1
ATOM 2859 C CA . LEU A 1 367 ? 6.278 -15.463 0.916 1.00 97.69 367 LEU A CA 1
ATOM 2860 C C . LEU A 1 367 ? 6.122 -14.887 -0.491 1.00 97.69 367 LEU A C 1
ATOM 2862 O O . LEU A 1 367 ? 4.996 -14.783 -0.967 1.00 97.69 367 LEU A O 1
ATOM 2866 N N . SER A 1 368 ? 7.238 -14.561 -1.150 1.00 96.94 368 SER A N 1
ATOM 2867 C CA . SER A 1 368 ? 7.226 -13.900 -2.465 1.00 96.94 368 SER A CA 1
ATOM 2868 C C . SER A 1 368 ? 6.470 -14.705 -3.519 1.00 96.94 368 SER A C 1
ATOM 2870 O O . SER A 1 368 ? 5.600 -14.165 -4.197 1.00 96.94 368 SER A O 1
ATOM 2872 N N . LEU A 1 369 ? 6.787 -15.996 -3.641 1.00 97.81 369 LEU A N 1
ATOM 2873 C CA . LEU A 1 369 ? 6.087 -16.939 -4.508 1.00 97.81 369 LEU A CA 1
ATOM 2874 C C . LEU A 1 369 ? 6.366 -18.389 -4.099 1.00 97.81 369 LEU A C 1
ATOM 2876 O O . LEU A 1 369 ? 7.331 -18.668 -3.381 1.00 97.81 369 LEU A O 1
ATOM 2880 N N . TYR A 1 370 ? 5.521 -19.313 -4.555 1.00 97.88 370 TYR A N 1
ATOM 2881 C CA . TYR A 1 370 ? 5.745 -20.750 -4.402 1.00 97.88 370 TYR A CA 1
ATOM 2882 C C . TYR A 1 370 ? 5.005 -21.581 -5.464 1.00 97.88 370 TYR A C 1
ATOM 2884 O O . TYR A 1 370 ? 3.842 -21.273 -5.724 1.00 97.88 370 TYR A O 1
ATOM 2892 N N . PRO A 1 371 ? 5.589 -22.685 -5.978 1.00 97.88 371 PRO A N 1
ATOM 2893 C CA . PRO A 1 371 ? 6.995 -23.088 -5.832 1.00 97.88 371 PRO A CA 1
ATOM 2894 C C . PRO A 1 371 ? 7.970 -22.033 -6.384 1.00 97.88 371 PRO A C 1
ATOM 2896 O O . PRO A 1 371 ? 7.558 -21.243 -7.228 1.00 97.88 371 PRO A O 1
ATOM 2899 N N . PRO A 1 372 ? 9.230 -21.982 -5.913 1.00 97.50 372 PRO A N 1
ATOM 2900 C CA . PRO A 1 372 ? 10.237 -21.121 -6.522 1.00 97.50 372 PRO A CA 1
ATOM 2901 C C . PRO A 1 372 ? 10.575 -21.568 -7.947 1.00 97.50 372 PRO A C 1
ATOM 2903 O O . PRO A 1 372 ? 10.469 -22.756 -8.271 1.00 97.50 372 PRO A O 1
ATOM 2906 N N . TYR A 1 373 ? 11.029 -20.628 -8.776 1.00 97.62 373 TYR A N 1
ATOM 2907 C CA . TYR A 1 373 ? 11.666 -20.944 -10.051 1.00 97.62 373 TYR A CA 1
ATOM 2908 C C . TYR A 1 373 ? 12.878 -21.851 -9.818 1.00 97.62 373 TYR A C 1
ATOM 2910 O O . TYR A 1 373 ? 13.569 -21.683 -8.806 1.00 97.62 373 TYR A O 1
ATOM 2918 N N . PRO A 1 374 ? 13.138 -22.814 -10.721 1.00 96.94 374 PRO A N 1
ATOM 2919 C CA . PRO A 1 374 ? 14.213 -23.778 -10.545 1.00 96.94 374 PRO A CA 1
ATOM 2920 C C . PRO A 1 374 ? 15.598 -23.131 -10.648 1.00 96.94 374 PRO A C 1
ATOM 2922 O O . PRO A 1 374 ? 15.780 -22.061 -11.228 1.00 96.94 374 PRO A O 1
ATOM 2925 N N . GLU A 1 375 ? 16.581 -23.831 -10.087 1.00 96.44 375 GLU A N 1
ATOM 2926 C CA . GLU A 1 375 ? 17.991 -23.446 -10.118 1.00 96.44 375 GLU A CA 1
ATOM 2927 C C . GLU A 1 375 ? 18.457 -23.135 -11.548 1.00 96.44 375 GLU A C 1
ATOM 2929 O O . GLU A 1 375 ? 18.199 -23.908 -12.474 1.00 96.44 375 GLU A O 1
ATOM 2934 N N . GLY A 1 376 ? 19.155 -22.012 -11.721 1.00 94.50 376 GLY A N 1
ATOM 2935 C CA . GLY A 1 376 ? 19.682 -21.576 -13.015 1.00 94.50 376 GLY A CA 1
ATOM 2936 C C . GLY A 1 376 ? 18.652 -21.013 -14.002 1.00 94.50 376 GLY A C 1
ATOM 2937 O O . GLY A 1 376 ? 19.040 -20.691 -15.123 1.00 94.50 376 GLY A O 1
ATOM 2938 N N . PHE A 1 377 ? 17.371 -20.879 -13.627 1.00 95.94 377 PHE A N 1
ATOM 2939 C CA . PHE A 1 377 ? 16.377 -20.210 -14.478 1.00 95.94 377 PHE A CA 1
ATOM 2940 C C . PHE A 1 377 ? 16.650 -18.704 -14.604 1.00 95.94 377 PHE A C 1
ATOM 2942 O O . PHE A 1 377 ? 16.626 -18.158 -15.703 1.00 95.94 377 PHE A O 1
ATOM 2949 N N . PHE A 1 378 ? 16.955 -18.043 -13.484 1.00 96.31 378 PHE A N 1
ATOM 2950 C CA . PHE A 1 378 ? 17.459 -16.672 -13.476 1.00 96.31 378 PHE A CA 1
ATOM 2951 C C . PHE A 1 378 ? 18.982 -16.679 -13.611 1.00 96.31 378 PHE A C 1
ATOM 2953 O O . PHE A 1 378 ? 19.667 -17.424 -12.911 1.00 96.31 378 PHE A O 1
ATOM 2960 N N . ALA A 1 379 ? 19.523 -15.807 -14.462 1.00 94.44 379 ALA A N 1
ATOM 2961 C CA . ALA A 1 379 ? 20.968 -15.654 -14.612 1.00 94.44 379 ALA A CA 1
ATOM 2962 C C . ALA A 1 379 ? 21.647 -15.008 -13.389 1.00 94.44 379 ALA A C 1
ATOM 2964 O O . ALA A 1 379 ? 22.855 -15.153 -13.205 1.00 94.44 379 ALA A O 1
ATOM 2965 N N . HIS A 1 380 ? 20.892 -14.268 -12.574 1.00 93.12 380 HIS A N 1
ATOM 2966 C CA . HIS A 1 380 ? 21.415 -13.570 -11.404 1.00 93.12 380 HIS A CA 1
ATOM 2967 C C . HIS A 1 380 ? 21.565 -14.517 -10.200 1.00 93.12 380 HIS A C 1
ATOM 2969 O O . HIS A 1 380 ? 20.590 -15.122 -9.765 1.00 93.12 380 HIS A O 1
ATOM 2975 N N . GLU A 1 381 ? 22.762 -14.598 -9.610 1.00 88.38 381 GLU A N 1
ATOM 2976 C CA . GLU A 1 381 ? 23.108 -15.608 -8.587 1.00 88.38 381 GLU A CA 1
ATOM 2977 C C . GLU A 1 381 ? 22.238 -15.548 -7.315 1.00 88.38 381 GLU A C 1
ATOM 2979 O O . GLU A 1 381 ? 21.958 -16.576 -6.705 1.00 88.38 381 GLU A O 1
ATOM 2984 N N . GLN A 1 382 ? 21.752 -14.360 -6.934 1.00 89.81 382 GLN A N 1
ATOM 2985 C CA . GLN A 1 382 ? 20.873 -14.190 -5.761 1.00 89.81 382 GLN A CA 1
ATOM 2986 C C . GLN A 1 382 ? 19.447 -14.740 -5.957 1.00 89.81 382 GLN A C 1
ATOM 2988 O O . GLN A 1 382 ? 18.645 -14.701 -5.030 1.00 89.81 382 GLN A O 1
ATOM 2993 N N . MET A 1 383 ? 19.102 -15.218 -7.155 1.00 94.94 383 MET A N 1
ATOM 2994 C CA . MET A 1 383 ? 17.760 -15.710 -7.495 1.00 94.94 383 MET A CA 1
ATOM 2995 C C . MET A 1 383 ? 17.641 -17.235 -7.373 1.00 94.94 383 MET A C 1
ATOM 2997 O O . MET A 1 383 ? 16.798 -17.851 -8.030 1.00 94.94 383 MET A O 1
ATOM 3001 N N . SER A 1 384 ? 18.472 -17.852 -6.532 1.00 95.62 384 SER A N 1
ATOM 3002 C CA . SER A 1 384 ? 18.404 -19.287 -6.243 1.00 95.62 384 SER A CA 1
ATOM 3003 C C . SER A 1 384 ? 17.051 -19.665 -5.599 1.00 95.62 384 SER A C 1
ATOM 3005 O O . SER A 1 384 ? 16.396 -18.820 -4.979 1.00 95.62 384 SER A O 1
ATOM 3007 N N . PRO A 1 385 ? 16.569 -20.915 -5.740 1.00 96.31 385 PRO A N 1
ATOM 3008 C CA . PRO A 1 385 ? 15.246 -21.304 -5.260 1.00 96.31 385 PRO A CA 1
ATOM 3009 C C . PRO A 1 385 ? 15.073 -21.129 -3.743 1.00 96.31 385 PRO A C 1
ATOM 3011 O O . PRO A 1 385 ? 15.744 -21.782 -2.946 1.00 96.31 385 PRO A O 1
ATOM 3014 N N . GLY A 1 386 ? 14.096 -20.314 -3.338 1.00 95.25 386 GLY A N 1
ATOM 3015 C CA . GLY A 1 386 ? 13.806 -19.994 -1.935 1.00 95.25 386 GLY A CA 1
ATOM 3016 C C . GLY A 1 386 ? 14.573 -18.786 -1.389 1.00 95.25 386 GLY A C 1
ATOM 3017 O O . GLY A 1 386 ? 14.406 -18.451 -0.213 1.00 95.25 386 GLY A O 1
ATOM 3018 N N . GLU A 1 387 ? 15.379 -18.130 -2.222 1.00 95.69 387 GLU A N 1
ATOM 3019 C CA . GLU A 1 387 ? 16.168 -16.954 -1.864 1.00 95.69 387 GLU A CA 1
ATOM 3020 C C . GLU A 1 387 ? 15.579 -15.675 -2.463 1.00 95.69 387 GLU A C 1
ATOM 3022 O O . GLU A 1 387 ? 14.900 -15.698 -3.492 1.00 95.69 387 GLU A O 1
ATOM 3027 N N . TYR A 1 388 ? 15.844 -14.548 -1.798 1.00 95.81 388 TYR A N 1
ATOM 3028 C CA . TYR A 1 388 ? 15.550 -13.202 -2.285 1.00 95.81 388 TYR A CA 1
ATOM 3029 C C . TYR A 1 388 ? 14.133 -13.084 -2.890 1.00 95.81 388 TYR A C 1
ATOM 3031 O O . TYR A 1 388 ? 13.140 -13.418 -2.236 1.00 95.81 388 TYR A O 1
ATOM 3039 N N . GLN A 1 389 ? 14.007 -12.617 -4.132 1.00 96.50 389 GLN A N 1
ATOM 3040 C CA . GLN A 1 389 ? 12.730 -12.466 -4.840 1.00 96.50 389 GLN A CA 1
ATOM 3041 C C . GLN A 1 389 ? 12.160 -13.804 -5.361 1.00 96.50 389 GLN A C 1
ATOM 3043 O O . GLN A 1 389 ? 10.978 -13.872 -5.702 1.00 96.50 389 GLN A O 1
ATOM 3048 N N . ASN A 1 390 ? 12.958 -14.878 -5.406 1.00 97.56 390 ASN A N 1
ATOM 3049 C CA . ASN A 1 390 ? 12.570 -16.205 -5.891 1.00 97.56 390 ASN A CA 1
ATOM 3050 C C . ASN A 1 390 ? 12.111 -17.128 -4.744 1.00 97.56 390 ASN A C 1
ATOM 3052 O O . ASN A 1 390 ? 12.644 -18.214 -4.518 1.00 97.56 390 ASN A O 1
ATOM 3056 N N . GLY A 1 391 ? 11.098 -16.686 -3.997 1.00 96.56 391 GLY A N 1
ATOM 3057 C CA . GLY A 1 391 ? 10.491 -17.474 -2.918 1.00 96.56 391 GLY A CA 1
ATOM 3058 C C . GLY A 1 391 ? 11.038 -17.200 -1.515 1.00 96.56 391 GLY A C 1
ATOM 3059 O O . GLY A 1 391 ? 10.720 -17.952 -0.595 1.00 96.56 391 GLY A O 1
ATOM 3060 N N . GLY A 1 392 ? 11.805 -16.122 -1.321 1.00 97.00 392 GLY A N 1
ATOM 3061 C CA . GLY A 1 392 ? 12.135 -15.607 0.010 1.00 97.00 392 GLY A CA 1
ATOM 3062 C C . GLY A 1 392 ? 10.917 -15.029 0.747 1.00 97.00 392 GLY A C 1
ATOM 3063 O O . GLY A 1 392 ? 9.913 -14.641 0.133 1.00 97.00 392 GLY A O 1
ATOM 3064 N N . LEU A 1 393 ? 11.013 -14.967 2.078 1.00 97.19 393 LEU A N 1
ATOM 3065 C CA . LEU A 1 393 ? 10.078 -14.286 2.974 1.00 97.19 393 LEU A CA 1
ATOM 3066 C C . LEU A 1 393 ? 10.483 -12.825 3.154 1.00 97.19 393 LEU A C 1
ATOM 3068 O O . LEU A 1 393 ? 11.586 -12.546 3.611 1.00 97.19 393 LEU A O 1
ATOM 3072 N N . TRP A 1 394 ? 9.566 -11.908 2.878 1.00 97.19 394 TRP A N 1
ATOM 3073 C CA . TRP A 1 394 ? 9.781 -10.472 3.014 1.00 97.19 394 TRP A CA 1
ATOM 3074 C C . TRP A 1 394 ? 8.718 -9.882 3.924 1.00 97.19 394 TRP A C 1
ATOM 3076 O O . TRP A 1 394 ? 7.521 -9.962 3.638 1.00 97.19 394 TRP A O 1
ATOM 3086 N N . ASP A 1 395 ? 9.142 -9.242 5.010 1.00 96.69 395 ASP A N 1
ATOM 3087 C CA . ASP A 1 395 ? 8.181 -8.677 5.953 1.00 96.69 395 ASP A CA 1
ATOM 3088 C C . ASP A 1 395 ? 7.398 -7.522 5.347 1.00 96.69 395 ASP A C 1
ATOM 3090 O O . ASP A 1 395 ? 6.225 -7.373 5.660 1.00 96.69 395 ASP A O 1
ATOM 3094 N N . TRP A 1 396 ? 7.961 -6.758 4.411 1.00 95.88 396 TRP A N 1
ATOM 3095 C CA . TRP A 1 396 ? 7.175 -5.695 3.788 1.00 95.88 396 TRP A CA 1
ATOM 3096 C C . TRP A 1 396 ? 6.000 -6.229 2.949 1.00 95.88 396 TRP A C 1
ATOM 3098 O O . TRP A 1 396 ? 4.894 -5.684 2.979 1.00 95.88 396 TRP A O 1
ATOM 3108 N N . TRP A 1 397 ? 6.193 -7.383 2.307 1.00 97.00 397 TRP A N 1
ATOM 3109 C CA . TRP A 1 397 ? 5.119 -8.148 1.680 1.00 97.00 397 TRP A CA 1
ATOM 3110 C C . TRP A 1 397 ? 4.162 -8.772 2.687 1.00 97.00 397 TRP A C 1
ATOM 3112 O O . TRP A 1 397 ? 2.949 -8.745 2.480 1.00 97.00 397 TRP A O 1
ATOM 3122 N N . GLY A 1 398 ? 4.686 -9.291 3.798 1.00 98.00 398 GLY A N 1
ATOM 3123 C CA . GLY A 1 398 ? 3.871 -9.784 4.904 1.00 98.00 398 GLY A CA 1
ATOM 3124 C C . GLY A 1 398 ? 2.929 -8.706 5.441 1.00 98.00 398 GLY A C 1
ATOM 3125 O O . GLY A 1 398 ? 1.759 -8.986 5.681 1.00 98.00 398 GLY A O 1
ATOM 3126 N N . GLY A 1 399 ? 3.404 -7.464 5.561 1.00 98.31 399 GLY A N 1
ATOM 3127 C CA . GLY A 1 399 ? 2.622 -6.331 6.049 1.00 98.31 399 GLY A CA 1
ATOM 3128 C C . GLY A 1 399 ? 1.477 -5.999 5.099 1.00 98.31 399 GLY A C 1
ATOM 3129 O O . GLY A 1 399 ? 0.325 -5.932 5.521 1.00 98.31 399 GLY A O 1
ATOM 3130 N N . MET A 1 400 ? 1.763 -5.899 3.798 1.00 98.00 400 MET A N 1
ATOM 3131 C CA . MET A 1 400 ? 0.727 -5.685 2.782 1.00 98.00 400 MET A CA 1
ATOM 3132 C C . MET A 1 400 ? -0.286 -6.834 2.715 1.00 98.00 400 MET A C 1
ATOM 3134 O O . MET A 1 400 ? -1.486 -6.579 2.617 1.00 98.00 400 MET A O 1
ATOM 3138 N N . GLN A 1 401 ? 0.166 -8.089 2.817 1.00 98.56 401 GLN A N 1
ATOM 3139 C CA . GLN A 1 401 ? -0.720 -9.253 2.869 1.00 98.56 401 GLN A CA 1
ATOM 3140 C C . GLN A 1 401 ? -1.650 -9.191 4.090 1.00 98.56 401 GLN A C 1
ATOM 3142 O O . GLN A 1 401 ? -2.861 -9.333 3.943 1.00 98.56 401 GLN A O 1
ATOM 3147 N N . ILE A 1 402 ? -1.110 -8.932 5.284 1.00 98.88 402 ILE A N 1
ATOM 3148 C CA . ILE A 1 402 ? -1.896 -8.833 6.522 1.00 98.88 402 ILE A CA 1
ATOM 3149 C C . ILE A 1 402 ? -2.907 -7.680 6.434 1.00 98.88 402 ILE A C 1
ATOM 3151 O O . ILE A 1 402 ? -4.064 -7.843 6.830 1.00 98.88 402 ILE A O 1
ATOM 3155 N N . THR A 1 403 ? -2.507 -6.521 5.902 1.00 98.62 403 THR A N 1
ATOM 3156 C CA . THR A 1 403 ? -3.425 -5.395 5.661 1.00 98.62 403 THR A CA 1
ATOM 3157 C C . THR A 1 403 ? -4.553 -5.807 4.719 1.00 98.62 403 THR A C 1
ATOM 3159 O O . THR A 1 403 ? -5.722 -5.583 5.039 1.00 98.62 403 THR A O 1
ATOM 3162 N N . ALA A 1 404 ? -4.232 -6.480 3.610 1.00 98.25 404 ALA A N 1
ATOM 3163 C CA . ALA A 1 404 ? -5.223 -6.994 2.670 1.00 98.25 404 ALA A CA 1
ATOM 3164 C C . ALA A 1 404 ? -6.215 -7.943 3.355 1.00 98.25 404 ALA A C 1
ATOM 3166 O O . ALA A 1 404 ? -7.425 -7.796 3.190 1.00 98.25 404 ALA A O 1
ATOM 3167 N N . GLU A 1 405 ? -5.730 -8.882 4.166 1.00 98.69 405 GLU A N 1
ATOM 3168 C CA . GLU A 1 405 ? -6.566 -9.825 4.912 1.00 98.69 405 GLU A CA 1
ATOM 3169 C C . GLU A 1 405 ? -7.491 -9.106 5.9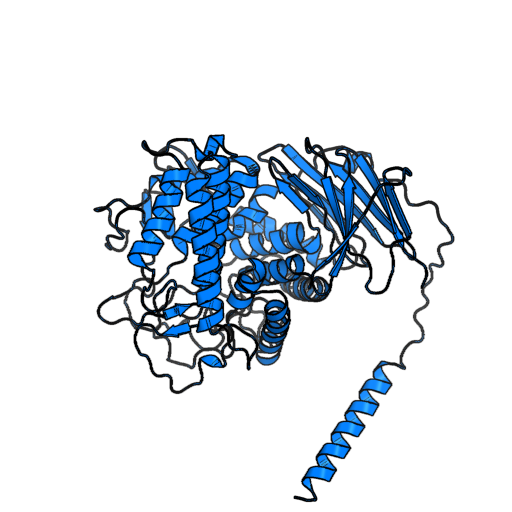11 1.00 98.69 405 GLU A C 1
ATOM 3171 O O . GLU A 1 405 ? -8.683 -9.414 5.985 1.00 98.69 405 GLU A O 1
ATOM 3176 N N . PHE A 1 406 ? -6.998 -8.104 6.649 1.00 98.44 406 PHE A N 1
ATOM 3177 C CA . PHE A 1 406 ? -7.841 -7.306 7.547 1.00 98.44 406 PHE A CA 1
ATOM 3178 C C . PHE A 1 406 ? -8.912 -6.506 6.796 1.00 98.44 406 PHE A C 1
ATOM 3180 O O . PHE A 1 406 ? -10.070 -6.474 7.223 1.00 98.44 406 PHE A O 1
ATOM 3187 N N . GLU A 1 407 ? -8.545 -5.837 5.703 1.00 97.25 407 GLU A N 1
ATOM 3188 C CA . GLU A 1 407 ? -9.451 -4.943 4.973 1.00 97.25 407 GLU A CA 1
ATOM 3189 C C . GLU A 1 407 ? -10.469 -5.678 4.099 1.00 97.25 407 GLU A C 1
ATOM 3191 O O . GLU A 1 407 ? -11.481 -5.088 3.736 1.00 97.25 407 GLU A O 1
ATOM 3196 N N . THR A 1 408 ? -10.254 -6.964 3.818 1.00 97.00 408 THR A N 1
ATOM 3197 C CA . THR A 1 408 ? -11.157 -7.796 3.004 1.00 97.00 408 THR A CA 1
ATOM 3198 C C . THR A 1 408 ? -11.992 -8.784 3.825 1.00 97.00 408 THR A C 1
ATOM 3200 O O . THR A 1 408 ? -12.703 -9.610 3.259 1.00 97.00 408 THR A O 1
ATOM 3203 N N . GLY A 1 409 ? -11.963 -8.692 5.158 1.00 96.31 409 GLY A N 1
ATOM 3204 C CA . GLY A 1 409 ? -12.832 -9.489 6.029 1.00 96.31 409 GLY A CA 1
ATOM 3205 C C . GLY A 1 409 ? -12.283 -10.868 6.402 1.00 96.31 409 GLY A C 1
ATOM 3206 O O . GLY A 1 409 ? -13.058 -11.801 6.616 1.00 96.31 409 GLY A O 1
ATOM 3207 N N . PHE A 1 410 ? -10.955 -11.010 6.469 1.00 97.50 410 PHE A N 1
ATOM 3208 C CA . PHE A 1 410 ? -10.231 -12.182 6.979 1.00 97.50 410 PHE A CA 1
ATOM 3209 C C . PHE A 1 410 ? -9.489 -11.855 8.285 1.00 97.50 410 PHE A C 1
ATOM 3211 O O . PHE A 1 410 ? -8.399 -12.370 8.536 1.00 97.50 410 PHE A O 1
ATOM 3218 N N . SER A 1 411 ? -10.070 -11.033 9.170 1.00 97.50 411 SER A N 1
ATOM 3219 C CA . SER A 1 411 ? -9.380 -10.544 10.379 1.00 97.50 411 SER A CA 1
ATOM 3220 C C . SER A 1 411 ? -8.818 -11.636 11.298 1.00 97.50 411 SER A C 1
ATOM 3222 O O . SER A 1 411 ? -7.837 -11.404 12.002 1.00 97.50 411 SER A O 1
ATOM 3224 N N . ALA A 1 412 ? -9.417 -12.833 11.323 1.00 97.06 412 ALA A N 1
ATOM 3225 C CA . ALA A 1 412 ? -8.885 -13.962 12.089 1.00 97.06 412 ALA A CA 1
ATOM 3226 C C . ALA A 1 412 ? -7.550 -14.474 11.527 1.00 97.06 412 ALA A C 1
ATOM 3228 O O . ALA A 1 412 ? -6.641 -14.773 12.303 1.00 97.06 412 ALA A O 1
ATOM 3229 N N . MET A 1 413 ? -7.453 -14.584 10.197 1.00 98.12 413 MET A N 1
ATOM 3230 C CA . MET A 1 413 ? -6.231 -14.979 9.493 1.00 98.12 413 MET A CA 1
ATOM 3231 C C . MET A 1 413 ? -5.165 -13.899 9.672 1.00 98.12 413 MET A C 1
ATOM 3233 O O . MET A 1 413 ? -4.093 -14.203 10.193 1.00 98.12 413 MET A O 1
ATOM 3237 N N . ALA A 1 414 ? -5.532 -12.641 9.419 1.00 98.69 414 ALA A N 1
ATOM 3238 C CA . ALA A 1 414 ? -4.652 -11.488 9.564 1.00 98.69 414 ALA A CA 1
ATOM 3239 C C . ALA A 1 414 ? -4.053 -11.375 10.973 1.00 98.69 414 ALA A C 1
ATOM 3241 O O . ALA A 1 414 ? -2.846 -11.216 11.137 1.00 98.69 414 ALA A O 1
ATOM 3242 N N . LEU A 1 415 ? -4.869 -11.542 12.024 1.00 98.44 415 LEU A N 1
ATOM 3243 C CA . LEU A 1 415 ? -4.374 -11.541 13.403 1.00 98.44 415 LEU A CA 1
ATOM 3244 C C . LEU A 1 415 ? -3.440 -12.730 13.681 1.00 98.44 415 LEU A C 1
ATOM 3246 O O . LEU A 1 415 ? -2.465 -12.584 14.416 1.00 98.44 415 LEU A O 1
ATOM 3250 N N . ALA A 1 416 ? -3.714 -13.914 13.126 1.00 98.44 416 ALA A N 1
ATOM 3251 C CA . ALA A 1 416 ? -2.825 -15.064 13.282 1.00 98.44 416 ALA A CA 1
ATOM 3252 C C . ALA A 1 416 ? -1.467 -14.824 12.604 1.00 98.44 416 ALA A C 1
ATOM 3254 O O . ALA A 1 416 ? -0.430 -15.100 13.205 1.00 98.44 416 ALA A O 1
ATOM 3255 N N . HIS A 1 417 ? -1.480 -14.269 11.397 1.00 98.81 417 HIS A N 1
ATOM 3256 C CA . HIS A 1 417 ? -0.300 -13.908 10.617 1.00 98.81 417 HIS A CA 1
ATOM 3257 C C . HIS A 1 417 ? 0.516 -12.787 11.268 1.00 98.81 417 HIS A C 1
ATOM 3259 O O . HIS A 1 417 ? 1.716 -12.958 11.477 1.00 98.81 417 HIS A O 1
ATOM 3265 N N . LEU A 1 418 ? -0.125 -11.707 11.722 1.00 98.75 418 LEU A N 1
ATOM 3266 C CA . LEU A 1 418 ? 0.531 -10.624 12.462 1.00 98.75 418 LEU A CA 1
ATOM 3267 C C . LEU A 1 418 ? 1.214 -11.132 13.739 1.00 98.75 418 LEU A C 1
ATOM 3269 O O . LEU A 1 418 ? 2.319 -10.712 14.075 1.00 98.75 418 LEU A O 1
ATOM 3273 N N . ARG A 1 419 ? 0.603 -12.095 14.439 1.00 98.25 419 ARG A N 1
ATOM 3274 C CA . ARG A 1 419 ? 1.227 -12.741 15.605 1.00 98.25 419 ARG A CA 1
ATOM 3275 C C . ARG A 1 419 ? 2.459 -13.570 15.242 1.00 98.25 419 ARG A C 1
ATOM 3277 O O . ARG A 1 419 ? 3.370 -13.652 16.064 1.00 98.25 419 ARG A O 1
ATOM 3284 N N . MET A 1 420 ? 2.488 -14.202 14.065 1.00 98.12 420 MET A N 1
ATOM 3285 C CA . MET A 1 420 ? 3.674 -14.929 13.592 1.00 98.12 420 MET A CA 1
ATOM 3286 C C . MET A 1 420 ? 4.838 -13.962 13.377 1.00 98.12 420 MET A C 1
ATOM 3288 O O . MET A 1 420 ? 5.919 -14.212 13.902 1.00 98.12 420 MET A O 1
ATOM 3292 N N . VAL A 1 421 ? 4.592 -12.837 12.697 1.00 98.06 421 VAL A N 1
ATOM 3293 C CA . VAL A 1 421 ? 5.611 -11.800 12.465 1.00 98.06 421 VAL A CA 1
ATOM 3294 C C . VAL A 1 421 ? 6.061 -11.163 13.778 1.00 98.06 421 VAL A C 1
ATOM 3296 O O . VAL A 1 421 ? 7.254 -11.093 14.042 1.00 98.06 421 VAL A O 1
ATOM 3299 N N . GLY A 1 422 ? 5.132 -10.768 14.655 1.00 97.31 422 GLY A N 1
ATOM 3300 C CA . GLY A 1 422 ? 5.494 -10.162 15.938 1.00 97.31 422 GLY A CA 1
ATOM 3301 C C . GLY A 1 422 ? 6.358 -11.084 16.805 1.00 97.31 422 GLY A C 1
ATOM 3302 O O . GLY A 1 422 ? 7.294 -10.627 17.457 1.00 97.31 422 GLY A O 1
ATOM 3303 N N . LYS A 1 423 ? 6.093 -12.399 16.790 1.00 96.50 423 LYS A N 1
ATOM 3304 C CA . LYS A 1 423 ? 6.944 -13.384 17.474 1.00 96.50 423 LYS A CA 1
ATOM 3305 C C . LYS A 1 423 ? 8.340 -13.475 16.851 1.00 96.50 423 LYS A C 1
ATOM 3307 O O . LYS A 1 423 ? 9.301 -13.643 17.597 1.00 96.50 423 LYS A O 1
ATOM 3312 N N . ASP A 1 424 ? 8.431 -13.413 15.528 1.00 95.81 424 ASP A N 1
ATOM 3313 C CA . ASP A 1 424 ? 9.701 -13.430 14.803 1.00 95.81 424 ASP A CA 1
ATOM 3314 C C . ASP A 1 424 ? 10.536 -12.192 15.164 1.00 95.81 424 ASP A C 1
ATOM 3316 O O . ASP A 1 424 ? 11.611 -12.341 15.737 1.00 95.81 424 ASP A O 1
ATOM 3320 N N . TRP A 1 425 ? 9.966 -10.988 15.057 1.00 95.75 425 TRP A N 1
ATOM 3321 C CA . TRP A 1 425 ? 10.624 -9.737 15.463 1.00 95.75 425 TRP A CA 1
ATOM 3322 C C . TRP A 1 425 ? 11.073 -9.731 16.926 1.00 95.75 425 TRP A C 1
ATOM 3324 O O . TRP A 1 425 ? 12.150 -9.238 17.253 1.00 95.75 425 TRP A O 1
ATOM 3334 N N . ALA A 1 426 ? 10.287 -10.325 17.829 1.00 94.88 426 ALA A N 1
ATOM 3335 C CA . ALA A 1 426 ? 10.668 -10.445 19.235 1.00 94.88 426 ALA A CA 1
ATOM 3336 C C . ALA A 1 426 ? 11.917 -11.323 19.462 1.00 94.88 426 ALA A C 1
ATOM 3338 O O . ALA A 1 426 ? 12.529 -11.238 20.528 1.00 94.88 426 ALA A O 1
ATOM 3339 N N . SER A 1 427 ? 12.300 -12.163 18.495 1.00 93.88 427 SER A N 1
ATOM 3340 C CA . SER A 1 427 ? 13.530 -12.962 18.548 1.00 93.88 427 SER A CA 1
ATOM 3341 C C . SER A 1 427 ? 14.786 -12.188 18.122 1.00 93.88 427 SER A C 1
ATOM 3343 O O . SER A 1 427 ? 15.888 -12.585 18.495 1.00 93.88 427 SER A O 1
ATOM 3345 N N . HIS A 1 428 ? 14.621 -11.050 17.440 1.00 92.31 428 HIS A N 1
ATOM 3346 C CA . HIS A 1 428 ? 15.691 -10.154 16.988 1.00 92.31 428 HIS A CA 1
ATOM 3347 C C . HIS A 1 428 ? 15.273 -8.670 17.130 1.00 92.31 428 HIS A C 1
ATOM 3349 O O . HIS A 1 428 ? 15.191 -7.933 16.152 1.00 92.31 428 HIS A O 1
ATOM 3355 N N . PRO A 1 429 ? 15.022 -8.175 18.359 1.00 85.69 429 PRO A N 1
ATOM 3356 C CA . PRO A 1 429 ? 14.343 -6.892 18.596 1.00 85.69 429 PRO A CA 1
ATOM 3357 C C . PRO A 1 429 ? 15.107 -5.634 18.140 1.00 85.69 429 PRO A C 1
ATOM 3359 O O . PRO A 1 429 ? 14.537 -4.545 18.149 1.00 85.69 429 PRO A O 1
ATOM 3362 N N . ALA A 1 430 ? 16.389 -5.757 17.784 1.00 84.19 430 ALA A N 1
ATOM 3363 C CA . ALA A 1 430 ? 17.209 -4.660 17.265 1.00 84.19 430 ALA A CA 1
ATOM 3364 C C . ALA A 1 430 ? 17.198 -4.569 15.727 1.00 84.19 430 ALA A C 1
ATOM 3366 O O . ALA A 1 430 ? 17.738 -3.615 15.165 1.00 84.19 430 ALA A O 1
ATOM 3367 N N . GLU A 1 431 ? 16.602 -5.550 15.044 1.00 90.06 431 GLU A N 1
ATOM 3368 C CA . GLU A 1 431 ? 16.712 -5.716 13.599 1.00 90.06 431 GLU A CA 1
ATOM 3369 C C . GLU A 1 431 ? 15.346 -5.999 12.972 1.00 90.06 431 GLU A C 1
ATOM 3371 O O . GLU A 1 431 ? 14.580 -6.854 13.419 1.00 90.06 431 GLU A O 1
ATOM 3376 N N . VAL A 1 432 ? 15.064 -5.267 11.897 1.00 94.38 432 VAL A N 1
ATOM 3377 C CA . VAL A 1 432 ? 13.993 -5.570 10.947 1.00 94.38 432 VAL A CA 1
ATOM 3378 C C . VAL A 1 432 ? 14.693 -5.966 9.658 1.00 94.38 432 VAL A C 1
ATOM 3380 O O . VAL A 1 432 ? 15.394 -5.143 9.069 1.00 94.38 432 VAL A O 1
ATOM 3383 N N . PHE A 1 433 ? 14.573 -7.232 9.277 1.00 95.06 433 PHE A N 1
ATOM 3384 C CA . PHE A 1 433 ? 15.280 -7.777 8.123 1.00 95.06 433 PHE A CA 1
ATOM 3385 C C . PHE A 1 433 ? 14.628 -7.362 6.809 1.00 95.06 433 PHE A C 1
ATOM 3387 O O . PHE A 1 433 ? 13.412 -7.182 6.738 1.00 95.06 433 PHE A O 1
ATOM 3394 N N . GLU A 1 434 ? 15.446 -7.250 5.764 1.00 95.31 434 GLU A N 1
ATOM 3395 C CA . GLU A 1 434 ? 14.958 -7.074 4.400 1.00 95.31 434 GLU A CA 1
ATOM 3396 C C . GLU A 1 434 ? 14.237 -8.345 3.933 1.00 95.31 434 GLU A C 1
ATOM 3398 O O . GLU A 1 434 ? 13.062 -8.290 3.560 1.00 95.31 434 GLU A O 1
ATOM 3403 N N . TRP A 1 435 ? 14.887 -9.506 4.062 1.00 96.50 435 TRP A N 1
ATOM 3404 C CA . TRP A 1 435 ? 14.261 -10.797 3.778 1.00 96.50 435 TRP A CA 1
ATOM 3405 C C . TRP A 1 435 ? 14.861 -11.948 4.598 1.00 96.50 435 TRP A C 1
ATOM 3407 O O . TRP A 1 435 ? 15.898 -11.814 5.244 1.00 96.50 435 TRP A O 1
ATOM 3417 N N . GLN A 1 436 ? 14.183 -13.094 4.594 1.00 96.56 436 GLN A N 1
ATOM 3418 C CA . GLN A 1 436 ? 14.619 -14.350 5.210 1.00 96.56 436 GLN A CA 1
ATOM 3419 C C . GLN A 1 436 ? 14.309 -15.526 4.280 1.00 96.56 436 GLN A C 1
ATOM 3421 O O . GLN A 1 436 ? 13.365 -15.482 3.488 1.00 96.56 436 GLN A O 1
ATOM 3426 N N . MET A 1 437 ? 15.041 -16.629 4.414 1.00 95.00 437 MET A N 1
ATOM 3427 C CA . MET A 1 437 ? 14.626 -17.883 3.782 1.00 95.00 437 MET A CA 1
ATOM 3428 C C . MET A 1 437 ? 13.355 -18.431 4.460 1.00 95.00 437 MET A C 1
ATOM 3430 O O . MET A 1 437 ? 13.207 -18.312 5.678 1.00 95.00 437 MET A O 1
ATOM 3434 N N . PRO A 1 438 ? 12.461 -19.133 3.737 1.00 93.56 438 PRO A N 1
ATOM 3435 C CA . PRO A 1 438 ? 11.280 -19.759 4.341 1.00 93.56 438 PRO A CA 1
ATOM 3436 C C . PRO A 1 438 ? 11.587 -20.702 5.515 1.00 93.56 438 PRO A C 1
ATOM 3438 O O . PRO A 1 438 ? 10.777 -20.841 6.436 1.00 93.56 438 PRO A O 1
ATOM 3441 N N . SER A 1 439 ? 12.748 -21.359 5.472 1.00 85.81 439 SER A N 1
ATOM 3442 C CA . SER A 1 439 ? 13.153 -22.440 6.370 1.00 85.81 439 SER A CA 1
ATOM 3443 C C . SER A 1 439 ? 13.978 -21.999 7.587 1.00 85.81 439 SER A C 1
ATOM 3445 O O . SER A 1 439 ? 14.145 -22.811 8.501 1.00 85.81 439 SER A O 1
ATOM 3447 N N . THR A 1 440 ? 14.472 -20.756 7.637 1.00 88.25 440 THR A N 1
ATOM 3448 C CA . THR A 1 440 ? 15.380 -20.260 8.692 1.00 88.25 440 THR A CA 1
ATOM 3449 C C . THR A 1 440 ? 14.885 -18.941 9.304 1.00 88.25 440 THR A C 1
ATOM 3451 O O . THR A 1 440 ? 13.935 -18.337 8.808 1.00 88.25 440 THR A O 1
ATOM 3454 N N . ASP A 1 441 ? 15.466 -18.533 10.439 1.00 87.44 441 ASP A N 1
ATOM 3455 C CA . ASP A 1 441 ? 15.319 -17.195 11.062 1.00 87.44 441 ASP A CA 1
ATOM 3456 C C . ASP A 1 441 ? 16.439 -16.231 10.711 1.00 87.44 441 ASP A C 1
ATOM 3458 O O . ASP A 1 441 ? 16.389 -15.068 11.109 1.00 87.44 441 ASP A O 1
ATOM 3462 N N . GLU A 1 442 ? 17.422 -16.688 9.951 1.00 92.25 442 GLU A N 1
ATOM 3463 C CA . GLU A 1 442 ? 18.524 -15.848 9.525 1.00 92.25 442 GLU A CA 1
ATOM 3464 C C . GLU A 1 442 ? 18.017 -14.749 8.593 1.00 92.25 442 GLU A C 1
ATOM 3466 O O . GLU A 1 442 ? 17.396 -15.035 7.567 1.00 92.25 442 GLU A O 1
ATOM 3471 N N . GLY A 1 443 ? 18.268 -13.503 8.991 1.00 93.25 443 GLY A N 1
ATOM 3472 C CA . GLY A 1 443 ? 18.007 -12.315 8.194 1.00 93.25 443 GLY A CA 1
ATOM 3473 C C . GLY A 1 443 ? 19.074 -12.093 7.135 1.00 93.25 443 GLY A C 1
ATOM 3474 O O . GLY A 1 443 ? 20.261 -12.294 7.384 1.00 93.25 443 GLY A O 1
ATOM 3475 N N . TRP A 1 444 ? 18.634 -11.643 5.967 1.00 94.38 444 TRP A N 1
ATOM 3476 C CA . TRP A 1 444 ? 19.466 -11.367 4.804 1.00 94.38 444 TRP A CA 1
ATOM 3477 C C . TRP A 1 444 ? 19.135 -9.994 4.225 1.00 94.38 444 TRP A C 1
ATOM 3479 O O . TRP A 1 444 ? 18.054 -9.448 4.457 1.00 94.38 444 TRP A O 1
ATOM 3489 N N . GLY A 1 445 ? 20.075 -9.466 3.439 1.00 92.62 445 GLY A N 1
ATOM 3490 C CA . GLY A 1 445 ? 19.982 -8.127 2.869 1.00 92.62 445 GLY A CA 1
ATOM 3491 C C . GLY A 1 445 ? 20.348 -7.033 3.871 1.00 92.62 445 GLY A C 1
ATOM 3492 O O . GLY A 1 445 ? 21.060 -7.277 4.847 1.00 92.62 445 GLY A O 1
ATOM 3493 N N . SER A 1 446 ? 19.873 -5.820 3.612 1.00 90.69 446 SER A N 1
ATOM 3494 C CA . SER A 1 446 ? 20.169 -4.654 4.433 1.00 90.69 446 SER A CA 1
ATOM 3495 C C . SER A 1 446 ? 19.507 -4.766 5.813 1.00 90.69 446 SER A C 1
ATOM 3497 O O . SER A 1 446 ? 18.313 -5.079 5.907 1.00 90.69 446 SER A O 1
ATOM 3499 N N . PRO A 1 447 ? 20.233 -4.482 6.910 1.00 89.50 447 PRO A N 1
ATOM 3500 C CA . PRO A 1 447 ? 19.627 -4.406 8.228 1.00 89.50 447 PRO A CA 1
ATOM 3501 C C . PRO A 1 447 ? 18.720 -3.174 8.336 1.00 89.50 447 PRO A C 1
ATOM 3503 O O . PRO A 1 447 ? 18.971 -2.133 7.724 1.00 89.50 447 PRO A O 1
ATOM 3506 N N . ASN A 1 448 ? 17.708 -3.273 9.200 1.00 93.44 448 ASN A N 1
ATOM 3507 C CA . ASN A 1 448 ? 16.757 -2.198 9.484 1.00 93.44 448 ASN A CA 1
ATOM 3508 C C . ASN A 1 448 ? 16.026 -1.733 8.217 1.00 93.44 448 ASN A C 1
ATOM 3510 O O . ASN A 1 448 ? 16.128 -0.579 7.812 1.00 93.44 448 ASN A O 1
ATOM 3514 N N . TYR A 1 449 ? 15.265 -2.639 7.609 1.00 96.75 449 TYR A N 1
ATOM 3515 C CA . TYR A 1 449 ? 14.516 -2.355 6.392 1.00 96.75 449 TYR A CA 1
ATOM 3516 C C . TYR A 1 449 ? 13.237 -1.545 6.682 1.00 96.75 449 TYR A C 1
ATOM 3518 O O . TYR A 1 449 ? 12.273 -2.031 7.285 1.00 96.75 449 TYR A O 1
ATOM 3526 N N . ALA A 1 450 ? 13.226 -0.284 6.257 1.00 97.00 450 ALA A N 1
ATOM 3527 C CA . ALA A 1 450 ? 12.184 0.702 6.521 1.00 97.00 450 ALA A CA 1
ATOM 3528 C C . ALA A 1 450 ? 10.831 0.319 5.909 1.00 97.00 450 ALA A C 1
ATOM 3530 O O . ALA A 1 450 ? 9.803 0.485 6.564 1.00 97.00 450 ALA A O 1
ATOM 3531 N N . SER A 1 451 ? 10.809 -0.279 4.715 1.00 95.94 451 SER A N 1
ATOM 3532 C CA . SER A 1 451 ? 9.560 -0.729 4.080 1.00 95.94 451 SER A CA 1
ATOM 3533 C C . SER A 1 451 ? 8.854 -1.829 4.873 1.00 95.94 451 SER A C 1
ATOM 3535 O O . SER A 1 451 ? 7.622 -1.838 4.972 1.00 95.94 451 SER A O 1
ATOM 3537 N N . ALA A 1 452 ? 9.611 -2.720 5.521 1.00 97.12 452 ALA A N 1
ATOM 3538 C CA . ALA A 1 452 ? 9.046 -3.721 6.424 1.00 97.12 452 ALA A CA 1
ATOM 3539 C C . ALA A 1 452 ? 8.488 -3.066 7.696 1.00 97.12 452 ALA A C 1
ATOM 3541 O O . ALA A 1 452 ? 7.383 -3.397 8.127 1.00 97.12 452 ALA A O 1
ATOM 3542 N N . ALA A 1 453 ? 9.192 -2.073 8.248 1.00 97.44 453 ALA A N 1
ATOM 3543 C CA . ALA A 1 453 ? 8.690 -1.272 9.363 1.00 97.44 453 ALA A CA 1
ATOM 3544 C C . ALA A 1 453 ? 7.402 -0.505 9.016 1.00 97.44 453 ALA A C 1
ATOM 3546 O O . ALA A 1 453 ? 6.442 -0.530 9.792 1.00 97.44 453 ALA A O 1
ATOM 3547 N N . GLY A 1 454 ? 7.350 0.139 7.849 1.00 97.81 454 GLY A N 1
ATOM 3548 C CA . GLY A 1 454 ? 6.204 0.922 7.393 1.00 97.81 454 GLY A CA 1
ATOM 3549 C C . GLY A 1 454 ? 4.960 0.063 7.174 1.00 97.81 454 GLY A C 1
ATOM 3550 O O . GLY A 1 454 ? 3.928 0.294 7.799 1.00 97.81 454 GLY A O 1
ATOM 3551 N N . THR A 1 455 ? 5.060 -0.978 6.354 1.00 98.25 455 THR A N 1
ATOM 3552 C CA . THR A 1 455 ? 3.911 -1.844 6.024 1.00 98.25 455 THR A CA 1
ATOM 3553 C C . THR A 1 455 ? 3.399 -2.650 7.224 1.00 98.25 455 THR A C 1
ATOM 3555 O O . THR A 1 455 ? 2.188 -2.811 7.373 1.00 98.25 455 THR A O 1
ATOM 3558 N N . MET A 1 456 ? 4.270 -3.104 8.137 1.00 98.38 456 MET A N 1
ATOM 3559 C CA . MET A 1 456 ? 3.825 -3.729 9.393 1.00 98.38 456 MET A CA 1
ATOM 3560 C C . MET A 1 456 ? 3.125 -2.731 10.310 1.00 98.38 456 MET A C 1
ATOM 3562 O O . MET A 1 456 ? 2.151 -3.076 10.980 1.00 98.38 456 MET A O 1
ATOM 3566 N N . THR A 1 457 ? 3.575 -1.477 10.319 1.00 98.19 457 THR A N 1
ATOM 3567 C CA . THR A 1 457 ? 2.883 -0.432 11.071 1.00 98.19 457 THR A CA 1
ATOM 3568 C C . THR A 1 457 ? 1.515 -0.120 10.466 1.00 98.19 457 THR A C 1
ATOM 3570 O O . THR A 1 457 ? 0.552 0.025 11.216 1.00 98.19 457 THR A O 1
ATOM 3573 N N . GLU A 1 458 ? 1.378 -0.098 9.136 1.00 98.31 458 GLU A N 1
ATOM 3574 C CA . GLU A 1 458 ? 0.065 -0.004 8.482 1.00 98.31 458 GLU A CA 1
ATOM 3575 C C . GLU A 1 458 ? -0.835 -1.188 8.871 1.00 98.31 458 GLU A C 1
ATOM 3577 O O . GLU A 1 458 ? -1.976 -0.983 9.296 1.00 98.31 458 GLU A O 1
ATOM 3582 N N . ALA A 1 459 ? -0.313 -2.416 8.817 1.00 98.75 459 ALA A N 1
ATOM 3583 C CA . ALA A 1 459 ? -1.044 -3.618 9.209 1.00 98.75 459 ALA A CA 1
ATOM 3584 C C . ALA A 1 459 ? -1.547 -3.558 10.660 1.00 98.75 459 ALA A C 1
ATOM 3586 O O . ALA A 1 459 ? -2.623 -4.071 10.968 1.00 98.75 459 ALA A O 1
ATOM 3587 N N . ILE A 1 460 ? -0.814 -2.896 11.557 1.00 98.75 460 ILE A N 1
ATOM 3588 C CA . ILE A 1 460 ? -1.242 -2.677 12.939 1.00 98.75 460 ILE A CA 1
ATOM 3589 C C . ILE A 1 460 ? -2.263 -1.533 13.021 1.00 98.75 460 ILE A C 1
ATOM 3591 O O . ILE A 1 460 ? -3.380 -1.748 13.488 1.00 98.75 460 ILE A O 1
ATOM 3595 N N . VAL A 1 461 ? -1.921 -0.325 12.571 1.00 98.62 461 VAL A N 1
ATOM 3596 C CA . VAL A 1 461 ? -2.749 0.879 12.770 1.00 98.62 461 VAL A CA 1
ATOM 3597 C C . VAL A 1 461 ? -4.040 0.812 11.954 1.00 98.62 461 VAL A C 1
ATOM 3599 O O . VAL A 1 461 ? -5.132 0.975 12.501 1.00 98.62 461 VAL A O 1
ATOM 3602 N N . ARG A 1 462 ? -3.933 0.528 10.655 1.00 97.88 462 ARG A N 1
ATOM 3603 C CA . ARG A 1 462 ? -5.056 0.486 9.710 1.00 97.88 462 ARG A CA 1
ATOM 3604 C C . ARG A 1 462 ? -5.694 -0.902 9.628 1.00 97.88 462 ARG A C 1
ATOM 3606 O O . ARG A 1 462 ? -6.915 -1.016 9.510 1.00 97.88 462 ARG A O 1
ATOM 3613 N N . GLY A 1 463 ? -4.891 -1.959 9.733 1.00 98.44 463 GLY A N 1
ATOM 3614 C CA . GLY A 1 463 ? -5.380 -3.338 9.741 1.00 98.44 463 GLY A CA 1
ATOM 3615 C C . GLY A 1 463 ? -6.009 -3.735 11.082 1.00 98.44 463 GLY A C 1
ATOM 3616 O O . GLY A 1 463 ? -7.230 -3.848 11.188 1.00 98.44 463 GLY A O 1
ATOM 3617 N N . LEU A 1 464 ? -5.204 -3.930 12.126 1.00 98.69 464 LEU A N 1
ATOM 3618 C CA . LEU A 1 464 ? -5.669 -4.442 13.420 1.00 98.69 464 LEU A CA 1
ATOM 3619 C C . LEU A 1 464 ? -6.545 -3.439 14.183 1.00 98.69 464 LEU A C 1
ATOM 3621 O O . LEU A 1 464 ? -7.640 -3.790 14.627 1.00 98.69 464 LEU A O 1
ATOM 3625 N N . PHE A 1 465 ? -6.071 -2.203 14.342 1.00 98.69 465 PHE A N 1
ATOM 3626 C CA . PHE A 1 465 ? -6.784 -1.165 15.087 1.00 98.69 465 PHE A CA 1
ATOM 3627 C C . PHE A 1 465 ? -7.803 -0.403 14.225 1.00 98.69 465 PHE A C 1
ATOM 3629 O O . PHE A 1 465 ? -8.691 0.256 14.771 1.00 98.69 465 PHE A O 1
ATOM 3636 N N . GLY A 1 466 ? -7.725 -0.510 12.896 1.00 98.31 466 GLY A N 1
ATOM 3637 C CA . GLY A 1 466 ? -8.711 0.077 11.988 1.00 98.31 466 GLY A CA 1
ATOM 3638 C C . GLY A 1 466 ? -8.810 1.592 12.048 1.00 98.31 466 GLY A C 1
ATOM 3639 O O . GLY A 1 466 ? -9.899 2.121 11.834 1.00 98.31 466 GLY A O 1
ATOM 3640 N N . VAL A 1 467 ? -7.719 2.282 12.375 1.00 98.50 467 VAL A N 1
ATOM 3641 C CA . VAL A 1 467 ? -7.698 3.741 12.441 1.00 98.50 467 VAL A CA 1
ATOM 3642 C C . VAL A 1 467 ? -7.384 4.314 11.064 1.00 98.50 467 VAL A C 1
ATOM 3644 O O . VAL A 1 467 ? -6.423 3.923 10.406 1.00 98.50 467 VAL A O 1
ATOM 3647 N N . THR A 1 468 ? -8.201 5.266 10.625 1.00 97.88 468 THR A N 1
ATOM 3648 C CA . THR A 1 468 ? -7.936 6.107 9.454 1.00 97.88 468 THR A CA 1
ATOM 3649 C C . THR A 1 468 ? -8.125 7.559 9.868 1.00 97.88 468 THR A C 1
ATOM 3651 O O . THR A 1 468 ? -9.142 7.892 10.479 1.00 97.88 468 THR A O 1
ATOM 3654 N N . ILE A 1 469 ? -7.146 8.405 9.547 1.00 97.62 469 ILE A N 1
ATOM 3655 C CA . ILE A 1 469 ? -7.213 9.855 9.743 1.00 97.62 469 ILE A CA 1
ATOM 3656 C C . ILE A 1 469 ? -6.871 10.491 8.401 1.00 97.62 469 ILE A C 1
ATOM 3658 O O . ILE A 1 469 ? -5.764 10.341 7.895 1.00 97.62 469 ILE A O 1
ATOM 3662 N N . GLU A 1 470 ? -7.834 11.166 7.805 1.00 96.94 470 GLU A N 1
ATOM 3663 C CA . GLU A 1 470 ? -7.693 11.900 6.552 1.00 96.94 470 GLU A CA 1
ATOM 3664 C C . GLU A 1 470 ? -8.278 13.298 6.754 1.00 96.94 470 GLU A C 1
ATOM 3666 O O . GLU A 1 470 ? -8.925 13.576 7.762 1.00 96.94 470 GLU A O 1
ATOM 3671 N N . ARG A 1 471 ? -8.069 14.206 5.801 1.00 94.88 471 ARG A N 1
ATOM 3672 C CA . ARG A 1 471 ? -8.541 15.595 5.923 1.00 94.88 471 ARG A CA 1
ATOM 3673 C C . ARG A 1 471 ? -10.054 15.712 6.095 1.00 94.88 471 ARG A C 1
ATOM 3675 O O . ARG A 1 471 ? -10.542 16.673 6.690 1.00 94.88 471 ARG A O 1
ATOM 3682 N N . ASP A 1 472 ? -10.799 14.798 5.489 1.00 93.75 472 ASP A N 1
ATOM 3683 C CA . ASP A 1 472 ? -12.249 14.868 5.364 1.00 93.75 472 ASP A CA 1
ATOM 3684 C C . ASP A 1 472 ? -12.968 13.648 5.955 1.00 93.75 472 ASP A C 1
ATOM 3686 O O . ASP A 1 472 ? -14.202 13.575 5.880 1.00 93.75 472 ASP A O 1
ATOM 3690 N N . ARG A 1 473 ? -12.221 12.741 6.597 1.00 95.69 473 ARG A N 1
ATOM 3691 C CA . ARG A 1 473 ? -12.727 11.491 7.160 1.00 95.69 473 ARG A CA 1
ATOM 3692 C C . ARG A 1 473 ? -11.868 11.011 8.331 1.00 95.69 473 ARG A C 1
ATOM 3694 O O . ARG A 1 473 ? -10.648 10.931 8.239 1.00 95.69 473 ARG A O 1
ATOM 3701 N N . ALA A 1 474 ? -12.535 10.586 9.400 1.00 97.25 474 ALA A N 1
ATOM 3702 C CA . ALA A 1 474 ? -11.938 9.800 10.473 1.00 97.25 474 ALA A CA 1
ATOM 3703 C C . ALA A 1 474 ? -12.741 8.516 10.664 1.00 97.25 474 ALA A C 1
ATOM 3705 O O . ALA A 1 474 ? -13.972 8.529 10.602 1.00 97.25 474 ALA A O 1
ATOM 3706 N N . ARG A 1 475 ? -12.047 7.401 10.889 1.00 97.94 475 ARG A N 1
ATOM 3707 C CA . ARG A 1 475 ? -12.682 6.087 10.974 1.00 97.94 475 ARG A CA 1
ATOM 3708 C C . ARG A 1 475 ? -11.998 5.192 12.004 1.00 97.94 475 ARG A C 1
ATOM 3710 O O . ARG A 1 475 ? -10.773 5.206 12.109 1.00 97.94 475 ARG A O 1
ATOM 3717 N N . VAL A 1 476 ? -12.802 4.414 12.731 1.00 98.31 476 VAL A N 1
ATOM 3718 C CA . VAL A 1 476 ? -12.379 3.461 13.768 1.00 98.31 476 VAL A CA 1
ATOM 3719 C C . VAL A 1 476 ? -13.035 2.095 13.531 1.00 98.31 476 VAL A C 1
ATOM 3721 O O . VAL A 1 476 ? -14.246 1.929 13.689 1.00 98.31 476 VAL A O 1
ATOM 3724 N N . LEU A 1 477 ? -12.227 1.106 13.142 1.00 97.94 477 LEU A N 1
ATOM 3725 C CA . LEU A 1 477 ? -12.628 -0.284 12.880 1.00 97.94 477 LEU A CA 1
ATOM 3726 C C . LEU A 1 477 ? -11.757 -1.298 13.652 1.00 97.94 477 LEU A C 1
ATOM 3728 O O . LEU A 1 477 ? -10.982 -2.033 13.037 1.00 97.94 477 LEU A O 1
ATOM 3732 N N . PRO A 1 478 ? -11.844 -1.387 14.989 1.00 97.81 478 PRO A N 1
ATOM 3733 C CA . PRO A 1 478 ? -11.089 -2.382 15.741 1.00 97.81 478 PRO A CA 1
ATOM 3734 C C . PRO A 1 478 ? -11.414 -3.797 15.249 1.00 97.81 478 PRO A C 1
ATOM 3736 O O . PRO A 1 478 ? -12.563 -4.246 15.275 1.00 97.81 478 PRO A O 1
ATOM 3739 N N . ARG A 1 479 ? -10.374 -4.534 14.854 1.00 97.69 479 ARG A N 1
ATOM 3740 C CA . ARG A 1 479 ? -10.425 -5.958 14.484 1.00 97.69 479 ARG A CA 1
ATOM 3741 C C . ARG A 1 479 ? -9.793 -6.837 15.572 1.00 97.69 479 ARG A C 1
ATOM 3743 O O . ARG A 1 479 ? -9.323 -7.942 15.311 1.00 97.69 479 ARG A O 1
ATOM 3750 N N . LEU A 1 480 ? -9.833 -6.348 16.815 1.00 96.00 480 LEU A N 1
ATOM 3751 C CA . LEU A 1 480 ? -9.270 -6.967 18.022 1.00 96.00 480 LEU A CA 1
ATOM 3752 C C . LEU A 1 480 ? -10.075 -8.184 18.520 1.00 96.00 480 LEU A C 1
ATOM 3754 O O . LEU A 1 480 ? -9.583 -8.993 19.309 1.00 96.00 480 LEU A O 1
ATOM 3758 N N . ARG A 1 481 ? -11.298 -8.382 18.010 1.00 93.06 481 ARG A N 1
ATOM 3759 C CA . ARG A 1 481 ? -12.179 -9.511 18.352 1.00 93.06 481 ARG A CA 1
ATOM 3760 C C . ARG A 1 481 ? -12.454 -9.556 19.860 1.00 93.06 481 ARG A C 1
ATOM 3762 O O . ARG A 1 481 ? -13.081 -8.651 20.396 1.00 93.06 481 ARG A O 1
ATOM 3769 N N . LYS A 1 482 ? -12.013 -10.623 20.527 1.00 93.44 482 LYS A N 1
ATOM 3770 C CA . LYS A 1 482 ? -12.209 -10.862 21.964 1.00 93.44 482 LYS A CA 1
ATOM 3771 C C . LYS A 1 482 ? -11.076 -10.316 22.838 1.00 93.44 482 LYS A C 1
ATOM 3773 O O . LYS A 1 482 ? -11.036 -10.637 24.019 1.00 93.44 482 LYS A O 1
ATOM 3778 N N . HIS A 1 483 ? -10.106 -9.646 22.226 1.00 95.25 483 HIS A N 1
ATOM 3779 C CA . HIS A 1 483 ? -8.923 -9.140 22.899 1.00 95.25 483 HIS A CA 1
ATOM 3780 C C . HIS A 1 483 ? -9.125 -7.662 23.177 1.00 95.25 483 HIS A C 1
ATOM 3782 O O . HIS A 1 483 ? -9.526 -6.922 22.281 1.00 95.25 483 HIS A O 1
ATOM 3788 N N . ASP A 1 484 ? -8.838 -7.248 24.402 1.00 97.12 484 ASP A N 1
ATOM 3789 C CA . ASP A 1 484 ? -8.771 -5.832 24.727 1.00 97.12 484 ASP A CA 1
ATOM 3790 C C . ASP A 1 484 ? -7.567 -5.207 24.012 1.00 97.12 484 ASP A C 1
ATOM 3792 O O . ASP A 1 484 ? -6.577 -5.884 23.703 1.00 97.12 484 ASP A O 1
ATOM 3796 N N . GLY A 1 485 ? -7.639 -3.911 23.737 1.00 97.50 485 GLY A N 1
ATOM 3797 C CA . GLY A 1 485 ? -6.538 -3.198 23.109 1.00 97.50 485 GLY A CA 1
ATOM 3798 C C . GLY A 1 485 ? -6.751 -1.699 23.105 1.00 97.50 485 GLY A C 1
ATOM 3799 O O . GLY A 1 485 ? -7.873 -1.214 23.187 1.00 97.50 485 GLY A O 1
ATOM 3800 N N . GLU A 1 486 ? -5.656 -0.968 22.986 1.00 97.94 486 GLU A N 1
ATOM 3801 C CA . GLU A 1 486 ? -5.649 0.489 22.994 1.00 97.94 486 GLU A CA 1
ATOM 3802 C C . GLU A 1 486 ? -4.730 1.020 21.896 1.00 97.94 486 GLU A C 1
ATOM 3804 O O . GLU A 1 486 ? -3.693 0.428 21.580 1.00 97.94 486 GLU A O 1
ATOM 3809 N N . ILE A 1 487 ? -5.116 2.150 21.314 1.00 98.56 487 ILE A N 1
ATOM 3810 C CA . ILE A 1 487 ? -4.300 2.906 20.367 1.00 98.56 487 ILE A CA 1
ATOM 3811 C C . ILE A 1 487 ? -4.424 4.395 20.669 1.00 98.56 487 ILE A C 1
ATOM 3813 O O . ILE A 1 487 ? -5.485 4.893 21.053 1.00 98.56 487 ILE A O 1
ATOM 3817 N N . ARG A 1 488 ? -3.320 5.109 20.494 1.00 98.06 488 ARG A N 1
ATOM 3818 C CA . ARG A 1 488 ? -3.242 6.564 20.495 1.00 98.06 488 ARG A CA 1
ATOM 3819 C C . ARG A 1 488 ? -2.647 6.962 19.152 1.00 98.06 488 ARG A C 1
ATOM 3821 O O . ARG A 1 488 ? -1.433 6.945 19.025 1.00 98.06 488 ARG A O 1
ATOM 3828 N N . ALA A 1 489 ? -3.456 7.218 18.125 1.00 98.12 489 ALA A N 1
ATOM 3829 C CA . ALA A 1 489 ? -2.946 7.569 16.797 1.00 98.12 489 ALA A CA 1
ATOM 3830 C C . ALA A 1 489 ? -2.921 9.086 16.612 1.00 98.12 489 ALA A C 1
ATOM 3832 O O . ALA A 1 489 ? -3.916 9.762 16.872 1.00 98.12 489 ALA A O 1
ATOM 3833 N N . PHE A 1 490 ? -1.798 9.614 16.132 1.00 97.62 490 PHE A N 1
ATOM 3834 C CA . PHE A 1 490 ? -1.577 11.045 15.938 1.00 97.62 490 PHE A CA 1
ATOM 3835 C C . PHE A 1 490 ? -0.893 11.314 14.605 1.00 97.62 490 PHE A C 1
ATOM 3837 O O . PHE A 1 490 ? 0.047 10.614 14.249 1.00 97.62 490 PHE A O 1
ATOM 3844 N N . GLN A 1 491 ? -1.350 12.339 13.889 1.00 97.31 491 GLN A N 1
ATOM 3845 C CA . GLN A 1 491 ? -0.721 12.837 12.670 1.00 97.31 491 GLN A CA 1
ATOM 3846 C C . GLN A 1 491 ? 0.043 14.137 12.958 1.00 97.31 491 GLN A C 1
ATOM 3848 O O . GLN A 1 491 ? -0.584 15.197 13.073 1.00 97.31 491 GLN A O 1
ATOM 3853 N N . PRO A 1 492 ? 1.390 14.117 13.003 1.00 97.25 492 PRO A N 1
ATOM 3854 C CA . PRO A 1 492 ? 2.181 15.317 13.285 1.00 97.25 492 PRO A CA 1
ATOM 3855 C C . PRO A 1 492 ? 1.946 16.455 12.286 1.00 97.25 492 PRO A C 1
ATOM 3857 O O . PRO A 1 492 ? 1.989 17.624 12.656 1.00 97.25 492 PRO A O 1
ATOM 3860 N N . SER A 1 493 ? 1.666 16.112 11.026 1.00 96.56 493 SER A N 1
ATOM 3861 C CA . SER A 1 493 ? 1.473 17.073 9.931 1.00 96.56 493 SER A CA 1
ATOM 3862 C C . SER A 1 493 ? 0.220 17.942 10.075 1.00 96.56 493 SER A C 1
ATOM 3864 O O . SER A 1 493 ? 0.205 19.077 9.609 1.00 96.56 493 SER A O 1
ATOM 3866 N N . THR A 1 494 ? -0.837 17.414 10.696 1.00 96.44 494 THR A N 1
ATOM 3867 C CA . THR A 1 494 ? -2.152 18.074 10.792 1.00 96.44 494 THR A CA 1
ATOM 3868 C C . THR A 1 494 ? -2.546 18.401 12.230 1.00 96.44 494 THR A C 1
ATOM 3870 O O . THR A 1 494 ? -3.448 19.206 12.454 1.00 96.44 494 THR A O 1
ATOM 3873 N N . GLY A 1 495 ? -1.893 17.779 13.217 1.00 96.62 495 GLY A N 1
ATOM 3874 C CA . GLY A 1 495 ? -2.295 17.838 14.619 1.00 96.62 495 GLY A CA 1
ATOM 3875 C C . GLY A 1 495 ? -3.545 17.005 14.931 1.00 96.62 495 GLY A C 1
ATOM 3876 O O . GLY A 1 495 ? -4.059 17.076 16.050 1.00 96.62 495 GLY A O 1
ATOM 3877 N N . LEU A 1 496 ? -4.059 16.240 13.961 1.00 97.62 496 LEU A N 1
ATOM 3878 C CA . LEU A 1 496 ? -5.232 15.391 14.141 1.00 97.62 496 LEU A CA 1
ATOM 3879 C C . LEU A 1 496 ? -4.871 14.128 14.925 1.00 97.62 496 LEU A C 1
ATOM 3881 O O . LEU A 1 496 ? -3.806 13.541 14.725 1.00 97.62 496 LEU A O 1
ATOM 3885 N N . TYR A 1 497 ? -5.774 13.690 15.798 1.00 98.19 497 TYR A N 1
ATOM 3886 C CA . TYR A 1 497 ? -5.637 12.433 16.522 1.00 98.19 497 TYR A CA 1
ATOM 3887 C C . TYR A 1 497 ? -6.951 11.656 16.589 1.00 98.19 497 TYR A C 1
ATOM 3889 O O . TYR A 1 497 ? -8.052 12.219 16.570 1.00 98.19 497 TYR A O 1
ATOM 3897 N N . VAL A 1 498 ? -6.802 10.340 16.692 1.00 98.44 498 VAL A N 1
ATOM 3898 C CA . VAL A 1 498 ? -7.862 9.387 17.014 1.00 98.44 498 VAL A CA 1
ATOM 3899 C C . VAL A 1 498 ? -7.262 8.375 17.983 1.00 98.44 498 VAL A C 1
ATOM 3901 O O . VAL A 1 498 ? -6.331 7.644 17.647 1.00 98.44 498 VAL A O 1
ATOM 3904 N N . SER A 1 499 ? -7.796 8.340 19.195 1.00 98.31 499 SER A N 1
ATOM 3905 C CA . SER A 1 499 ? -7.359 7.458 20.274 1.00 98.31 499 SER A CA 1
ATOM 3906 C C . SER A 1 499 ? -8.543 6.638 20.759 1.00 98.31 499 SER A C 1
ATOM 3908 O O . SER A 1 499 ? -9.653 7.165 20.820 1.00 98.31 499 SER A O 1
ATOM 3910 N N . TYR A 1 500 ? -8.332 5.375 21.124 1.00 98.62 500 TYR A N 1
ATOM 3911 C CA . TYR A 1 500 ? -9.369 4.598 21.792 1.00 98.62 500 TYR A CA 1
ATOM 3912 C C . TYR A 1 500 ? -8.826 3.499 22.704 1.00 98.62 500 TYR A C 1
ATOM 3914 O O . TYR A 1 500 ? -7.731 2.979 22.481 1.00 98.62 500 TYR A O 1
ATOM 3922 N N . ASP A 1 501 ? -9.661 3.116 23.668 1.00 98.38 501 ASP A N 1
ATOM 3923 C CA . ASP A 1 501 ? -9.588 1.888 24.452 1.00 98.38 501 ASP A CA 1
ATOM 3924 C C . ASP A 1 501 ? -10.758 0.981 24.036 1.00 98.38 501 ASP A C 1
ATOM 3926 O O . ASP A 1 501 ? -11.929 1.367 24.084 1.00 98.38 501 ASP A O 1
ATOM 3930 N N . TYR A 1 502 ? -10.438 -0.231 23.592 1.00 98.19 502 TYR A N 1
ATOM 3931 C CA . TYR A 1 502 ? -11.390 -1.260 23.193 1.00 98.19 502 TYR A CA 1
ATOM 3932 C C . TYR A 1 502 ? -11.425 -2.356 24.252 1.00 98.19 502 TYR A C 1
ATOM 3934 O O . TYR A 1 502 ? -10.395 -2.949 24.579 1.00 98.19 502 TYR A O 1
ATOM 3942 N N . MET A 1 503 ? -12.623 -2.645 24.753 1.00 97.00 503 MET A N 1
ATOM 3943 C CA . MET A 1 503 ? -12.859 -3.662 25.773 1.00 97.00 503 MET A CA 1
ATOM 3944 C C . MET A 1 503 ? -13.935 -4.639 25.311 1.00 97.00 503 MET A C 1
ATOM 3946 O O . MET A 1 503 ? -15.042 -4.239 24.928 1.00 97.00 503 MET A O 1
ATOM 3950 N N . TYR A 1 504 ? -13.633 -5.931 25.394 1.00 94.38 504 TYR A N 1
ATOM 3951 C CA . TYR A 1 504 ? -14.564 -6.993 25.041 1.00 94.38 504 TYR A CA 1
ATOM 3952 C C . TYR A 1 504 ? -15.133 -7.677 26.293 1.00 94.38 504 TYR A C 1
ATOM 3954 O O . TYR A 1 504 ? -14.429 -8.333 27.058 1.00 94.38 504 TYR A O 1
ATOM 3962 N N . GLY A 1 505 ? -16.447 -7.557 26.486 1.00 91.88 505 GLY A N 1
ATOM 3963 C CA . GLY A 1 505 ? -17.202 -8.193 27.564 1.00 91.88 505 GLY A CA 1
ATOM 3964 C C . GLY A 1 505 ? -17.973 -9.439 27.120 1.00 91.88 505 GLY A C 1
ATOM 3965 O O . GLY A 1 505 ? -18.009 -9.817 25.949 1.00 91.88 505 GLY A O 1
ATOM 3966 N N . GLN A 1 506 ? -18.643 -10.093 28.074 1.00 87.88 506 GLN A N 1
ATOM 3967 C CA . GLN A 1 506 ? -19.460 -11.278 27.789 1.00 87.88 506 GLN A CA 1
ATOM 3968 C C . GLN A 1 506 ? -20.673 -10.946 26.906 1.00 87.88 506 GLN A C 1
ATOM 3970 O O . GLN A 1 506 ? -21.031 -11.729 26.027 1.00 87.88 506 GLN A O 1
ATOM 3975 N N . ASP A 1 507 ? -21.306 -9.799 27.124 1.00 91.81 507 ASP A N 1
ATOM 3976 C CA . ASP A 1 507 ? -22.541 -9.344 26.482 1.00 91.81 507 ASP A CA 1
ATOM 3977 C C . ASP A 1 507 ? -22.415 -7.951 25.848 1.00 91.81 507 ASP A C 1
ATOM 3979 O O . ASP A 1 507 ? -23.386 -7.438 25.297 1.00 91.81 507 ASP A O 1
ATOM 3983 N N . SER A 1 508 ? -21.222 -7.358 25.853 1.00 94.88 508 SER A N 1
ATOM 3984 C CA . SER A 1 508 ? -20.996 -6.027 25.297 1.00 94.88 508 SER A CA 1
ATOM 3985 C C . SER A 1 508 ? -19.611 -5.860 24.688 1.00 94.88 508 SER A C 1
ATOM 3987 O O . SER A 1 508 ? -18.647 -6.466 25.147 1.00 94.88 508 SER A O 1
ATOM 3989 N N . ILE A 1 509 ? -19.504 -4.951 23.727 1.00 97.00 509 ILE A N 1
ATOM 3990 C CA . ILE A 1 509 ? -18.247 -4.358 23.267 1.00 97.00 509 ILE A CA 1
ATOM 3991 C C . ILE A 1 509 ? -18.276 -2.886 23.671 1.00 97.00 509 ILE A C 1
ATOM 3993 O O . ILE A 1 509 ? -19.272 -2.206 23.414 1.00 97.00 509 ILE A O 1
ATOM 3997 N N . VAL A 1 510 ? -17.212 -2.400 24.306 1.00 97.75 510 VAL A N 1
ATOM 3998 C CA . VAL A 1 510 ? -17.076 -0.995 24.706 1.00 97.75 510 VAL A CA 1
ATOM 3999 C C . VAL A 1 510 ? -15.899 -0.375 23.967 1.00 97.75 510 VAL A C 1
ATOM 4001 O O . VAL A 1 510 ? -14.818 -0.957 23.915 1.00 97.75 510 VAL A O 1
ATOM 4004 N N . LEU A 1 511 ? -16.134 0.804 23.399 1.00 98.44 511 LEU A N 1
ATOM 4005 C CA . LEU A 1 511 ? -15.138 1.644 22.756 1.00 98.44 511 LEU A CA 1
ATOM 4006 C C . LEU A 1 511 ? -15.165 3.015 23.435 1.00 98.44 511 LEU A C 1
ATOM 4008 O O . LEU A 1 511 ? -16.060 3.824 23.179 1.00 98.44 511 LEU A O 1
ATOM 4012 N N . ASP A 1 512 ? -14.179 3.268 24.283 1.00 98.56 512 ASP A N 1
ATOM 4013 C CA . ASP A 1 512 ? -13.914 4.608 24.795 1.00 98.56 512 ASP A CA 1
ATOM 4014 C C . ASP A 1 512 ? -12.971 5.294 23.828 1.00 98.56 512 ASP A C 1
ATOM 4016 O O . ASP A 1 512 ? -11.895 4.770 23.565 1.00 98.56 512 ASP A O 1
ATOM 4020 N N . TYR A 1 513 ? -13.357 6.434 23.270 1.00 98.62 513 TYR A N 1
ATOM 4021 C CA . TYR A 1 513 ? -12.553 7.081 22.242 1.00 98.62 513 TYR A CA 1
ATOM 4022 C C . TYR A 1 513 ? -12.444 8.585 22.448 1.00 98.62 513 TYR A C 1
ATOM 4024 O O . TYR A 1 513 ? -13.267 9.205 23.119 1.00 98.62 513 TYR A O 1
ATOM 4032 N N . GLY A 1 514 ? -11.408 9.151 21.838 1.00 98.31 514 GLY A N 1
ATOM 4033 C CA . GLY A 1 514 ? -11.117 10.572 21.789 1.00 98.31 514 GLY A CA 1
ATOM 4034 C C . GLY A 1 514 ? -10.647 10.985 20.400 1.00 98.31 514 GLY A C 1
ATOM 4035 O O . GLY A 1 514 ? -9.826 10.299 19.787 1.00 98.31 514 GLY A O 1
ATOM 4036 N N . SER A 1 515 ? -11.158 12.103 19.890 1.00 98.25 515 SER A N 1
ATOM 4037 C CA . SER A 1 515 ? -10.669 12.710 18.651 1.00 98.25 515 SER A CA 1
ATOM 4038 C C . SER A 1 515 ? -10.873 14.221 18.639 1.00 98.25 515 SER A C 1
ATOM 4040 O O . SER A 1 515 ? -11.828 14.734 19.220 1.00 98.25 515 SER A O 1
ATOM 4042 N N . ASN A 1 516 ? -9.995 14.926 17.925 1.00 97.81 516 ASN A N 1
ATOM 4043 C CA . ASN A 1 516 ? -10.175 16.327 17.538 1.00 97.81 516 ASN A CA 1
ATOM 4044 C C . ASN A 1 516 ? -10.530 16.502 16.052 1.00 97.81 516 ASN A C 1
ATOM 4046 O O . ASN A 1 516 ? -10.459 17.620 15.538 1.00 97.81 516 ASN A O 1
ATOM 4050 N N . HIS A 1 517 ? -10.886 15.425 15.346 1.00 98.06 517 HIS A N 1
ATOM 4051 C CA . HIS A 1 517 ? -11.264 15.516 13.942 1.00 98.06 517 HIS A CA 1
ATOM 4052 C C . HIS A 1 517 ? -12.492 16.433 13.776 1.00 98.06 517 HIS A C 1
ATOM 4054 O O . HIS A 1 517 ? -13.427 16.345 14.572 1.00 98.06 517 HIS A O 1
ATOM 4060 N N . PRO A 1 518 ? -12.542 17.328 12.773 1.00 96.81 518 PRO A N 1
ATOM 4061 C CA . PRO A 1 518 ? -13.625 18.311 12.658 1.00 96.81 518 PRO A CA 1
ATOM 4062 C C . PRO A 1 518 ? -14.977 17.715 12.229 1.00 96.81 518 PRO A C 1
ATOM 4064 O O . PRO A 1 518 ? -15.996 18.402 12.284 1.00 96.81 518 PRO A O 1
ATOM 4067 N N . ARG A 1 519 ? -14.996 16.462 11.766 1.00 96.69 519 ARG A N 1
ATOM 4068 C CA . ARG A 1 519 ? -16.204 15.731 11.341 1.00 96.69 519 ARG A CA 1
ATOM 4069 C C . ARG A 1 519 ? -16.510 14.571 12.284 1.00 96.69 519 ARG A C 1
ATOM 4071 O O . ARG A 1 519 ? -15.665 14.222 13.105 1.00 96.69 519 ARG A O 1
ATOM 4078 N N . SER A 1 520 ? -17.692 13.971 12.129 1.00 96.75 520 SER A N 1
ATOM 4079 C CA . SER A 1 520 ? -18.022 12.707 12.790 1.00 96.75 520 SER A CA 1
ATOM 4080 C C . SER A 1 520 ? -17.006 11.616 12.453 1.00 96.75 520 SER A C 1
ATOM 4082 O O . SER A 1 520 ? -16.278 11.688 11.457 1.00 96.75 520 SER A O 1
ATOM 4084 N N . ILE A 1 521 ? -16.948 10.628 13.336 1.00 98.06 521 ILE A N 1
ATOM 4085 C CA . ILE A 1 521 ? -16.113 9.446 13.218 1.00 98.06 521 ILE A CA 1
ATOM 4086 C C . ILE A 1 521 ? -17.000 8.299 12.746 1.00 98.06 521 ILE A C 1
ATOM 4088 O O . ILE A 1 521 ? -17.996 7.962 13.392 1.00 98.06 521 ILE A O 1
ATOM 4092 N N . GLU A 1 522 ? -16.599 7.660 11.653 1.00 98.31 522 GLU A N 1
ATOM 4093 C CA . GLU A 1 522 ? -17.203 6.410 11.212 1.00 98.31 522 GLU A CA 1
ATOM 4094 C C . GLU A 1 522 ? -16.716 5.267 12.111 1.00 98.31 522 GLU A C 1
ATOM 4096 O O . GLU A 1 522 ? -15.529 4.925 12.098 1.00 98.31 522 GLU A O 1
ATOM 4101 N N . VAL A 1 523 ? -17.607 4.626 12.865 1.00 98.62 523 VAL A N 1
ATOM 4102 C CA . VAL A 1 523 ? -17.245 3.493 13.725 1.00 98.62 523 VAL A CA 1
ATOM 4103 C C . VAL A 1 523 ? -17.835 2.212 13.156 1.00 98.62 523 VAL A C 1
ATOM 4105 O O . VAL A 1 523 ? -19.033 2.147 12.887 1.00 98.62 523 VAL A O 1
ATOM 4108 N N . ARG A 1 524 ? -17.018 1.162 12.989 1.00 98.00 524 ARG A N 1
ATOM 4109 C CA . ARG A 1 524 ? -17.537 -0.192 12.722 1.00 98.00 524 ARG A CA 1
ATOM 4110 C C . ARG A 1 524 ? -16.868 -1.214 13.631 1.00 98.00 524 ARG A C 1
ATOM 4112 O O . ARG A 1 524 ? -15.705 -1.562 13.451 1.00 98.00 524 ARG A O 1
ATOM 4119 N N . LEU A 1 525 ? -17.607 -1.702 14.624 1.00 97.12 525 LEU A N 1
ATOM 4120 C CA . LEU A 1 525 ? -17.083 -2.660 15.599 1.00 97.12 525 LEU A CA 1
ATOM 4121 C C . LEU A 1 525 ? -17.287 -4.088 15.099 1.00 97.12 525 LEU A C 1
ATOM 4123 O O . LEU A 1 525 ? -18.424 -4.505 14.866 1.00 97.12 525 LEU A O 1
ATOM 4127 N N . LEU A 1 526 ? -16.191 -4.836 14.949 1.00 96.44 526 LEU A N 1
ATOM 4128 C CA . LEU A 1 526 ? -16.234 -6.263 14.638 1.00 96.44 526 LEU A CA 1
ATOM 4129 C C . LEU A 1 526 ? -16.883 -7.014 15.805 1.00 96.44 526 LEU A C 1
ATOM 4131 O O . LEU A 1 526 ? -16.351 -7.002 16.915 1.00 96.44 526 LEU A O 1
ATOM 4135 N N . PHE A 1 527 ? -17.998 -7.699 15.559 1.00 92.06 527 PHE A N 1
ATOM 4136 C CA . PHE A 1 527 ? -18.674 -8.493 16.587 1.00 92.06 527 PHE A CA 1
ATOM 4137 C C . PHE A 1 527 ? -18.548 -10.003 16.317 1.00 92.06 527 PHE A C 1
ATOM 4139 O O . PHE A 1 527 ? -18.301 -10.422 15.184 1.00 92.06 527 PHE A O 1
ATOM 4146 N N . PRO A 1 528 ? -18.666 -10.859 17.353 1.00 87.19 528 PRO A N 1
ATOM 4147 C CA . PRO A 1 528 ? -18.492 -12.299 17.199 1.00 87.19 528 PRO A CA 1
ATOM 4148 C C . PRO A 1 528 ? -19.493 -12.913 16.218 1.00 87.19 528 PRO A C 1
ATOM 4150 O O . PRO A 1 528 ? -20.698 -12.668 16.310 1.00 87.19 528 PRO A O 1
ATOM 4153 N N . LEU A 1 529 ? -18.998 -13.789 15.340 1.00 80.75 529 LEU A N 1
ATOM 4154 C CA . LEU A 1 529 ? -19.834 -14.531 14.400 1.00 80.75 529 LEU A CA 1
ATOM 4155 C C . LEU A 1 529 ? -20.951 -15.285 15.139 1.00 80.75 529 LEU A C 1
ATOM 4157 O O . LEU A 1 529 ? -20.708 -15.960 16.141 1.00 80.75 529 LEU A O 1
ATOM 4161 N N . GLY A 1 530 ? -22.173 -15.188 14.616 1.00 80.50 530 GLY A N 1
ATOM 4162 C CA . GLY A 1 530 ? -23.345 -15.868 15.171 1.00 80.50 530 GLY A CA 1
ATOM 4163 C C . GLY A 1 530 ? -23.997 -15.163 16.363 1.00 80.50 530 GLY A C 1
ATOM 4164 O O . GLY A 1 530 ? -24.954 -15.702 16.912 1.00 80.50 530 GLY A O 1
ATOM 4165 N N . ARG A 1 531 ? -23.525 -13.974 16.760 1.00 87.44 531 ARG A N 1
ATOM 4166 C CA . ARG A 1 531 ? -24.226 -13.112 17.722 1.00 87.44 531 ARG A CA 1
ATOM 4167 C C . ARG A 1 531 ? -24.979 -11.996 17.014 1.00 87.44 531 ARG A C 1
ATOM 4169 O O . ARG A 1 531 ? -24.495 -11.465 16.025 1.00 87.44 531 ARG A O 1
ATOM 4176 N N . GLY A 1 532 ? -26.155 -11.636 17.521 1.00 90.00 532 GLY A N 1
ATOM 4177 C CA . GLY A 1 532 ? -26.876 -10.445 17.072 1.00 90.00 532 GLY A CA 1
ATOM 4178 C C . GLY A 1 532 ? -26.501 -9.206 17.883 1.00 90.00 532 GLY A C 1
ATOM 4179 O O . GLY A 1 532 ? -25.993 -9.318 19.001 1.00 90.00 532 GLY A O 1
ATOM 4180 N N . ILE A 1 533 ? -26.797 -8.030 17.333 1.00 95.25 533 ILE A N 1
ATOM 4181 C CA . ILE A 1 533 ? -26.735 -6.755 18.053 1.00 95.25 533 ILE A CA 1
ATOM 4182 C C . ILE A 1 533 ? -28.102 -6.498 18.694 1.00 95.25 533 ILE A C 1
ATOM 4184 O O . ILE A 1 533 ? -29.136 -6.650 18.043 1.00 95.25 533 ILE A O 1
ATOM 4188 N N . GLU A 1 534 ? -28.113 -6.166 19.980 1.00 95.25 534 GLU A N 1
ATOM 4189 C CA . GLU A 1 534 ? -29.327 -5.786 20.709 1.00 95.25 534 GLU A CA 1
ATOM 4190 C C . GLU A 1 534 ? -29.519 -4.268 20.687 1.00 95.25 534 GLU A C 1
ATOM 4192 O O . GLU A 1 534 ? -30.590 -3.772 20.342 1.00 95.25 534 GLU A O 1
ATOM 4197 N N . GLU A 1 535 ? -28.465 -3.527 21.019 1.00 96.69 535 GLU A N 1
ATOM 4198 C CA . GLU A 1 535 ? -28.511 -2.077 21.167 1.00 96.69 535 GLU A CA 1
ATOM 4199 C C . GLU A 1 535 ? -27.127 -1.473 20.921 1.00 96.69 535 GLU A C 1
ATOM 4201 O O . GLU A 1 535 ? -26.104 -2.083 21.238 1.00 96.69 535 GLU A O 1
ATOM 4206 N N . VAL A 1 536 ? -27.103 -0.247 20.399 1.00 98.25 536 VAL A N 1
ATOM 4207 C CA . VAL A 1 536 ? -25.901 0.585 20.316 1.00 98.25 536 VAL A CA 1
ATOM 4208 C C . VAL A 1 536 ? -26.196 1.914 20.988 1.00 98.25 536 VAL A C 1
ATOM 4210 O O . VAL A 1 536 ? -27.226 2.531 20.710 1.00 98.25 536 VAL A O 1
ATOM 4213 N N . SER A 1 537 ? -25.297 2.359 21.859 1.00 98.19 537 SER A N 1
ATOM 4214 C CA . SER A 1 537 ? -25.432 3.627 22.573 1.00 98.19 537 SER A CA 1
ATOM 4215 C C . SER A 1 537 ? -24.124 4.404 22.604 1.00 98.19 537 SER A C 1
ATOM 4217 O O . SER A 1 537 ? -23.065 3.793 22.743 1.00 98.19 537 SER A O 1
ATOM 4219 N N . ILE A 1 538 ? -24.213 5.732 22.564 1.00 98.50 538 ILE A N 1
ATOM 4220 C CA . ILE A 1 538 ? -23.103 6.659 22.803 1.00 98.50 538 ILE A CA 1
ATOM 4221 C C . ILE A 1 538 ? -23.461 7.502 24.023 1.00 98.50 538 ILE A C 1
ATOM 4223 O O . ILE A 1 538 ? -24.537 8.096 24.069 1.00 98.50 538 ILE A O 1
ATOM 4227 N N . ASP A 1 539 ? -22.605 7.487 25.044 1.00 97.12 539 ASP A N 1
ATOM 4228 C CA . ASP A 1 539 ? -22.825 8.159 26.334 1.00 97.12 539 ASP A CA 1
ATOM 4229 C C . ASP A 1 539 ? -24.189 7.826 26.973 1.00 97.12 539 ASP A C 1
ATOM 4231 O O . ASP A 1 539 ? -24.835 8.645 27.627 1.00 97.12 539 ASP A O 1
ATOM 4235 N N . GLY A 1 540 ? -24.648 6.588 26.761 1.00 95.31 540 GLY A N 1
ATOM 4236 C CA . GLY A 1 540 ? -25.932 6.080 27.247 1.00 95.31 540 GLY A CA 1
ATOM 4237 C C . GLY A 1 540 ? -27.152 6.455 26.397 1.00 95.31 540 GLY A C 1
ATOM 4238 O O . GLY A 1 540 ? -28.240 5.956 26.676 1.00 95.31 540 GLY A O 1
ATOM 4239 N N . ALA A 1 541 ? -27.002 7.275 25.354 1.00 97.62 541 ALA A N 1
ATOM 4240 C CA . ALA A 1 541 ? -28.065 7.564 24.395 1.00 97.62 541 ALA A CA 1
ATOM 4241 C C . ALA A 1 541 ? -28.036 6.560 23.236 1.00 97.62 541 ALA A C 1
ATOM 4243 O O . ALA A 1 541 ? -26.997 6.356 22.610 1.00 97.62 541 ALA A O 1
ATOM 4244 N N . GLN A 1 542 ? -29.175 5.936 22.934 1.00 98.06 542 GLN A N 1
ATOM 4245 C CA . GLN A 1 542 ? -29.285 4.979 21.834 1.00 98.06 542 GLN A CA 1
ATOM 4246 C C . GLN A 1 542 ? -29.075 5.667 20.475 1.00 98.06 542 GLN A C 1
ATOM 4248 O O . GLN A 1 542 ? -29.631 6.739 20.223 1.00 98.06 542 GLN A O 1
ATOM 4253 N N . VAL A 1 543 ? -28.313 5.027 19.587 1.00 98.06 543 VAL A N 1
ATOM 4254 C CA . VAL A 1 543 ? -28.020 5.525 18.234 1.00 98.06 543 VAL A CA 1
ATOM 4255 C C . VAL A 1 543 ? -28.431 4.510 17.161 1.00 98.06 543 VAL A C 1
ATOM 4257 O O . VAL A 1 543 ? -28.455 3.301 17.423 1.00 98.06 543 VAL A O 1
ATOM 4260 N N . PRO A 1 544 ? -28.783 4.965 15.943 1.00 97.69 544 PRO A N 1
ATOM 4261 C CA . PRO A 1 544 ? -29.007 4.058 14.825 1.00 97.69 544 PRO A CA 1
ATOM 4262 C C . PRO A 1 544 ? -27.710 3.333 14.453 1.00 97.69 544 PRO A C 1
ATOM 4264 O O . PRO A 1 544 ? -26.624 3.906 14.510 1.00 97.69 544 PRO A O 1
ATOM 4267 N N . HIS A 1 545 ? -27.842 2.079 14.032 1.00 97.94 545 HIS A N 1
ATOM 4268 C CA . HIS A 1 545 ? -26.725 1.264 13.571 1.00 97.94 545 HIS A CA 1
ATOM 4269 C C . HIS A 1 545 ? -27.145 0.382 12.396 1.00 97.94 545 HIS A C 1
ATOM 4271 O O . HIS A 1 545 ? -28.336 0.156 12.160 1.00 97.94 545 HIS A O 1
ATOM 4277 N N . GLN A 1 546 ? -26.155 -0.128 11.670 1.00 97.38 546 GLN A N 1
ATOM 4278 C CA . GLN A 1 546 ? -26.328 -1.098 10.596 1.00 97.38 546 GLN A CA 1
ATOM 4279 C C . GLN A 1 546 ? -25.394 -2.285 10.811 1.00 97.38 546 GLN A C 1
ATOM 4281 O O . GLN A 1 546 ? -24.309 -2.145 11.374 1.00 97.38 546 GLN A O 1
ATOM 4286 N N . VAL A 1 547 ? -25.823 -3.462 10.361 1.00 96.69 547 VAL A N 1
ATOM 4287 C CA . VAL A 1 547 ? -24.956 -4.639 10.301 1.00 96.69 547 VAL A CA 1
ATOM 4288 C C . VAL A 1 547 ? -24.410 -4.750 8.887 1.00 96.69 547 VAL A C 1
ATOM 4290 O O . VAL A 1 547 ? -25.164 -4.967 7.939 1.00 96.69 547 VAL A O 1
ATOM 4293 N N . GLU A 1 548 ? -23.097 -4.624 8.759 1.00 95.69 548 GLU A N 1
ATOM 4294 C CA . GLU A 1 548 ? -22.369 -4.807 7.506 1.00 95.69 548 GLU A CA 1
ATOM 4295 C C . GLU A 1 548 ? -21.617 -6.135 7.572 1.00 95.69 548 GLU A C 1
ATOM 4297 O O . GLU A 1 548 ? -21.039 -6.475 8.600 1.00 95.69 548 GLU A O 1
ATOM 4302 N N . THR A 1 549 ? -21.630 -6.924 6.500 1.00 94.44 549 THR A N 1
ATOM 4303 C CA . THR A 1 549 ? -20.837 -8.159 6.424 1.00 94.44 549 THR A CA 1
ATOM 4304 C C . THR A 1 549 ? -19.912 -8.089 5.230 1.00 94.44 549 THR A C 1
ATOM 4306 O O . THR A 1 549 ? -20.357 -7.893 4.100 1.00 94.44 549 THR A O 1
ATOM 4309 N N . LEU A 1 550 ? -18.627 -8.281 5.502 1.00 93.38 550 LEU A N 1
ATOM 4310 C CA . LEU A 1 550 ? -17.575 -8.383 4.513 1.00 93.38 550 LEU A CA 1
ATOM 4311 C C . LEU A 1 550 ? -16.929 -9.755 4.664 1.00 93.38 550 LEU A C 1
ATOM 4313 O O . LEU A 1 550 ? -16.177 -10.000 5.604 1.00 93.38 550 LEU A O 1
ATOM 4317 N N . LEU A 1 551 ? -17.259 -10.657 3.742 1.00 94.12 551 LEU A N 1
ATOM 4318 C CA . LEU A 1 551 ? -16.794 -12.044 3.750 1.00 94.12 551 LEU A CA 1
ATOM 4319 C C . LEU A 1 551 ? -16.973 -12.717 5.124 1.00 94.12 551 LEU A C 1
ATOM 4321 O O . LEU A 1 551 ? -18.103 -13.060 5.465 1.00 94.12 551 LEU A O 1
ATOM 4325 N N . GLN A 1 552 ? -15.902 -12.950 5.891 1.00 94.81 552 GLN A N 1
ATOM 4326 C CA . GLN A 1 552 ? -15.981 -13.678 7.168 1.00 94.81 552 GLN A CA 1
ATOM 4327 C C . GLN A 1 552 ? -16.249 -12.777 8.378 1.00 94.81 552 GLN A C 1
ATOM 4329 O O . GLN A 1 552 ? -16.485 -13.287 9.476 1.00 94.81 552 GLN A O 1
ATOM 4334 N N . ASP A 1 553 ? -16.202 -11.461 8.188 1.00 96.19 553 ASP A N 1
ATOM 4335 C CA . ASP A 1 553 ? -16.314 -10.478 9.252 1.00 96.19 553 ASP A CA 1
ATOM 4336 C C . ASP A 1 553 ? -17.652 -9.734 9.175 1.00 96.19 553 ASP A C 1
ATOM 4338 O O . ASP A 1 553 ? -18.100 -9.309 8.107 1.00 96.19 553 ASP A O 1
ATOM 4342 N N . SER A 1 554 ? -18.290 -9.556 10.333 1.00 95.88 554 SER A N 1
ATOM 4343 C CA . SER A 1 554 ? -19.519 -8.777 10.482 1.00 95.88 554 SER A CA 1
ATOM 4344 C C . SER A 1 554 ? -19.290 -7.622 11.449 1.00 95.88 554 SER A C 1
ATOM 4346 O O . SER A 1 554 ? -18.757 -7.802 12.546 1.00 95.88 554 SER A O 1
ATOM 4348 N N . TYR A 1 555 ? -19.713 -6.432 11.041 1.00 97.31 555 TYR A N 1
ATOM 4349 C CA . TYR A 1 555 ? -19.478 -5.186 11.748 1.00 97.31 555 TYR A CA 1
ATOM 4350 C C . TYR A 1 555 ? -20.787 -4.517 12.142 1.00 97.31 555 TYR A C 1
ATOM 4352 O O . TYR A 1 555 ? -21.749 -4.494 11.375 1.00 97.31 555 TYR A O 1
ATOM 4360 N N . CYS A 1 556 ? -20.801 -3.943 13.339 1.00 97.62 556 CYS A N 1
ATOM 4361 C CA . CYS A 1 556 ? -21.823 -3.009 13.775 1.00 97.62 556 CYS A CA 1
ATOM 4362 C C . CYS A 1 556 ? -21.360 -1.592 13.418 1.00 97.62 556 CYS A C 1
ATOM 4364 O O . CYS A 1 556 ? -20.469 -1.061 14.083 1.00 97.62 556 CYS A O 1
ATOM 4366 N N . ALA A 1 557 ? -21.935 -1.014 12.363 1.00 98.19 557 ALA A N 1
ATOM 4367 C CA . ALA A 1 557 ? -21.580 0.291 11.815 1.00 98.19 557 ALA A CA 1
ATOM 4368 C C . ALA A 1 557 ? -22.503 1.401 12.341 1.00 98.19 557 ALA A C 1
ATOM 4370 O O . ALA A 1 557 ? -23.728 1.249 12.330 1.00 98.19 557 ALA A O 1
ATOM 4371 N N . PHE A 1 558 ? -21.924 2.512 12.795 1.00 98.38 558 PHE A N 1
ATOM 4372 C CA . PHE A 1 558 ? -22.640 3.700 13.264 1.00 98.38 558 PHE A CA 1
ATOM 4373 C C . PHE A 1 558 ? -21.759 4.956 13.160 1.00 98.38 558 PHE A C 1
ATOM 4375 O O . PHE A 1 558 ? -20.532 4.877 13.123 1.00 98.38 558 PHE A O 1
ATOM 4382 N N . GLU A 1 559 ? -22.398 6.124 13.125 1.00 98.19 559 GLU A N 1
ATOM 4383 C CA . GLU A 1 559 ? -21.723 7.425 13.183 1.00 98.19 559 GLU A CA 1
ATOM 4384 C C . GLU A 1 559 ? -21.567 7.869 14.635 1.00 98.19 559 GLU A C 1
ATOM 4386 O O . GLU A 1 559 ? -22.514 7.776 15.423 1.00 98.19 559 GLU A O 1
ATOM 4391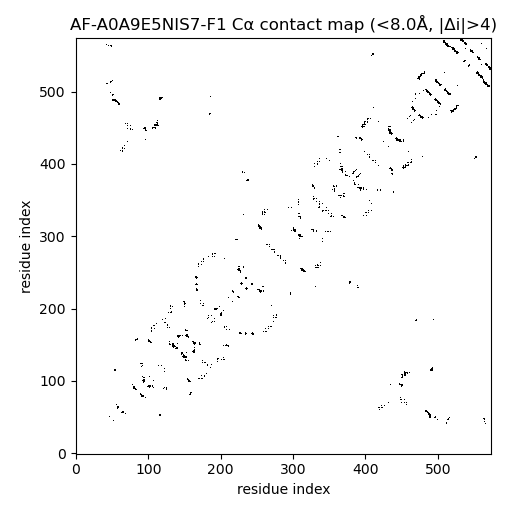 N N . ALA A 1 560 ? -20.393 8.391 14.977 1.00 97.75 560 ALA A N 1
ATOM 4392 C CA . ALA A 1 560 ? -20.081 8.857 16.318 1.00 97.75 560 ALA A CA 1
ATOM 4393 C C . ALA A 1 560 ? -19.575 10.314 16.289 1.00 97.75 560 ALA A C 1
ATOM 4395 O O . ALA A 1 560 ? -18.872 10.706 15.355 1.00 97.75 560 ALA A O 1
ATOM 4396 N N . PRO A 1 561 ? -19.935 11.166 17.264 1.00 97.94 561 PRO A N 1
ATOM 4397 C CA . PRO A 1 561 ? -19.420 12.531 17.324 1.00 97.94 561 PRO A CA 1
ATOM 4398 C C . PRO A 1 561 ? -17.907 12.547 17.588 1.00 97.94 561 PRO A C 1
ATOM 4400 O O . PRO A 1 561 ? -17.369 11.644 18.227 1.00 97.94 561 PRO A O 1
ATOM 4403 N N . SER A 1 562 ? -17.232 13.596 17.116 1.00 97.44 562 SER A N 1
ATOM 4404 C CA . SER A 1 562 ? -15.868 13.919 17.550 1.00 97.44 562 SER A CA 1
ATOM 4405 C C . SER A 1 562 ? -15.878 14.482 18.974 1.00 97.44 562 SER A C 1
ATOM 4407 O O . SER A 1 562 ? -16.885 15.038 19.411 1.00 97.44 562 SER A O 1
ATOM 4409 N N . GLY A 1 563 ? -14.757 14.370 19.682 1.00 97.88 563 GLY A N 1
ATOM 4410 C CA . GLY A 1 563 ? -14.663 14.587 21.123 1.00 97.88 563 GLY A CA 1
ATOM 4411 C C . GLY A 1 563 ? -14.360 13.292 21.872 1.00 97.88 563 GLY A C 1
ATOM 4412 O O . GLY A 1 563 ? -13.883 12.325 21.276 1.00 97.88 563 GLY A O 1
ATOM 4413 N N . VAL A 1 564 ? -14.613 13.295 23.183 1.00 98.44 564 VAL A N 1
ATOM 4414 C CA . VAL A 1 564 ? -14.374 12.151 24.073 1.00 98.44 564 VAL A CA 1
ATOM 4415 C C . VAL A 1 564 ? -15.703 11.518 24.453 1.00 98.44 564 VAL A C 1
ATOM 4417 O O . VAL A 1 564 ? -16.530 12.178 25.082 1.00 98.44 564 VAL A O 1
ATOM 4420 N N . HIS A 1 565 ? -15.898 10.254 24.085 1.00 98.44 565 HIS A N 1
ATOM 4421 C CA . HIS A 1 565 ? -17.177 9.563 24.242 1.00 98.44 565 HIS A CA 1
ATOM 4422 C C . HIS A 1 565 ? -16.995 8.072 24.531 1.00 98.44 565 HIS A C 1
ATOM 4424 O O . HIS A 1 565 ? -15.963 7.474 24.216 1.00 98.44 565 HIS A O 1
ATOM 4430 N N . ARG A 1 566 ? -18.035 7.457 25.106 1.00 98.25 566 ARG A N 1
ATOM 4431 C CA . ARG A 1 566 ? -18.148 6.002 25.273 1.00 98.25 566 ARG A CA 1
ATOM 4432 C C . ARG A 1 566 ? -19.195 5.464 24.317 1.00 98.25 566 ARG A C 1
ATOM 4434 O O . ARG A 1 566 ? -20.388 5.688 24.526 1.00 98.25 566 ARG A O 1
ATOM 4441 N N . ALA A 1 567 ? -18.769 4.691 23.326 1.00 98.19 567 ALA A N 1
ATOM 4442 C CA . ALA A 1 567 ? -19.667 3.866 22.532 1.00 98.19 567 ALA A CA 1
ATOM 4443 C C . ALA A 1 567 ? -19.766 2.457 23.136 1.00 98.19 567 ALA A C 1
ATOM 4445 O O . ALA A 1 567 ? -18.772 1.855 23.538 1.00 98.19 567 ALA A O 1
ATOM 4446 N N . MET A 1 568 ? -20.977 1.914 23.194 1.00 97.69 568 MET A N 1
ATOM 4447 C CA . MET A 1 568 ? -21.239 0.565 23.687 1.00 97.69 568 MET A CA 1
ATOM 4448 C C . MET A 1 568 ? -22.175 -0.161 22.729 1.00 97.69 568 MET A C 1
ATOM 4450 O O . MET A 1 568 ? -23.239 0.353 22.385 1.00 97.69 568 MET A O 1
ATOM 4454 N N . VAL A 1 569 ? -21.786 -1.372 22.341 1.00 97.44 569 VAL A N 1
ATOM 4455 C CA . VAL A 1 569 ? -22.592 -2.298 21.545 1.00 97.44 569 VAL A CA 1
ATOM 4456 C C . VAL A 1 569 ? -22.980 -3.469 22.437 1.00 97.44 569 VAL A C 1
ATOM 4458 O O . VAL A 1 569 ? -22.121 -4.254 22.837 1.00 97.44 569 VAL A O 1
ATOM 4461 N N . ARG A 1 570 ? -24.270 -3.594 22.760 1.00 96.38 570 ARG A N 1
ATOM 4462 C CA . ARG A 1 570 ? -24.824 -4.754 23.467 1.00 96.38 570 ARG A CA 1
ATOM 4463 C C . ARG A 1 570 ? -25.112 -5.868 22.479 1.00 96.38 570 ARG A C 1
ATOM 4465 O O . ARG A 1 570 ? -25.697 -5.655 21.416 1.00 96.38 570 ARG A O 1
ATOM 4472 N N . LEU A 1 571 ? -24.697 -7.066 22.845 1.00 94.25 571 LEU A N 1
ATOM 4473 C CA . LEU A 1 571 ? -24.778 -8.256 22.024 1.00 94.25 571 LEU A CA 1
ATOM 4474 C C . LEU A 1 571 ? -25.864 -9.190 22.582 1.00 94.25 571 LEU A C 1
ATOM 4476 O O . LEU A 1 571 ? -25.920 -9.438 23.785 1.00 94.25 571 LEU A O 1
ATOM 4480 N N . GLN A 1 572 ? -26.660 -9.805 21.710 1.00 90.56 572 GLN A N 1
ATOM 4481 C CA . GLN A 1 572 ? -27.705 -10.760 22.098 1.00 90.56 572 GLN A CA 1
ATOM 4482 C C . GLN A 1 572 ? -27.115 -11.985 22.810 1.00 90.56 572 GLN A C 1
ATOM 4484 O O . GLN A 1 572 ? -26.062 -12.486 22.400 1.00 90.56 572 GLN A O 1
ATOM 4489 N N . ALA A 1 573 ? -27.773 -12.467 23.867 1.00 79.81 573 ALA A N 1
ATOM 4490 C CA . ALA A 1 573 ? -27.361 -13.674 24.587 1.00 79.81 573 ALA A CA 1
ATOM 4491 C C . ALA A 1 573 ? -27.362 -14.917 23.672 1.00 79.81 573 ALA A C 1
ATOM 4493 O O . ALA A 1 573 ? -28.140 -14.990 22.721 1.00 79.81 573 ALA A O 1
ATOM 4494 N N . HIS A 1 574 ? -26.466 -15.866 23.963 1.00 65.75 574 HIS A N 1
ATOM 4495 C CA . HIS A 1 574 ? -26.333 -17.130 23.230 1.00 65.75 574 HIS A CA 1
ATOM 4496 C C . HIS A 1 574 ? -27.490 -18.100 23.460 1.00 65.75 574 HIS A C 1
ATOM 4498 O O . HIS A 1 574 ? -27.962 -18.186 24.618 1.00 65.75 574 HIS A O 1
#

Solvent-accessible surface area (backbone atoms only — not comparable to full-atom values): 29367 Å² total; per-residue (Å²): 122,76,67,63,56,56,55,55,54,53,52,55,54,53,53,53,53,53,58,53,58,72,72,67,77,83,83,83,76,88,78,88,71,84,76,67,100,62,78,74,79,82,75,66,57,76,69,33,67,47,76,58,98,57,53,48,57,42,28,82,94,41,55,40,58,33,53,45,53,61,40,26,53,52,21,43,63,65,13,57,45,72,37,69,49,96,92,47,72,28,29,41,50,19,49,14,58,80,48,84,39,34,36,34,57,42,47,28,55,17,44,80,27,44,47,39,78,36,45,53,55,51,62,46,30,48,58,52,48,48,59,71,59,38,29,40,76,79,44,60,30,75,85,64,50,62,83,25,54,31,30,56,46,36,33,45,36,64,91,70,47,40,34,56,52,61,19,50,67,49,51,46,32,22,46,42,43,32,50,40,53,34,30,45,48,72,48,42,53,69,47,39,64,38,66,52,98,88,39,31,44,52,58,54,50,50,33,20,54,48,27,48,52,74,76,26,47,36,81,89,68,49,41,44,39,28,40,39,36,68,56,84,47,58,50,32,36,62,82,56,99,52,40,36,50,61,50,90,91,78,57,48,34,19,33,32,46,34,43,46,30,43,46,38,44,24,26,48,43,50,17,52,54,32,42,63,73,66,39,54,66,61,18,50,52,29,44,52,50,26,54,50,39,35,49,35,46,57,67,74,34,46,38,81,89,81,29,44,50,29,35,63,45,70,72,41,90,77,86,70,98,61,70,64,77,70,28,45,37,46,41,51,42,47,21,38,52,70,54,58,35,54,74,76,50,35,58,40,30,55,55,44,53,52,48,39,33,57,75,62,53,31,80,43,61,20,47,37,28,33,68,45,57,59,77,79,62,38,58,49,82,68,41,38,60,34,27,60,66,25,19,7,26,23,47,35,50,21,11,51,39,30,25,21,29,32,77,60,21,35,38,72,59,20,54,53,40,50,50,36,46,18,53,52,40,64,75,39,59,91,51,40,44,41,29,26,40,31,84,55,87,60,66,39,82,41,58,23,14,22,32,26,31,18,16,40,43,29,22,42,44,46,21,40,47,16,48,45,75,37,75,90,48,36,35,42,30,43,48,52,64,82,44,44,35,37,40,32,41,26,26,64,60,76,69,40,28,51,27,37,44,38,43,51,55,97,50,34,41,37,40,39,33,11,30,71,46,95,52,57,29,44,34,31,45,48,53,67,88,96,56,49,78,70,48,40,27,48,78,82,44,77,52,78,70,46,82,47,73,40,85,79,36,40,25,50,33,35,80,39,77,52,39,70,49,41,38,38,39,34,39,45,85,133

pLDDT: mean 92.27, std 14.57, range [29.48, 98.94]

Nearest PDB structures (foldseek):
  5ca3-assembly1_A  TM=7.556E-01  e=1.030E-10  Escherichia coli K-12
  5z74-assembly1_A  TM=7.638E-01  e=1.530E-09  Nostoc sp. PCC 7120 = FACHB-418
  5z74-assembly1_B  TM=7.419E-01  e=1.186E-09  Nostoc sp. PCC 7120 = FACHB-418
  6gh3-assembly1_A  TM=6.470E-01  e=7.592E-11  Paenibacillus sp. YM1
  6m5a-assembly1_A  TM=5.790E-01  e=3.083E-08  Bifidobacterium longum

Mean predicted aligned error: 6.48 Å

Foldseek 3Di:
DVVVVVVVVVVVVVVVVVVVVVVPPDDDDPPPDPDDPDDDDDFPQVQQFAADPAWAKDFPVQVLLRLLVVLLVLLQVLQWDWAAADPGIQTEGPQFNPDQWRFLQLLLLQLLQCLQGDALRHLPRVLLRQLLQQAAQPDAAPVGDRLHHLATFRIAHYPGHGHHLQQDLQNLLSSLNSVLSSCFAFQPLVQQQDDRPRHGVLVSSVSNLVSQCVPAQDPVLRAGKGFDDQARDQAHQDDDPDRSYDDPVDTWMWRFLLNLLSLLLSLQSSLVNCVRNPNPVSSVVSPVSSVSSLVSQCVPQDDPVQLFGQGTDTPPDDDDPDDSSLKDFLSRLSCLQRVSDDLVSNVSSVVNQVVQLVVQLAQAHQFGMPQFDDPSSGPDPQRHGQGDNRGWHALLSLLSSLQSCQNQANLVVSVVRLSSVSVLCVVVVNWDARTGGRVDSDGDDHTSRNSSSSSSSCSVVCRQQNFDRTLVATETEHSCEQTWMWIWGARNHPRWTKIWTWHHDPFKTKIWIATPRPFWYKYWYWYDPPKDWDFKDKQNHTFDWDWDDRNNTITTIDTGHHGTIMIMTTIDDD

Secondary structure (DSSP, 8-state):
-HHHHHHHHHHHHHHHHHHHHHSS------------S--PPPP-HHHHTS--SS-EEE-TT-HHHHHHHHHHHHHHHHTEEEEE-SSSEEEEE-SSTT--SEEHHHHHHHHHHHTTTS-HHHHHHHHHHHHHT---TTPPPTTS----TT---SEE-GGG-EE--TT-S-HHHHHHHHHHHHIIIIIHHHHHH-EETTEEHHHHHHHHHHHHHHHHEETTTTEE-EES-SSS-S--SS--SSTTS--TTTPPEEEEHHHHHHHHHHHHHHHHHHHHTT-HHHHHHHHHHHHHHHHHHHHHTEETTTTEE-SEEESS----SS-GGG-EETHHHHHHHTTSS-HHHHHHHHHHHHHHHHHTT-SSS-B-EESPPPTTSSSSGGG-TTSTTTT-B-HHHHHHHHHHHHHTT-HHHHHHHHHHHHHHHTTSTT--EEEE-TT---EEEEES-HHHHHHHHHIIIIIIS-EEE-SS-EEE----TTS-EEEEEEETTTTEEEEEEEEE-SSEEEEEEEE--SS-EEEEEE--TTPPEEEEEETTEE---EEEEETTEEEEEEEE-SEEEEEEEEE---

Sequence (574 aa):
MAENRKRVVLIVVLLSILLSAVVAARRLVPSSVTSAVGSLPPMNYEELSSPPAQTTWNVPDYPAIGAMRDGGLHTLRLCETEFEGLEGTVYGLVPGREYGMIFIRDTSTMMPALQYFYGDQYLRTPIEEFLRRQYGSEAASADGDIPGDGAISGVIAAGGHIDKATVVSDEETHLIHAACQYYRAVGGTEWLQKELSGETIIARLNRALEWLYIHRFDDGHQLIKRGHTTDWGDIKLEAAPKPTNIDPDTDHWTCSIYDQALTYRALLDLAEMNQAVGDAARAHELKAQAEQLRRSANEKLWDSARGWYLLHLHVTPLVHDFPEEEMIGISNALAAHWGLSDPSRTQRLFSSLEGARLAARARKPGLSLYPPYPEGFFAHEQMSPGEYQNGGLWDWWGGMQITAEFETGFSAMALAHLRMVGKDWASHPAEVFEWQMPSTDEGWGSPNYASAAGTMTEAIVRGLFGVTIERDRARVLPRLRKHDGEIRAFQPSTGLYVSYDYMYGQDSIVLDYGSNHPRSIEVRLLFPLGRGIEEVSIDGAQVPHQVETLLQDSYCAFEAPSGVHRAMVRLQAH

Radius of gyration: 24.64 Å; Cα contacts (8 Å, |Δi|>4): 1232; chains: 1; bounding box: 55×80×68 Å